Protein AF-A0A8H5A3L0-F1 (afdb_monomer)

InterPro domains:
  IPR002048 EF-hand domain [PS50222] (396-431)
  IPR018247 EF-Hand 1, calcium-binding site [PS00018] (409-421)
  IPR058650 Mechanosensitive ion channel protein Msy1/2-like, transmembrane domain [PF25886] (73-249)

pLDDT: mean 71.12, std 23.53, range [26.03, 97.25]

Radius of gyration: 39.68 Å; Cα contacts (8 Å, |Δi|>4): 335; chains: 1; bounding box: 81×90×109 Å

Nearest PDB structures (foldseek):
  3l19-assembly1_A  TM=4.303E-01  e=4.565E-01  Cryptosporidium parvum Iowa II
  6yvr-assembly1_BBB  TM=1.993E-01  e=6.665E+00  Rattus norvegicus

Mean predicted aligned error: 18.62 Å

Organism: Fusarium oxysporum (NCBI:txid5507)

Foldseek 3Di:
DDDDDDDDDDDDDDDDDDDDDDDDDDDDDDDDDDDDDDDDDDDDDDDDDDDDDDDDDDDDDDDDDDPPPQDPVNVVVVVQCVPDPLSVVCVVLVVVLVVLCVVLCVCVVVVNQAVAADAFDDLVPDRPHDGHGGPNLVSVLVSQLSVQLSVQLVVLCCVLVVQCVVCVVPDPVSNLVSVLSVVLSVLSSQLSSLVSSLVSLCVSCVPLCDDSNHDVVSVVVSVVSVVSNVVSVVVSVVSSVVSVVVVVVVVVVVVVLVVVLVLLLVLLLLLQVLLCVLPPQCDPVQVVLSCQLCVLVCVVVVVPDDDPDDDDDDDDDDDDDDDDDDDDDPPPPPPVVVPPPPDPDDPVPRSSNSLLSLLQDLRNLLSSLLSSQVSQDDPPDQWHALVSLCVSSDPVCSVSSVVNQVQQPPPPPRIHGSVSSSVSSNVSSVSVVPD

Structure (mmCIF, N/CA/C/O backbone):
data_AF-A0A8H5A3L0-F1
#
_entry.id   AF-A0A8H5A3L0-F1
#
loop_
_atom_site.group_PDB
_atom_site.id
_atom_site.type_symbol
_atom_site.label_atom_id
_atom_site.label_alt_id
_atom_site.label_comp_id
_atom_site.label_asym_id
_atom_site.label_entity_id
_atom_site.label_seq_id
_atom_site.pdbx_PDB_ins_code
_atom_site.Cartn_x
_atom_site.Cartn_y
_atom_site.Cartn_z
_atom_site.occupancy
_atom_site.B_iso_or_equiv
_atom_site.auth_seq_id
_atom_site.auth_comp_id
_atom_site.auth_asym_id
_atom_site.auth_atom_id
_atom_site.pdbx_PDB_model_num
ATOM 1 N N . MET A 1 1 ? -49.302 9.367 -18.693 1.00 43.09 1 MET A N 1
ATOM 2 C CA . MET A 1 1 ? -48.628 8.465 -19.648 1.00 43.09 1 MET A CA 1
ATOM 3 C C . MET A 1 1 ? -47.144 8.608 -19.390 1.00 43.09 1 MET A C 1
ATOM 5 O O . MET A 1 1 ? -46.562 9.603 -19.792 1.00 43.09 1 MET A O 1
ATOM 9 N N . GLY A 1 2 ? -46.610 7.732 -18.540 1.00 42.03 2 GLY A N 1
ATOM 10 C CA . GLY A 1 2 ? -45.212 7.743 -18.127 1.00 42.03 2 GLY A CA 1
ATOM 11 C C . GLY A 1 2 ? -44.499 6.588 -18.806 1.00 42.03 2 GLY A C 1
ATOM 12 O O . GLY A 1 2 ? -44.836 5.435 -18.542 1.00 42.03 2 GLY A O 1
ATOM 13 N N . ASP A 1 3 ? -43.550 6.907 -19.677 1.00 43.44 3 ASP A N 1
ATOM 14 C CA . ASP A 1 3 ? -42.661 5.922 -20.279 1.00 43.44 3 ASP A CA 1
ATOM 15 C C . ASP A 1 3 ? -41.541 5.608 -19.286 1.00 43.44 3 ASP A C 1
ATOM 17 O O . ASP A 1 3 ? -40.635 6.405 -19.038 1.00 43.44 3 ASP A O 1
ATOM 21 N N . GLY A 1 4 ? -41.672 4.442 -18.655 1.00 40.22 4 GLY A N 1
ATOM 22 C CA . GLY A 1 4 ? -40.703 3.889 -17.723 1.00 40.22 4 GLY A CA 1
ATOM 23 C C . GLY A 1 4 ? -39.418 3.475 -18.436 1.00 40.22 4 GLY A C 1
ATOM 24 O O . GLY A 1 4 ? -39.432 2.715 -19.404 1.00 40.22 4 GLY A O 1
ATOM 25 N N . ILE A 1 5 ? -38.294 3.953 -17.913 1.00 44.75 5 ILE A N 1
ATOM 26 C CA . ILE A 1 5 ? -36.952 3.522 -18.298 1.00 44.75 5 ILE A CA 1
ATOM 27 C C . ILE A 1 5 ? -36.780 2.062 -17.854 1.00 44.75 5 ILE A C 1
ATOM 29 O O . ILE A 1 5 ? -36.777 1.758 -16.662 1.00 44.75 5 ILE A O 1
ATOM 33 N N . GLN A 1 6 ? -36.652 1.150 -18.820 1.00 38.94 6 GLN A N 1
ATOM 34 C CA . GLN A 1 6 ? -36.381 -0.266 -18.577 1.00 38.94 6 GLN A CA 1
ATOM 35 C C . GLN A 1 6 ? -34.911 -0.448 -18.179 1.00 38.94 6 GLN A C 1
ATOM 37 O O . GLN A 1 6 ? -34.007 -0.292 -18.999 1.00 38.94 6 GLN A O 1
ATOM 42 N N . LEU A 1 7 ? -34.667 -0.784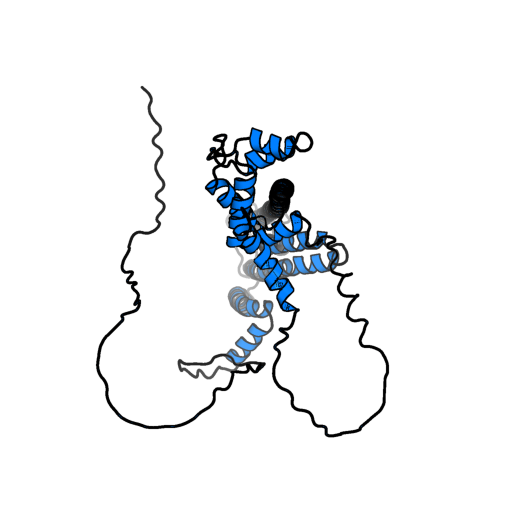 -16.913 1.00 41.78 7 LEU A N 1
ATOM 43 C CA . LEU A 1 7 ? -33.352 -1.186 -16.420 1.00 41.78 7 LEU A CA 1
ATOM 44 C C . LEU A 1 7 ? -33.125 -2.668 -16.749 1.00 41.78 7 LEU A C 1
ATOM 46 O O . LEU A 1 7 ? -33.835 -3.548 -16.265 1.00 41.78 7 LEU A O 1
ATOM 50 N N . THR A 1 8 ? -32.130 -2.952 -17.585 1.00 44.72 8 THR A N 1
ATOM 51 C CA . THR A 1 8 ? -31.674 -4.312 -17.897 1.00 44.72 8 THR A CA 1
ATOM 52 C C . THR A 1 8 ? -30.971 -4.945 -16.689 1.00 44.72 8 THR A C 1
ATOM 54 O O . THR A 1 8 ? -29.992 -4.367 -16.208 1.00 44.72 8 THR A O 1
ATOM 57 N N . PRO A 1 9 ? -31.371 -6.141 -16.217 1.00 38.59 9 PRO A N 1
ATOM 58 C CA . PRO A 1 9 ? -30.630 -6.849 -15.179 1.00 38.59 9 PRO A CA 1
ATOM 59 C C . PRO A 1 9 ? -29.366 -7.504 -15.756 1.00 38.59 9 PRO A C 1
ATOM 61 O O . PRO A 1 9 ? -29.422 -8.356 -16.648 1.00 38.59 9 PRO A O 1
ATOM 64 N N . VAL A 1 10 ? -28.208 -7.116 -15.219 1.00 32.88 10 VAL A N 1
ATOM 65 C CA . VAL A 1 10 ? -26.916 -7.773 -15.454 1.00 32.88 10 VAL A CA 1
ATOM 66 C C . VAL A 1 10 ? -26.948 -9.154 -14.793 1.00 32.88 10 VAL A C 1
ATOM 68 O O . VAL A 1 10 ? -27.074 -9.270 -13.577 1.00 32.88 10 VAL A O 1
ATOM 71 N N . LYS A 1 11 ? -26.847 -10.213 -15.603 1.00 31.56 11 LYS A N 1
ATOM 72 C CA . LYS A 1 11 ? -26.772 -11.606 -15.142 1.00 31.56 11 LYS A CA 1
ATOM 73 C C . LYS A 1 11 ? -25.400 -11.887 -14.524 1.00 31.56 11 LYS A C 1
ATOM 75 O O . LYS A 1 11 ? -24.400 -11.962 -15.235 1.00 31.56 11 LYS A O 1
ATOM 80 N N . SER A 1 12 ? -25.363 -12.094 -13.214 1.00 32.91 12 SER A N 1
ATOM 81 C CA . SER A 1 12 ? -24.256 -12.725 -12.498 1.00 32.91 12 SER A CA 1
ATOM 82 C C . SER A 1 12 ? -24.354 -14.249 -12.653 1.00 32.91 12 SER A C 1
ATOM 84 O O . SER A 1 12 ? -25.294 -14.886 -12.185 1.00 32.91 12 SER A O 1
ATOM 86 N N . ASN A 1 13 ? -23.379 -14.854 -13.332 1.00 29.59 13 ASN A N 1
ATOM 87 C CA . ASN A 1 13 ? -23.238 -16.308 -13.389 1.00 29.59 13 ASN A CA 1
ATOM 88 C C . ASN A 1 13 ? -22.590 -16.811 -12.093 1.00 29.59 13 ASN A C 1
ATOM 90 O O . ASN A 1 13 ? -21.367 -16.841 -11.978 1.00 29.59 13 ASN A O 1
ATOM 94 N N . ALA A 1 14 ? -23.415 -17.253 -11.145 1.00 29.16 14 ALA A N 1
ATOM 95 C CA . ALA A 1 14 ? -22.998 -18.142 -10.070 1.00 29.16 14 ALA A CA 1
ATOM 96 C C . ALA A 1 14 ? -24.020 -19.278 -9.899 1.00 29.16 14 ALA A C 1
ATOM 98 O O . ALA A 1 14 ? -25.136 -19.084 -9.430 1.00 29.16 14 ALA A O 1
ATOM 99 N N . SER A 1 15 ? -23.566 -20.473 -10.290 1.00 31.34 15 SER A N 1
ATOM 100 C CA . SER A 1 15 ? -23.915 -21.798 -9.759 1.00 31.34 15 SER A CA 1
ATOM 101 C C . SER A 1 15 ? -25.375 -22.276 -9.763 1.00 31.34 15 SER A C 1
ATOM 103 O O . SER A 1 15 ? -26.147 -21.991 -8.855 1.00 31.34 15 SER A O 1
ATOM 105 N N . ALA A 1 16 ? -25.661 -23.222 -10.666 1.00 28.61 16 ALA A N 1
ATOM 106 C CA . ALA A 1 16 ? -26.612 -24.304 -10.416 1.00 28.61 16 ALA A CA 1
ATOM 107 C C . ALA A 1 16 ? -26.171 -25.592 -11.136 1.00 28.61 16 ALA A C 1
ATOM 109 O O . ALA A 1 16 ? -26.457 -25.785 -12.313 1.00 28.61 16 ALA A O 1
ATOM 110 N N . ARG A 1 17 ? -25.514 -26.508 -10.412 1.00 28.70 17 ARG A N 1
ATOM 111 C CA . ARG A 1 17 ? -25.889 -27.929 -10.458 1.00 28.70 17 ARG A CA 1
ATOM 112 C C . ARG A 1 17 ? -25.454 -28.639 -9.179 1.00 28.70 17 ARG A C 1
ATOM 114 O O . ARG A 1 17 ? -24.281 -28.905 -8.947 1.00 28.70 17 ARG A O 1
ATOM 121 N N . SER A 1 18 ? -26.468 -28.896 -8.363 1.00 27.94 18 SER A N 1
ATOM 122 C CA . SER A 1 18 ? -26.493 -29.821 -7.238 1.00 27.94 18 SER A CA 1
ATOM 123 C C . SER A 1 18 ? -26.290 -31.265 -7.708 1.00 27.94 18 SER A C 1
ATOM 125 O O . SER A 1 18 ? -26.725 -31.631 -8.803 1.00 27.94 18 SER A O 1
ATOM 127 N N . GLY A 1 19 ? -25.678 -32.083 -6.852 1.00 27.19 19 GLY A N 1
ATOM 128 C CA . GLY A 1 19 ? -25.659 -33.530 -7.002 1.00 27.19 19 GLY A CA 1
ATOM 129 C C . GLY A 1 19 ? -24.833 -34.233 -5.930 1.00 27.19 19 GLY A C 1
ATOM 130 O O . GLY A 1 19 ? -23.657 -34.491 -6.140 1.00 27.19 19 GLY A O 1
ATOM 131 N N . MET A 1 20 ? -25.516 -34.620 -4.848 1.00 27.94 20 MET A N 1
ATOM 132 C CA . MET A 1 20 ? -25.185 -35.702 -3.905 1.00 27.94 20 MET A CA 1
ATOM 133 C C . MET A 1 20 ? -24.468 -35.322 -2.590 1.00 27.94 20 MET A C 1
ATOM 135 O O . MET A 1 20 ? -23.251 -35.398 -2.453 1.00 27.94 20 MET A O 1
ATOM 139 N N . ARG A 1 21 ? -25.278 -35.014 -1.565 1.00 28.66 21 ARG A N 1
ATOM 140 C CA . ARG A 1 21 ? -24.960 -35.269 -0.150 1.00 28.66 21 ARG A CA 1
ATOM 141 C C . ARG A 1 21 ? -25.592 -36.604 0.249 1.00 28.66 21 ARG A C 1
ATOM 143 O O . ARG A 1 21 ? -26.755 -36.838 -0.067 1.00 28.66 21 ARG A O 1
ATOM 150 N N . LYS A 1 22 ? -24.867 -37.424 1.008 1.00 26.62 22 LYS A N 1
ATOM 151 C CA . LYS A 1 22 ? -25.460 -38.394 1.932 1.00 26.62 22 LYS A CA 1
ATOM 152 C C . LYS A 1 22 ? -24.689 -38.283 3.243 1.00 26.62 22 LYS A C 1
ATOM 154 O O . LYS A 1 22 ? -23.497 -38.567 3.282 1.00 26.62 22 LYS A O 1
ATOM 159 N N . ALA A 1 23 ? -25.366 -37.795 4.269 1.00 28.86 23 ALA A N 1
ATOM 160 C CA . ALA A 1 23 ? -24.992 -37.965 5.661 1.00 28.86 23 ALA A CA 1
ATOM 161 C C . ALA A 1 23 ? -26.102 -38.823 6.264 1.00 28.86 23 ALA A C 1
ATOM 163 O O . ALA A 1 23 ? -27.263 -38.521 6.0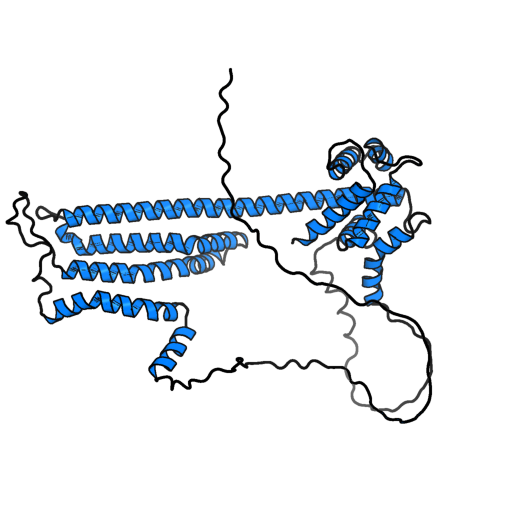01 1.00 28.86 23 ALA A O 1
ATOM 164 N N . ASP A 1 24 ? -25.762 -39.875 7.005 1.00 26.72 24 ASP A N 1
ATOM 165 C CA . ASP A 1 24 ? -26.406 -40.057 8.302 1.00 26.72 24 ASP A CA 1
ATOM 166 C C . ASP A 1 24 ? -25.659 -41.026 9.222 1.00 26.72 24 ASP A C 1
ATOM 168 O O . ASP A 1 24 ? -24.883 -41.873 8.779 1.00 26.72 24 ASP A O 1
ATOM 172 N N . MET A 1 25 ? -25.889 -40.787 10.510 1.00 29.17 25 MET A N 1
ATOM 173 C CA . MET A 1 25 ? -25.252 -41.325 11.713 1.00 29.17 25 MET A CA 1
ATOM 174 C C . MET A 1 25 ? -25.395 -42.847 11.917 1.00 29.17 25 MET A C 1
ATOM 176 O O . MET A 1 25 ? -26.141 -43.525 11.212 1.00 29.17 25 MET A O 1
ATOM 180 N N . PRO A 1 26 ? -24.794 -43.369 13.002 1.00 28.11 26 PRO A N 1
ATOM 181 C CA . PRO A 1 26 ? -25.618 -44.145 13.928 1.00 28.11 26 PRO A CA 1
ATOM 182 C C . PRO A 1 26 ? -25.504 -43.679 15.388 1.00 28.11 26 PRO A C 1
ATOM 184 O O . PRO A 1 26 ? -24.413 -43.500 15.930 1.00 28.11 26 PRO A O 1
ATOM 187 N N . GLN A 1 27 ? -26.673 -43.540 16.018 1.00 30.31 27 GLN A N 1
ATOM 188 C CA . GLN A 1 27 ? -26.898 -43.492 17.466 1.00 30.31 27 GLN A CA 1
ATOM 189 C C . GLN A 1 27 ? -27.365 -44.886 17.978 1.00 30.31 27 GLN A C 1
ATOM 191 O O . GLN A 1 27 ? -27.560 -45.785 17.159 1.00 30.31 27 GLN A O 1
ATOM 196 N N . PRO A 1 28 ? -27.466 -45.116 19.306 1.00 35.12 28 PRO A N 1
ATOM 197 C CA . PRO A 1 28 ? -27.282 -46.424 19.945 1.00 35.12 28 PRO A CA 1
ATOM 198 C C . PRO A 1 28 ? -28.552 -47.288 19.983 1.00 35.12 28 PRO A C 1
ATOM 200 O O . PRO A 1 28 ? -29.663 -46.767 20.003 1.00 35.12 28 PRO A O 1
ATOM 203 N N . SER A 1 29 ? -28.388 -48.611 20.095 1.00 27.50 29 SER A N 1
ATOM 204 C CA . SER A 1 29 ? -29.484 -49.548 20.375 1.00 27.50 29 SER A CA 1
ATOM 205 C C . SER A 1 29 ? -29.151 -50.492 21.534 1.00 27.50 29 SER A C 1
ATOM 207 O O . SER A 1 29 ? -28.107 -51.142 21.562 1.00 27.50 29 SER A O 1
ATOM 209 N N . THR A 1 30 ? -30.082 -50.535 22.479 1.00 27.48 30 THR A N 1
ATOM 210 C CA . THR A 1 30 ? -30.243 -51.413 23.646 1.00 27.48 30 THR A CA 1
ATOM 211 C C . THR A 1 30 ? -30.752 -52.819 23.287 1.00 27.48 30 THR A C 1
ATOM 213 O O . THR A 1 30 ? -31.536 -52.913 22.351 1.00 27.48 30 THR A O 1
ATOM 216 N N . MET A 1 31 ? -30.393 -53.820 24.123 1.00 27.50 31 MET A N 1
ATOM 217 C CA . MET A 1 31 ? -31.010 -55.158 24.373 1.00 27.50 31 MET A CA 1
ATOM 218 C C . MET A 1 31 ? -31.229 -56.076 23.141 1.00 27.50 31 MET A C 1
ATOM 220 O O . MET A 1 31 ? -31.791 -55.667 22.142 1.00 27.50 31 MET A O 1
ATOM 224 N N . ASP A 1 32 ? -30.812 -57.347 23.101 1.00 26.03 32 ASP A N 1
ATOM 225 C CA . ASP A 1 32 ? -31.074 -58.402 24.081 1.00 26.03 32 ASP A CA 1
ATOM 226 C C . ASP A 1 32 ? -30.234 -59.682 23.801 1.00 26.03 32 ASP A C 1
ATOM 228 O O . ASP A 1 32 ? -29.926 -59.987 22.651 1.00 26.03 32 ASP A O 1
ATOM 232 N N . SER A 1 33 ? -29.953 -60.442 24.870 1.00 26.66 33 SER A N 1
ATOM 233 C CA . SER A 1 33 ? -29.849 -61.920 24.943 1.00 26.66 33 SER A CA 1
ATOM 234 C C . SER A 1 33 ? -28.868 -62.733 24.056 1.00 26.66 33 SER A C 1
ATOM 236 O O . SER A 1 33 ? -29.196 -63.090 22.931 1.00 26.66 33 SER A O 1
ATOM 238 N N . ASN A 1 34 ? -27.725 -63.171 24.617 1.00 26.14 34 ASN A N 1
ATOM 239 C CA . ASN A 1 34 ? -27.388 -64.593 24.901 1.00 26.14 34 ASN A CA 1
ATOM 240 C C . ASN A 1 34 ? -25.914 -64.758 25.344 1.00 26.14 34 ASN A C 1
ATOM 242 O O . ASN A 1 34 ? -24.987 -64.358 24.645 1.00 26.14 34 ASN A O 1
ATOM 246 N N . SER A 1 35 ? -25.705 -65.401 26.493 1.00 26.70 35 SER A N 1
ATOM 247 C CA . SER A 1 35 ? -24.461 -66.074 26.921 1.00 26.70 35 SER A CA 1
ATOM 248 C C . SER A 1 35 ? -24.514 -67.559 26.457 1.00 26.70 35 SER A C 1
ATOM 250 O O . SER A 1 35 ? -25.601 -67.962 26.032 1.00 26.70 35 SER A O 1
ATOM 252 N N . PRO A 1 36 ? -23.448 -68.407 26.512 1.00 36.44 36 PRO A N 1
ATOM 253 C CA . PRO A 1 36 ? -22.309 -68.350 27.445 1.00 36.44 36 PRO A CA 1
ATOM 254 C C . PRO A 1 36 ? -20.907 -68.772 26.918 1.00 36.44 36 PRO A C 1
ATOM 256 O O . PRO A 1 36 ? -20.769 -69.225 25.787 1.00 36.44 36 PRO A O 1
ATOM 259 N N . THR A 1 37 ? -19.917 -68.672 27.836 1.00 26.55 37 THR A N 1
ATOM 260 C CA . THR A 1 37 ? -18.620 -69.415 27.943 1.00 26.55 37 THR A CA 1
ATOM 261 C C . THR A 1 37 ? -17.598 -69.184 26.809 1.00 26.55 37 THR A C 1
ATOM 263 O O . THR A 1 37 ? -17.938 -69.298 25.646 1.00 26.55 37 THR A O 1
ATOM 266 N N . GLU A 1 38 ? -16.330 -68.808 27.017 1.00 29.23 38 GLU A N 1
ATOM 267 C CA . GLU A 1 38 ? -15.297 -69.409 27.878 1.00 29.23 38 GLU A CA 1
ATOM 268 C C . GLU A 1 38 ? -14.014 -68.530 27.910 1.00 29.23 38 GLU A C 1
ATOM 270 O O . 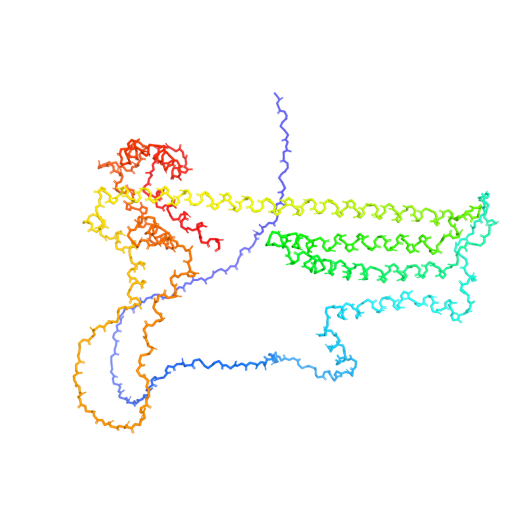GLU A 1 38 ? -13.880 -67.567 27.155 1.00 29.23 38 GLU A O 1
ATOM 275 N N . ASP A 1 39 ? -13.097 -68.864 28.819 1.00 27.25 39 ASP A N 1
ATOM 276 C CA . ASP A 1 39 ? -11.902 -68.140 29.275 1.00 27.25 39 ASP A CA 1
ATOM 277 C C . ASP A 1 39 ? -10.798 -67.850 28.229 1.00 27.25 39 ASP A C 1
ATOM 279 O O . ASP A 1 39 ? -10.492 -68.694 27.399 1.00 27.25 39 ASP A O 1
ATOM 283 N N . GLU A 1 40 ? -10.084 -66.717 28.365 1.00 28.41 40 GLU A N 1
ATOM 284 C CA . GLU A 1 40 ? -8.631 -66.728 28.649 1.00 28.41 40 GLU A CA 1
ATOM 285 C C . GLU A 1 40 ? -8.028 -65.330 28.921 1.00 28.41 40 GLU A C 1
ATOM 287 O O . GLU A 1 40 ? -8.376 -64.304 28.338 1.00 28.41 40 GLU A O 1
ATOM 292 N N . LYS A 1 41 ? -7.087 -65.320 29.870 1.00 28.09 41 LYS A N 1
ATOM 293 C CA . LYS A 1 41 ? -6.262 -64.195 30.333 1.00 28.09 41 LYS A CA 1
ATOM 294 C C . LYS A 1 41 ? -5.243 -63.764 29.264 1.00 28.09 41 LYS A C 1
ATOM 296 O O . LYS A 1 41 ? -4.698 -64.624 28.590 1.00 28.09 41 LYS A O 1
ATOM 301 N N . LEU A 1 42 ? -4.820 -62.489 29.285 1.00 28.70 42 LEU A N 1
ATOM 302 C CA . LEU A 1 42 ? -3.437 -62.058 29.620 1.00 28.70 42 LEU A CA 1
ATOM 303 C C . LEU A 1 42 ? -3.101 -60.632 29.112 1.00 28.70 42 LEU A C 1
ATOM 305 O O . LEU A 1 42 ? -3.067 -60.354 27.923 1.00 28.70 42 LEU A O 1
ATOM 309 N N . THR A 1 43 ? -2.739 -59.781 30.082 1.00 30.12 43 THR A N 1
ATOM 310 C CA . THR A 1 43 ? -1.607 -58.823 30.090 1.00 30.12 43 THR A CA 1
ATOM 311 C C . THR A 1 43 ? -1.483 -57.707 29.046 1.00 30.12 43 THR A C 1
ATOM 313 O O . THR A 1 43 ? -1.346 -57.955 27.857 1.00 30.12 43 THR A O 1
ATOM 316 N N . GLY A 1 44 ? -1.235 -56.485 29.545 1.00 31.09 44 GLY A N 1
ATOM 317 C CA . GLY A 1 44 ? -0.198 -55.639 28.935 1.00 31.09 44 GLY A CA 1
ATOM 318 C C . GLY A 1 44 ? -0.473 -54.140 28.855 1.00 31.09 44 GLY A C 1
ATOM 319 O O . GLY A 1 44 ? -0.804 -53.633 27.796 1.00 31.09 44 GLY A O 1
ATOM 320 N N . GLN A 1 45 ? -0.271 -53.447 29.978 1.00 33.59 45 GLN A N 1
ATOM 321 C CA . GLN A 1 45 ? 0.312 -52.099 30.104 1.00 33.59 45 GLN A CA 1
ATOM 322 C C . GLN A 1 45 ? 0.176 -51.094 28.946 1.00 33.59 45 GLN A C 1
ATOM 324 O O . GLN A 1 45 ? 0.849 -51.161 27.919 1.00 33.59 45 GLN A O 1
ATOM 329 N N . GLY A 1 46 ? -0.553 -50.016 29.239 1.00 30.66 46 GLY A N 1
ATOM 330 C CA . GLY A 1 46 ? -0.434 -48.762 28.513 1.00 30.66 46 GLY A CA 1
ATOM 331 C C . GLY A 1 46 ? 0.923 -48.086 28.718 1.00 30.66 46 GLY A C 1
ATOM 332 O O . GLY A 1 46 ? 1.465 -48.065 29.822 1.00 30.66 46 GLY A O 1
ATOM 333 N N . HIS A 1 47 ? 1.411 -47.425 27.669 1.00 33.94 47 HIS A N 1
ATOM 334 C CA . HIS A 1 47 ? 2.398 -46.362 27.801 1.00 33.94 47 HIS A CA 1
ATOM 335 C C . HIS A 1 47 ? 2.074 -45.171 26.897 1.00 33.94 47 HIS A C 1
ATOM 337 O O . HIS A 1 47 ? 1.945 -45.256 25.680 1.00 33.94 47 HIS A O 1
ATOM 343 N N . ARG A 1 48 ? 1.955 -44.035 27.585 1.00 36.22 48 ARG A N 1
ATOM 344 C CA . ARG A 1 48 ? 1.797 -42.662 27.111 1.00 36.22 48 ARG A CA 1
ATOM 345 C C . ARG A 1 48 ? 2.830 -42.296 26.038 1.00 36.22 48 ARG A C 1
ATOM 347 O O . ARG A 1 48 ? 4.035 -42.380 26.274 1.00 36.22 48 ARG A O 1
ATOM 354 N N . GLY A 1 49 ? 2.345 -41.792 24.904 1.00 31.50 49 GLY A N 1
ATOM 355 C CA . GLY A 1 49 ? 3.154 -41.213 23.834 1.00 31.50 49 GLY A CA 1
ATOM 356 C C . GLY A 1 49 ? 3.844 -39.917 24.268 1.00 31.50 49 GLY A C 1
ATOM 357 O O . GLY A 1 49 ? 3.203 -38.892 24.490 1.00 31.50 49 GLY A O 1
ATOM 358 N N . ARG A 1 50 ? 5.175 -39.962 24.374 1.00 32.34 50 ARG A N 1
ATOM 359 C CA . ARG A 1 50 ? 6.046 -38.809 24.632 1.00 32.34 50 ARG A CA 1
ATOM 360 C C . ARG A 1 50 ? 6.637 -38.342 23.298 1.00 32.34 50 ARG A C 1
ATOM 362 O O . ARG A 1 50 ? 7.474 -39.023 22.712 1.00 32.34 50 ARG A O 1
ATOM 369 N N . ARG A 1 51 ? 6.190 -37.183 22.806 1.00 30.25 51 ARG A N 1
ATOM 370 C CA . ARG A 1 51 ? 6.655 -36.558 21.555 1.00 30.25 51 ARG A CA 1
ATOM 371 C C . ARG A 1 51 ? 8.119 -36.114 21.705 1.00 30.25 51 ARG A C 1
ATOM 373 O O . ARG A 1 51 ? 8.402 -35.155 22.419 1.00 30.25 51 ARG A O 1
ATOM 380 N N . ARG A 1 52 ? 9.054 -36.806 21.042 1.00 33.28 52 ARG A N 1
ATOM 381 C CA . ARG A 1 52 ? 10.431 -36.326 20.824 1.00 33.28 52 ARG A CA 1
ATOM 382 C C . ARG A 1 52 ? 10.418 -35.311 19.676 1.00 33.28 52 ARG A C 1
ATOM 384 O O . ARG A 1 52 ? 9.931 -35.615 18.591 1.00 33.28 52 ARG A O 1
ATOM 391 N N . ARG A 1 53 ? 10.949 -34.107 19.918 1.00 33.97 53 ARG A N 1
ATOM 392 C CA . ARG A 1 53 ? 11.380 -33.182 18.858 1.00 33.97 53 ARG A CA 1
ATOM 393 C C . ARG A 1 53 ? 12.570 -33.827 18.150 1.00 33.97 53 ARG A C 1
ATOM 395 O O . ARG A 1 53 ? 13.596 -34.038 18.789 1.00 33.97 53 ARG A O 1
ATOM 402 N N . MET A 1 54 ? 12.425 -34.117 16.864 1.00 37.06 54 MET A N 1
ATOM 403 C CA . MET A 1 54 ? 13.548 -34.392 15.976 1.00 37.06 54 MET A CA 1
ATOM 404 C C . MET A 1 54 ? 13.651 -33.195 15.040 1.00 37.06 54 MET A C 1
ATOM 406 O O . MET A 1 54 ? 12.706 -32.874 14.320 1.00 37.06 54 MET A O 1
ATOM 410 N N . GLY A 1 55 ? 14.747 -32.460 15.198 1.00 34.31 55 GLY A N 1
ATOM 411 C CA . GLY A 1 55 ? 15.131 -31.404 14.289 1.00 34.31 55 GLY A CA 1
ATOM 412 C C . GLY A 1 55 ? 15.716 -31.992 13.012 1.00 34.31 55 GLY A C 1
ATOM 413 O O . GLY A 1 55 ? 16.319 -33.060 13.027 1.00 34.31 55 GLY A O 1
ATOM 414 N N . ASP A 1 56 ? 15.546 -31.186 11.977 1.00 35.50 56 ASP A N 1
ATOM 415 C CA . ASP A 1 56 ? 16.337 -31.086 10.761 1.00 35.50 56 ASP A CA 1
ATOM 416 C C . ASP A 1 56 ? 16.078 -32.053 9.590 1.00 35.50 56 ASP A C 1
ATOM 418 O O . ASP A 1 56 ? 16.167 -33.274 9.684 1.00 35.50 56 ASP A O 1
ATOM 422 N N . GLY A 1 57 ? 15.751 -31.406 8.466 1.00 43.41 57 GLY A N 1
ATOM 423 C CA . GLY A 1 57 ? 15.977 -31.807 7.080 1.00 43.41 57 GLY A CA 1
ATOM 424 C C . GLY A 1 57 ? 15.616 -33.215 6.621 1.00 43.41 57 GLY A C 1
ATOM 425 O O . GLY A 1 57 ? 16.508 -34.038 6.477 1.00 43.41 57 GLY A O 1
ATOM 426 N N . LEU A 1 58 ? 14.374 -33.431 6.169 1.00 35.66 58 LEU A N 1
ATOM 427 C CA . LEU A 1 58 ? 14.086 -34.453 5.153 1.00 35.66 58 LEU A CA 1
ATOM 428 C C . LEU A 1 58 ? 13.025 -33.950 4.167 1.00 35.66 58 LEU A C 1
ATOM 430 O O . LEU A 1 58 ? 11.833 -33.875 4.472 1.00 35.66 58 LEU A O 1
ATOM 434 N N . SER A 1 59 ? 13.483 -33.603 2.960 1.00 35.94 59 SER A N 1
ATOM 435 C CA . SER A 1 59 ? 12.624 -33.430 1.793 1.00 35.94 59 SER A CA 1
ATOM 436 C C . SER A 1 59 ? 11.933 -34.753 1.489 1.00 35.94 59 SER A C 1
ATOM 438 O O . SER A 1 59 ? 12.577 -35.791 1.333 1.00 35.94 59 SER A O 1
ATOM 440 N N . ARG A 1 60 ? 10.613 -34.696 1.389 1.00 36.06 60 ARG A N 1
ATOM 441 C CA . ARG A 1 60 ? 9.748 -35.820 1.060 1.00 36.06 60 ARG A CA 1
ATOM 442 C C . ARG A 1 60 ? 9.982 -36.208 -0.408 1.00 36.06 60 ARG A C 1
ATOM 444 O O . ARG A 1 60 ? 9.501 -35.528 -1.307 1.00 36.06 60 ARG A O 1
ATOM 451 N N . SER A 1 61 ? 10.768 -37.260 -0.626 1.00 38.06 61 SER A N 1
ATOM 452 C CA . SER A 1 61 ? 10.897 -37.945 -1.914 1.00 38.06 61 SER A CA 1
ATOM 453 C C . SER A 1 61 ? 9.957 -39.147 -1.937 1.00 38.06 61 SER A C 1
ATOM 455 O O . SER A 1 61 ? 9.917 -39.928 -0.987 1.00 38.06 61 SER A O 1
ATOM 457 N N . GLY A 1 62 ? 9.199 -39.257 -3.021 1.00 32.56 62 GLY A N 1
ATOM 458 C CA . GLY A 1 62 ? 8.343 -40.385 -3.366 1.00 32.56 62 GLY A CA 1
ATOM 459 C C . GLY A 1 62 ? 7.243 -39.915 -4.320 1.00 32.56 62 GLY A C 1
ATOM 460 O O . GLY A 1 62 ? 6.551 -38.953 -4.011 1.00 32.56 62 GLY A O 1
ATOM 461 N N . THR A 1 63 ? 7.011 -40.479 -5.500 1.00 34.38 63 THR A N 1
ATOM 462 C CA . THR A 1 63 ? 7.629 -41.597 -6.219 1.00 34.38 63 THR A CA 1
ATOM 463 C C . THR A 1 63 ? 7.150 -41.435 -7.667 1.00 34.38 63 THR A C 1
ATOM 465 O O . THR A 1 63 ? 5.952 -41.285 -7.888 1.00 34.38 63 THR A O 1
ATOM 468 N N . GLY A 1 64 ? 8.054 -41.429 -8.643 1.00 33.50 64 GLY A N 1
ATOM 469 C CA . GLY A 1 64 ? 7.723 -41.291 -10.064 1.00 33.50 64 GLY A CA 1
ATOM 470 C C . GLY A 1 64 ? 9.012 -41.182 -10.860 1.00 33.50 64 GLY A C 1
ATOM 471 O O . GLY A 1 64 ? 9.534 -40.089 -11.041 1.00 33.50 64 GLY A O 1
ATOM 472 N N . GLY A 1 65 ? 9.583 -42.341 -11.182 1.00 40.53 65 GLY A N 1
ATOM 473 C CA . GLY A 1 65 ? 10.931 -42.482 -11.708 1.00 40.53 65 GLY A CA 1
ATOM 474 C C . GLY A 1 65 ? 11.114 -41.877 -13.093 1.00 40.53 65 GLY A C 1
ATOM 475 O O . GLY A 1 65 ? 10.474 -42.294 -14.049 1.00 40.53 65 GLY A O 1
ATOM 476 N N . GLU A 1 66 ? 12.084 -40.979 -13.180 1.00 35.16 66 GLU A N 1
ATOM 477 C CA . GLU A 1 66 ? 13.082 -40.985 -14.238 1.00 35.16 66 GLU A CA 1
ATOM 478 C C . GLU A 1 66 ? 14.353 -40.413 -13.605 1.00 35.16 66 GLU A C 1
ATOM 480 O O . GLU A 1 66 ? 14.410 -39.239 -13.234 1.00 35.16 66 GLU A O 1
ATOM 485 N N . GLU A 1 67 ? 15.362 -41.256 -13.379 1.00 44.38 67 GLU A N 1
ATOM 486 C CA . GLU A 1 67 ? 16.691 -40.782 -13.000 1.00 44.38 67 GLU A CA 1
ATOM 487 C C . GLU A 1 67 ? 17.321 -40.106 -14.221 1.00 44.38 67 GLU A C 1
ATOM 489 O O . GLU A 1 67 ? 18.215 -40.640 -14.873 1.00 44.38 67 GLU A O 1
ATOM 494 N N . THR A 1 68 ? 16.846 -38.905 -14.560 1.00 43.16 68 THR A N 1
ATOM 495 C CA . THR A 1 68 ? 17.590 -38.017 -15.443 1.00 43.16 68 THR A CA 1
ATOM 496 C C . THR A 1 68 ? 18.883 -37.690 -14.725 1.00 43.16 68 THR A C 1
ATOM 498 O O . THR A 1 68 ? 18.904 -36.908 -13.771 1.00 43.16 68 THR A O 1
ATOM 501 N N . THR A 1 69 ? 19.971 -38.309 -15.171 1.00 43.47 69 THR A N 1
ATOM 502 C CA . THR A 1 69 ? 21.333 -37.898 -14.865 1.00 43.47 69 THR A CA 1
ATOM 503 C C . THR A 1 69 ? 21.429 -36.403 -15.144 1.00 43.47 69 THR A C 1
ATOM 505 O O . THR A 1 69 ? 21.555 -35.981 -16.293 1.00 43.47 69 THR A O 1
ATOM 508 N N . LEU A 1 70 ? 21.277 -35.579 -14.104 1.00 50.78 70 LEU A N 1
ATOM 509 C CA . LEU A 1 70 ? 21.356 -34.134 -14.248 1.00 50.78 70 LEU A CA 1
ATOM 510 C C . LEU A 1 70 ? 22.738 -33.827 -14.814 1.00 50.78 70 LEU A C 1
ATOM 512 O O . LEU A 1 70 ? 23.744 -34.005 -14.118 1.00 50.78 70 LEU A O 1
ATOM 516 N N . ASN A 1 71 ? 22.762 -33.363 -16.068 1.00 71.62 71 ASN A N 1
ATOM 517 C CA . ASN A 1 71 ? 23.935 -32.771 -16.691 1.00 71.62 71 ASN A CA 1
ATOM 518 C C . ASN A 1 71 ? 24.585 -31.802 -15.685 1.00 71.62 71 ASN A C 1
ATOM 520 O O . ASN A 1 71 ? 23.869 -31.163 -14.905 1.00 71.62 71 ASN A O 1
ATOM 524 N N . PRO A 1 72 ? 25.915 -31.622 -15.692 1.00 69.69 72 PRO A N 1
ATOM 525 C CA . PRO A 1 72 ? 26.579 -30.632 -14.837 1.00 69.69 72 PRO A CA 1
ATOM 526 C C . PRO A 1 72 ? 25.924 -29.236 -14.938 1.00 69.69 72 PRO A C 1
ATOM 528 O O . PRO A 1 72 ? 25.830 -28.522 -13.941 1.00 69.69 72 PRO A O 1
ATOM 531 N N . MET A 1 73 ? 25.344 -28.914 -16.103 1.00 59.78 73 MET A N 1
ATOM 532 C CA . MET A 1 73 ? 24.475 -27.754 -16.342 1.00 59.78 73 MET A CA 1
ATOM 533 C C . MET A 1 73 ? 23.203 -27.704 -15.476 1.00 59.78 73 MET A C 1
ATOM 535 O O . MET A 1 73 ? 22.857 -26.645 -14.965 1.00 59.78 73 MET A O 1
ATOM 539 N N . GLY A 1 74 ? 22.519 -28.828 -15.251 1.00 68.38 74 GLY A N 1
ATOM 540 C CA . GLY A 1 74 ? 21.334 -28.903 -14.389 1.00 68.38 74 GLY A CA 1
ATOM 541 C C . GLY A 1 74 ? 21.669 -28.666 -12.915 1.00 68.38 74 GLY A C 1
ATOM 542 O O . GLY A 1 74 ? 20.968 -27.929 -12.226 1.00 68.38 74 GLY A O 1
ATOM 543 N N . ARG A 1 75 ? 22.796 -29.202 -12.429 1.00 72.38 75 ARG A N 1
ATOM 544 C CA . ARG A 1 75 ? 23.262 -28.940 -11.051 1.00 72.38 75 ARG A CA 1
ATOM 545 C C . ARG A 1 75 ? 23.689 -27.482 -10.862 1.00 72.38 75 ARG A C 1
ATOM 547 O O . ARG A 1 75 ? 23.393 -26.891 -9.825 1.00 72.38 75 ARG A O 1
ATOM 554 N N . LEU A 1 76 ? 24.334 -26.890 -11.871 1.00 71.44 76 LEU A N 1
ATOM 555 C CA . LEU A 1 76 ? 24.655 -25.463 -11.901 1.00 71.44 76 LEU A CA 1
ATOM 556 C C . LEU A 1 76 ? 23.376 -24.606 -11.885 1.00 71.44 76 LEU A C 1
ATOM 558 O O . LEU A 1 76 ? 23.290 -23.666 -11.103 1.00 71.44 76 LEU A O 1
ATOM 562 N N . TYR A 1 77 ? 22.363 -24.968 -12.675 1.00 67.25 77 TYR A N 1
ATOM 563 C CA . TYR A 1 77 ? 21.069 -24.281 -12.739 1.00 67.25 77 TYR A CA 1
ATOM 564 C C . TYR A 1 77 ? 20.368 -24.228 -11.370 1.00 67.25 77 TYR A C 1
ATOM 566 O O . TYR A 1 77 ? 20.029 -23.142 -10.896 1.00 67.25 77 TYR A O 1
ATOM 574 N N . TYR A 1 78 ? 20.238 -25.365 -10.675 1.00 68.81 78 TYR A N 1
ATOM 575 C CA . TYR A 1 78 ? 19.644 -25.400 -9.330 1.00 68.81 78 TYR A CA 1
ATOM 576 C C . TYR A 1 78 ? 20.464 -24.615 -8.297 1.00 68.81 78 TYR A C 1
ATOM 578 O O . TYR A 1 78 ? 19.893 -23.920 -7.454 1.00 68.81 78 TYR A O 1
ATOM 586 N N . LYS A 1 79 ? 21.800 -24.661 -8.387 1.00 71.50 79 LYS A N 1
ATOM 587 C CA . LYS A 1 79 ? 22.695 -23.914 -7.491 1.00 71.50 79 LYS A CA 1
ATOM 588 C C . LYS A 1 79 ? 22.620 -22.398 -7.716 1.00 71.50 79 LYS A C 1
ATOM 590 O O . LYS A 1 79 ? 22.616 -21.646 -6.747 1.00 71.50 79 LYS A O 1
ATOM 595 N N . ILE A 1 80 ? 22.514 -21.944 -8.967 1.00 66.94 80 ILE A N 1
ATOM 596 C CA . ILE A 1 80 ? 22.389 -20.520 -9.321 1.00 66.94 80 ILE A CA 1
ATOM 597 C C . ILE A 1 80 ? 21.014 -19.974 -8.918 1.00 66.94 80 ILE A C 1
ATOM 599 O O . ILE A 1 80 ? 20.923 -18.865 -8.393 1.00 66.94 80 ILE A O 1
ATOM 603 N N . ILE A 1 81 ? 19.944 -20.744 -9.114 1.00 62.34 81 ILE A N 1
ATOM 604 C CA . ILE A 1 81 ? 18.576 -20.309 -8.791 1.00 62.34 81 ILE A CA 1
ATOM 605 C C . ILE A 1 81 ? 18.315 -20.276 -7.284 1.00 62.34 81 ILE A C 1
ATOM 607 O O . ILE A 1 81 ? 17.525 -19.451 -6.829 1.00 62.34 81 ILE A O 1
ATOM 611 N N . GLY A 1 82 ? 18.985 -21.131 -6.508 1.00 63.66 82 GLY A N 1
ATOM 612 C CA . GLY A 1 82 ? 18.893 -21.122 -5.047 1.00 63.66 82 GLY A CA 1
ATOM 613 C C . GLY A 1 82 ? 19.677 -19.998 -4.361 1.00 63.66 82 GLY A C 1
ATOM 614 O O . GLY A 1 82 ? 19.443 -19.744 -3.186 1.00 63.66 82 GLY A O 1
ATOM 615 N N . PHE A 1 83 ? 20.600 -19.326 -5.061 1.00 69.19 83 PHE A N 1
ATOM 616 C CA . PHE A 1 83 ? 21.542 -18.390 -4.433 1.00 69.19 83 PHE A CA 1
ATOM 617 C C . PHE A 1 83 ? 20.976 -16.976 -4.223 1.00 69.19 83 PHE A C 1
ATOM 619 O O . PHE A 1 83 ? 21.292 -16.328 -3.230 1.00 69.19 83 PHE A O 1
ATOM 626 N N . SER A 1 84 ? 20.144 -16.470 -5.140 1.00 72.94 84 SER A N 1
ATOM 627 C CA . SER A 1 84 ? 19.545 -15.136 -5.022 1.00 72.94 84 SER A CA 1
ATOM 628 C C . SER A 1 84 ? 18.293 -14.986 -5.889 1.00 72.94 84 SER A C 1
ATOM 630 O O . SER A 1 84 ? 18.173 -15.544 -6.980 1.00 72.94 84 SER A O 1
ATOM 632 N N . VAL A 1 85 ? 17.361 -14.146 -5.436 1.00 71.25 85 VAL A N 1
ATOM 633 C CA . VAL A 1 85 ? 16.207 -13.717 -6.240 1.00 71.25 85 VAL A CA 1
ATOM 634 C C . VAL A 1 85 ? 16.676 -13.073 -7.554 1.00 71.25 85 VAL A C 1
ATOM 636 O O . VAL A 1 85 ? 16.067 -13.294 -8.598 1.00 71.25 85 VAL A O 1
ATOM 639 N N . VAL A 1 86 ? 17.800 -12.346 -7.535 1.00 73.06 86 VAL A N 1
ATOM 640 C CA . VAL A 1 86 ? 18.380 -11.692 -8.721 1.00 73.06 86 VAL A CA 1
ATOM 641 C C . VAL A 1 86 ? 18.933 -12.716 -9.716 1.00 73.06 86 VAL A C 1
ATOM 643 O O . VAL A 1 86 ? 18.688 -12.596 -10.916 1.00 73.06 86 VAL A O 1
ATOM 646 N N . THR A 1 87 ? 19.629 -13.755 -9.243 1.00 74.00 87 THR A N 1
ATOM 647 C CA . THR A 1 87 ? 20.204 -14.790 -10.118 1.00 74.00 87 THR A CA 1
ATOM 648 C C . THR A 1 87 ? 19.122 -15.641 -10.772 1.00 74.00 87 THR A C 1
ATOM 650 O O . THR A 1 87 ? 19.251 -15.980 -11.947 1.00 74.00 87 THR A O 1
ATOM 653 N N . ARG A 1 88 ? 18.008 -15.900 -10.072 1.00 81.81 88 ARG A N 1
ATOM 654 C CA . ARG A 1 88 ? 16.822 -16.529 -10.672 1.00 81.81 88 ARG A CA 1
ATOM 655 C C . ARG A 1 88 ? 16.294 -15.724 -11.859 1.00 81.81 88 ARG A C 1
ATOM 657 O O . ARG A 1 88 ? 15.963 -16.322 -12.875 1.00 81.81 88 ARG A O 1
ATOM 664 N N . TYR A 1 89 ? 16.221 -14.396 -11.755 1.00 81.56 89 TYR A N 1
ATOM 665 C CA . TYR A 1 89 ? 15.774 -13.560 -12.871 1.00 81.56 89 TYR A CA 1
ATOM 666 C C . TYR A 1 89 ? 16.789 -13.530 -14.015 1.00 81.56 89 TYR A C 1
ATOM 668 O O . TYR A 1 89 ? 16.377 -13.675 -15.163 1.00 81.56 89 TYR A O 1
ATOM 676 N N . LEU A 1 90 ? 18.094 -13.414 -13.729 1.00 82.00 90 LEU A N 1
ATOM 677 C CA . LEU A 1 90 ? 19.150 -13.368 -14.754 1.00 82.00 90 LEU A CA 1
ATOM 678 C C . LEU A 1 90 ? 19.108 -14.555 -15.720 1.00 82.00 90 LEU A C 1
ATOM 680 O O . LEU A 1 90 ? 19.317 -14.367 -16.915 1.00 82.00 90 LEU A O 1
ATOM 684 N N . VAL A 1 91 ? 18.766 -15.748 -15.234 1.00 84.38 91 VAL A N 1
ATOM 685 C CA . VAL A 1 91 ? 18.608 -16.943 -16.078 1.00 84.38 91 VAL A CA 1
ATOM 686 C C . VAL A 1 91 ? 17.522 -16.767 -17.151 1.00 84.38 91 VAL A C 1
ATOM 688 O O . VAL A 1 91 ? 17.641 -17.347 -18.224 1.00 84.38 91 VAL A O 1
ATOM 691 N N . TYR A 1 92 ? 16.506 -15.935 -16.910 1.00 84.12 92 TYR A N 1
ATOM 692 C CA . TYR A 1 92 ? 15.478 -15.595 -17.901 1.00 84.12 92 TYR A CA 1
ATOM 693 C C . TYR A 1 92 ? 15.837 -14.354 -18.732 1.00 84.12 92 TYR A C 1
ATOM 695 O O . TYR A 1 92 ? 15.483 -14.279 -19.906 1.00 84.12 92 TYR A O 1
ATOM 703 N N . VAL A 1 93 ? 16.559 -13.385 -18.156 1.00 87.44 93 VAL A N 1
ATOM 704 C CA . VAL A 1 93 ? 16.953 -12.146 -18.855 1.00 87.44 93 VAL A CA 1
ATOM 705 C C . VAL A 1 93 ? 18.005 -12.401 -19.925 1.00 87.44 93 VAL A C 1
ATOM 707 O O . VAL A 1 93 ? 17.903 -11.880 -21.037 1.00 87.44 93 VAL A O 1
ATOM 710 N N . VAL A 1 94 ? 19.042 -13.159 -19.563 1.00 88.50 94 VAL A N 1
ATOM 711 C CA . VAL A 1 94 ? 20.256 -13.323 -20.367 1.00 88.50 94 VAL A CA 1
ATOM 712 C C . VAL A 1 94 ? 19.967 -14.003 -21.707 1.00 88.50 94 VAL A C 1
ATOM 714 O O . VAL A 1 94 ? 20.434 -13.471 -22.709 1.00 88.50 94 VAL A O 1
ATOM 717 N N . PRO A 1 95 ? 19.166 -15.087 -21.800 1.00 90.69 95 PRO A N 1
ATOM 718 C CA . PRO A 1 95 ? 18.852 -15.701 -23.091 1.00 90.69 95 PRO A CA 1
ATOM 719 C C . PRO A 1 95 ? 18.143 -14.746 -24.056 1.00 90.69 95 PRO A C 1
ATOM 721 O O . PRO A 1 95 ? 18.495 -14.688 -25.232 1.00 90.69 95 PRO A O 1
ATOM 724 N N . VAL A 1 96 ? 17.189 -13.950 -23.560 1.00 91.12 96 VAL A N 1
ATOM 725 C CA . VAL A 1 96 ? 16.478 -12.957 -24.381 1.00 91.12 96 VAL A CA 1
ATOM 726 C C . VAL A 1 96 ? 17.421 -11.833 -24.806 1.00 91.12 96 VAL A C 1
ATOM 728 O O . VAL A 1 96 ? 17.425 -11.441 -25.968 1.00 91.12 96 VAL A O 1
ATOM 731 N N . GLY A 1 97 ? 18.272 -11.353 -23.893 1.00 91.06 97 GLY A N 1
ATOM 732 C CA . GLY A 1 97 ? 19.291 -10.353 -24.212 1.00 91.06 97 GLY A CA 1
ATOM 733 C C . GLY A 1 97 ? 20.301 -10.850 -25.250 1.00 91.06 97 GLY A C 1
ATOM 734 O O . GLY A 1 97 ? 20.664 -10.104 -26.152 1.00 91.06 97 GLY A O 1
ATOM 735 N N . LEU A 1 98 ? 20.706 -12.120 -25.172 1.00 92.06 98 LEU A N 1
ATOM 736 C CA . LEU A 1 98 ? 21.612 -12.746 -26.135 1.00 92.06 98 LEU A CA 1
ATOM 737 C C . LEU A 1 98 ? 20.947 -12.853 -27.511 1.00 92.06 98 LEU A C 1
ATOM 739 O O . LEU A 1 98 ? 21.563 -12.484 -28.505 1.00 92.06 98 LEU A O 1
ATOM 743 N N . LEU A 1 99 ? 19.673 -13.256 -27.568 1.00 92.12 99 LEU A N 1
ATOM 744 C CA . LEU A 1 99 ? 18.897 -13.280 -28.811 1.00 92.12 99 LEU A CA 1
ATOM 745 C C . LEU A 1 99 ? 18.823 -11.882 -29.445 1.00 92.12 99 LEU A C 1
ATOM 747 O O . LEU A 1 99 ? 19.121 -11.730 -30.629 1.00 92.12 99 LEU A O 1
ATOM 751 N N . LEU A 1 100 ? 18.512 -10.851 -28.653 1.00 90.94 100 LEU A N 1
ATOM 752 C CA . LEU A 1 100 ? 18.507 -9.456 -29.112 1.00 90.94 100 LEU A CA 1
ATOM 753 C C . LEU A 1 100 ? 19.899 -8.956 -29.537 1.00 90.94 100 LEU A C 1
ATOM 755 O O . LEU A 1 100 ? 19.990 -8.049 -30.362 1.00 90.94 100 LEU A O 1
ATOM 759 N N . ALA A 1 101 ? 20.977 -9.546 -29.015 1.00 90.88 101 ALA A N 1
ATOM 760 C CA . ALA A 1 101 ? 22.349 -9.217 -29.387 1.00 90.88 101 ALA A CA 1
ATOM 761 C C . ALA A 1 101 ? 22.824 -9.901 -30.684 1.00 90.88 101 ALA A C 1
ATOM 763 O O . ALA A 1 101 ? 23.829 -9.467 -31.244 1.00 90.88 101 ALA A O 1
ATOM 764 N N . ILE A 1 102 ? 22.121 -10.920 -31.203 1.00 90.94 102 ILE A N 1
ATOM 765 C CA . ILE A 1 102 ? 22.525 -11.631 -32.434 1.00 90.94 102 ILE A CA 1
ATOM 766 C C . ILE A 1 102 ? 22.732 -10.662 -33.612 1.00 90.94 102 ILE A C 1
ATOM 768 O O . ILE A 1 102 ? 23.813 -10.702 -34.204 1.00 90.94 102 ILE A O 1
ATOM 772 N N . PRO A 1 103 ? 21.792 -9.750 -33.946 1.00 87.50 103 PRO A N 1
ATOM 773 C CA . PRO A 1 103 ? 22.001 -8.795 -35.033 1.00 87.50 103 PRO A CA 1
ATOM 774 C C . PRO A 1 103 ? 23.231 -7.908 -34.812 1.00 87.50 103 PRO A C 1
ATOM 776 O O . PRO A 1 103 ? 23.976 -7.661 -35.755 1.00 87.50 103 PRO A O 1
ATOM 779 N N . LEU A 1 104 ? 23.502 -7.483 -33.573 1.00 87.62 104 LEU A N 1
ATOM 780 C CA . LEU A 1 104 ? 24.677 -6.664 -33.249 1.00 87.62 104 LEU A CA 1
ATOM 781 C C . LEU A 1 104 ? 25.982 -7.416 -33.497 1.00 87.62 104 LEU A C 1
ATOM 783 O O . LEU A 1 104 ? 26.897 -6.865 -34.104 1.00 87.62 104 LEU A O 1
ATOM 787 N N . ILE A 1 105 ? 26.053 -8.678 -33.065 1.00 88.94 105 ILE A N 1
ATOM 788 C CA . ILE A 1 105 ? 27.234 -9.526 -33.251 1.00 88.94 105 ILE A CA 1
ATOM 789 C C . ILE A 1 105 ? 27.465 -9.784 -34.742 1.00 88.94 105 ILE A C 1
ATOM 791 O O . ILE A 1 105 ? 28.594 -9.672 -35.208 1.00 88.94 105 ILE A O 1
ATOM 795 N N . VAL A 1 106 ? 26.408 -10.076 -35.506 1.00 88.50 106 VAL A N 1
ATOM 796 C CA . VAL A 1 106 ? 26.501 -10.324 -36.953 1.00 88.50 106 VAL A CA 1
ATOM 797 C C . VAL A 1 106 ? 26.946 -9.067 -37.706 1.00 88.50 106 VAL A C 1
ATOM 799 O O . VAL A 1 106 ? 27.870 -9.139 -38.515 1.00 88.50 106 VAL A O 1
ATOM 802 N N . LEU A 1 107 ? 26.347 -7.904 -37.424 1.00 85.75 107 LEU A N 1
ATOM 803 C CA . LEU A 1 107 ? 26.738 -6.637 -38.056 1.00 85.75 107 LEU A CA 1
ATOM 804 C C . LEU A 1 107 ? 28.184 -6.252 -37.707 1.00 85.75 107 LEU A C 1
ATOM 806 O O . LEU A 1 107 ? 28.919 -5.782 -38.579 1.00 85.75 107 LEU A O 1
ATOM 810 N N . ALA A 1 108 ? 28.606 -6.491 -36.462 1.00 85.06 108 ALA A N 1
ATOM 811 C CA . ALA A 1 108 ? 29.975 -6.251 -36.025 1.00 85.06 108 ALA A CA 1
ATOM 812 C C . ALA A 1 108 ? 30.977 -7.220 -36.673 1.00 85.06 108 ALA A C 1
ATOM 814 O O . ALA A 1 108 ? 32.024 -6.776 -37.136 1.00 85.06 108 ALA A O 1
ATOM 815 N N . ALA A 1 109 ? 30.647 -8.511 -36.766 1.00 86.25 109 ALA A N 1
ATOM 816 C CA . ALA A 1 109 ? 31.513 -9.539 -37.343 1.00 86.25 109 ALA A CA 1
ATOM 817 C C . ALA A 1 109 ? 31.730 -9.364 -38.855 1.00 86.25 109 ALA A C 1
ATOM 819 O O . ALA A 1 109 ? 32.807 -9.659 -39.362 1.00 86.25 109 ALA A O 1
ATOM 820 N N . ILE A 1 110 ? 30.725 -8.857 -39.576 1.00 85.44 110 ILE A N 1
ATOM 821 C CA . ILE A 1 110 ? 30.813 -8.578 -41.020 1.00 85.44 110 ILE A CA 1
ATOM 822 C C . ILE A 1 110 ? 31.509 -7.223 -41.288 1.00 85.44 110 ILE A C 1
ATOM 824 O O . ILE A 1 110 ? 31.770 -6.874 -42.437 1.00 85.44 110 ILE A O 1
ATOM 828 N N . GLY A 1 111 ? 31.815 -6.434 -40.248 1.00 79.19 111 GLY A N 1
ATOM 829 C CA . GLY A 1 111 ? 32.415 -5.102 -40.389 1.00 79.19 111 GLY A CA 1
ATOM 830 C C . GLY A 1 111 ? 31.475 -4.061 -41.011 1.00 79.19 111 GLY A C 1
ATOM 831 O O . GLY A 1 111 ? 31.918 -2.996 -41.425 1.00 79.19 111 GLY A O 1
ATOM 832 N N . LYS A 1 112 ? 30.168 -4.348 -41.078 1.00 79.88 112 LYS A N 1
ATOM 833 C CA . LYS A 1 112 ? 29.128 -3.466 -41.640 1.00 79.88 112 LYS A CA 1
ATOM 834 C C . LYS A 1 112 ? 28.338 -2.768 -40.534 1.00 79.88 112 LYS A C 1
ATOM 836 O O . LYS A 1 112 ? 27.111 -2.728 -40.579 1.00 79.88 112 LYS A O 1
ATOM 841 N N . GLN A 1 113 ? 29.038 -2.237 -39.534 1.00 74.38 113 GLN A N 1
ATOM 842 C CA . GLN A 1 113 ? 28.408 -1.518 -38.420 1.00 74.38 113 GLN A CA 1
ATOM 843 C C . GLN A 1 113 ? 27.688 -0.257 -38.920 1.00 74.38 113 GLN A C 1
ATOM 845 O O . GLN A 1 113 ? 26.535 -0.037 -38.554 1.00 74.38 113 GLN A O 1
ATOM 850 N N . ASP A 1 114 ? 28.310 0.461 -39.860 1.00 75.31 114 ASP A N 1
ATOM 851 C CA . ASP A 1 114 ? 27.762 1.688 -40.454 1.00 75.31 114 ASP A CA 1
ATOM 852 C C . ASP A 1 114 ? 27.199 1.494 -41.873 1.00 75.31 114 ASP A C 1
A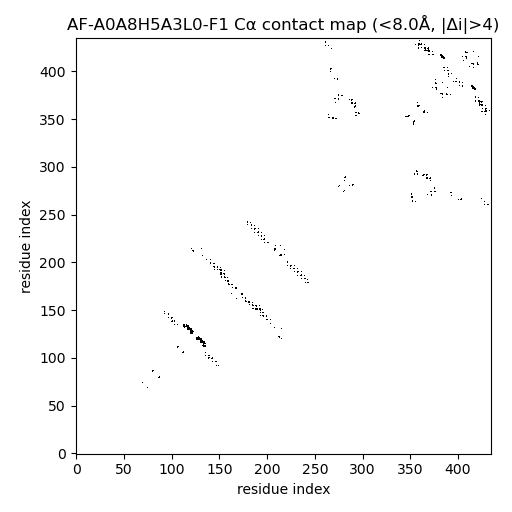TOM 854 O O . ASP A 1 114 ? 26.614 2.400 -42.455 1.00 75.31 114 ASP A O 1
ATOM 858 N N . GLY A 1 115 ? 27.353 0.297 -42.448 1.00 68.75 115 GLY A N 1
ATOM 859 C CA . GLY A 1 115 ? 27.077 0.050 -43.868 1.00 68.75 115 GLY A CA 1
ATOM 860 C C . GLY A 1 115 ? 25.607 -0.182 -44.230 1.00 68.75 115 GLY A C 1
ATOM 861 O O . GLY A 1 115 ? 25.299 -0.335 -45.410 1.00 68.75 115 GLY A O 1
ATOM 862 N N . ILE A 1 116 ? 24.706 -0.273 -43.246 1.00 79.62 116 ILE A N 1
ATOM 863 C CA . ILE A 1 116 ? 23.270 -0.505 -43.468 1.00 79.62 116 ILE A CA 1
ATOM 864 C C . ILE A 1 116 ? 22.485 0.661 -42.849 1.00 79.62 116 ILE A C 1
ATOM 866 O O . ILE A 1 116 ? 22.157 0.605 -41.656 1.00 79.62 116 ILE A O 1
ATOM 870 N N . PRO A 1 117 ? 22.193 1.717 -43.628 1.00 80.06 117 PRO A N 1
ATOM 871 C CA . PRO A 1 117 ? 21.446 2.868 -43.141 1.00 80.06 117 PRO A CA 1
ATOM 872 C C . PRO A 1 117 ? 19.955 2.555 -43.003 1.00 80.06 117 PRO A C 1
ATOM 874 O O . PRO A 1 117 ? 19.365 1.835 -43.816 1.00 80.06 117 PRO A O 1
ATOM 877 N N . VAL A 1 118 ? 19.325 3.115 -41.970 1.00 78.31 118 VAL A N 1
ATOM 878 C CA . VAL A 1 118 ? 17.883 2.970 -41.737 1.00 78.31 118 VAL A CA 1
ATOM 879 C C . VAL A 1 118 ? 17.147 4.194 -42.258 1.00 78.31 118 VAL A C 1
ATOM 881 O O . VAL A 1 118 ? 17.018 5.220 -41.585 1.00 78.31 118 VAL A O 1
ATOM 884 N N . GLY A 1 119 ? 16.624 4.040 -43.473 1.00 72.62 119 GLY A N 1
ATOM 885 C CA . GLY A 1 119 ? 15.949 5.099 -44.214 1.00 72.62 119 GLY A CA 1
ATOM 886 C C . GLY A 1 119 ? 16.926 6.004 -44.967 1.00 72.62 119 GLY A C 1
ATOM 887 O O . GLY A 1 119 ? 18.135 5.955 -44.763 1.00 72.62 119 GLY A O 1
ATOM 888 N N . LYS A 1 120 ? 16.375 6.824 -45.861 1.00 70.19 120 LYS A N 1
ATOM 889 C CA . LYS A 1 120 ? 17.091 7.895 -46.561 1.00 70.19 120 LYS A CA 1
ATOM 890 C C . LYS A 1 120 ? 16.363 9.197 -46.303 1.00 70.19 120 LYS A C 1
ATOM 892 O O . LYS A 1 120 ? 15.129 9.211 -46.346 1.00 70.19 120 LYS A O 1
ATOM 897 N N . TRP A 1 121 ? 17.101 10.263 -46.024 1.00 65.12 121 TRP A N 1
ATOM 898 C CA . TRP A 1 121 ? 16.500 11.551 -45.705 1.00 65.12 121 TRP A CA 1
ATOM 899 C C . TRP A 1 121 ? 17.233 12.694 -46.393 1.00 65.12 121 TRP A C 1
ATOM 901 O O . TRP A 1 121 ? 18.448 12.794 -46.317 1.00 65.12 121 TRP A O 1
ATOM 911 N N . ASN A 1 122 ? 16.482 13.564 -47.061 1.00 63.53 122 ASN A N 1
ATOM 912 C CA . ASN A 1 122 ? 16.989 14.841 -47.539 1.00 63.53 122 ASN A CA 1
ATOM 913 C C . ASN A 1 122 ? 16.136 15.948 -46.918 1.00 63.53 122 ASN A C 1
ATOM 915 O O . ASN A 1 122 ? 14.920 15.775 -46.790 1.00 63.53 122 ASN A O 1
ATOM 919 N N . GLY A 1 123 ? 16.746 17.082 -46.561 1.00 55.66 123 GLY A N 1
ATOM 920 C CA . GLY A 1 123 ? 16.040 18.227 -45.966 1.00 55.66 123 GLY A CA 1
ATOM 921 C C . GLY A 1 123 ? 14.873 18.758 -46.817 1.00 55.66 123 GLY A C 1
ATOM 922 O O . GLY A 1 123 ? 13.968 19.385 -46.275 1.00 55.66 123 GLY A O 1
ATOM 923 N N . ASP A 1 124 ? 14.864 18.424 -48.112 1.00 59.41 124 ASP A N 1
ATOM 924 C CA . ASP A 1 124 ? 13.875 18.814 -49.127 1.00 59.41 124 ASP A CA 1
ATOM 925 C C . ASP A 1 124 ? 12.722 17.806 -49.353 1.00 59.41 124 ASP A C 1
ATOM 927 O O . ASP A 1 124 ? 11.897 17.990 -50.245 1.00 59.41 124 ASP A O 1
ATOM 931 N N . GLY A 1 125 ? 12.644 16.699 -48.603 1.00 55.16 125 GLY A N 1
ATOM 932 C CA . GLY A 1 125 ? 11.573 15.698 -48.774 1.00 55.16 125 GLY A CA 1
ATOM 933 C C . GLY A 1 125 ? 11.700 14.805 -50.022 1.00 55.16 125 GLY A C 1
ATOM 934 O O . GLY A 1 125 ? 10.839 13.958 -50.274 1.00 55.16 125 GLY A O 1
ATOM 935 N N . ASN A 1 126 ? 12.789 14.934 -50.784 1.00 55.44 126 ASN A N 1
ATOM 936 C CA . ASN A 1 126 ? 13.113 14.046 -51.900 1.00 55.44 126 ASN A CA 1
ATOM 937 C C . ASN A 1 126 ? 13.683 12.697 -51.420 1.00 55.44 126 ASN A C 1
ATOM 939 O O . ASN A 1 126 ? 14.507 12.633 -50.511 1.00 55.44 126 ASN A O 1
ATOM 943 N N . ARG A 1 127 ? 13.293 11.600 -52.091 1.00 53.56 127 ARG A N 1
ATOM 944 C CA . ARG A 1 127 ? 13.743 10.217 -51.794 1.00 53.56 127 ARG A CA 1
ATOM 945 C C . ARG A 1 127 ? 15.218 9.937 -52.135 1.00 53.56 127 ARG A C 1
ATOM 947 O O . ARG A 1 127 ? 15.720 8.859 -51.823 1.00 53.56 127 ARG A O 1
ATOM 954 N N . ALA A 1 128 ? 15.903 10.888 -52.764 1.00 54.00 128 ALA A N 1
ATOM 955 C CA . ALA A 1 128 ? 17.343 10.867 -53.014 1.00 54.00 128 ALA A CA 1
ATOM 956 C C . ALA A 1 128 ? 18.077 11.592 -51.871 1.00 54.00 128 ALA A C 1
ATOM 958 O O . ALA A 1 128 ? 18.631 12.668 -52.071 1.00 54.00 128 ALA A O 1
ATOM 959 N N . GLY A 1 129 ? 17.956 11.066 -50.652 1.00 59.59 129 GLY A N 1
ATOM 960 C CA . GLY A 1 129 ? 18.508 11.670 -49.437 1.00 59.59 129 GLY A CA 1
ATOM 961 C C . GLY A 1 129 ? 19.781 11.012 -48.928 1.00 59.59 129 GLY A C 1
ATOM 962 O O . GLY A 1 129 ? 20.097 9.895 -49.344 1.00 59.59 129 GLY A O 1
ATOM 963 N N . ASP A 1 130 ? 20.447 11.712 -48.010 1.00 66.50 130 ASP A N 1
ATOM 964 C CA . ASP A 1 130 ? 21.573 11.217 -47.225 1.00 66.50 130 ASP A CA 1
ATOM 965 C C . ASP A 1 130 ? 21.178 9.942 -46.470 1.00 66.50 130 ASP A C 1
ATOM 967 O O . ASP A 1 130 ? 20.010 9.718 -46.110 1.00 66.50 130 ASP A O 1
ATOM 971 N N . ASP A 1 131 ? 22.170 9.082 -46.263 1.00 72.12 131 ASP A N 1
ATOM 972 C CA . ASP A 1 131 ? 21.997 7.813 -45.575 1.00 72.12 131 ASP A CA 1
ATOM 973 C C . ASP A 1 131 ? 21.600 8.052 -44.107 1.00 72.12 131 ASP A C 1
ATOM 975 O O . ASP A 1 131 ? 22.238 8.808 -43.374 1.00 72.12 131 ASP A O 1
ATOM 979 N N . GLY A 1 132 ? 20.496 7.428 -43.682 1.00 73.44 132 GLY A N 1
ATOM 980 C CA . GLY A 1 132 ? 20.006 7.501 -42.308 1.00 73.44 132 GLY A CA 1
ATOM 981 C C . GLY A 1 132 ? 20.932 6.800 -41.305 1.00 73.44 132 GLY A C 1
ATOM 982 O O . GLY A 1 132 ? 21.868 6.098 -41.691 1.00 73.44 132 GLY A O 1
ATOM 983 N N . PRO A 1 133 ? 20.659 6.930 -39.995 1.00 82.12 133 PRO A N 1
ATOM 984 C CA . PRO A 1 133 ? 21.515 6.363 -38.963 1.00 82.12 133 PRO A CA 1
ATOM 985 C C . PRO A 1 133 ? 21.614 4.838 -39.110 1.00 82.12 133 PRO A C 1
ATOM 987 O O . PRO A 1 133 ? 20.656 4.182 -39.544 1.00 82.12 133 PRO A O 1
ATOM 990 N N . PRO A 1 134 ? 22.758 4.255 -38.730 1.00 85.25 134 PRO A N 1
ATOM 991 C CA . PRO A 1 134 ? 23.024 2.851 -38.973 1.00 85.25 134 PRO A CA 1
ATOM 992 C C . PRO A 1 134 ? 22.107 1.943 -38.157 1.00 85.25 134 PRO A C 1
ATOM 994 O O . PRO A 1 134 ? 21.800 2.201 -36.987 1.00 85.25 134 PRO A O 1
ATOM 997 N N . LEU A 1 135 ? 21.720 0.820 -38.764 1.00 86.06 135 LEU A N 1
ATOM 998 C CA . LEU A 1 135 ? 20.868 -0.204 -38.152 1.00 86.06 135 LEU A CA 1
ATOM 999 C C . LEU A 1 135 ? 21.448 -0.731 -36.831 1.00 86.06 135 LEU A C 1
ATOM 1001 O O . LEU A 1 135 ? 20.702 -1.067 -35.908 1.00 86.06 135 LEU A O 1
ATOM 1005 N N . PHE A 1 136 ? 22.778 -0.729 -36.714 1.00 88.31 136 PHE A N 1
ATOM 1006 C CA . PHE A 1 136 ? 23.497 -1.065 -35.492 1.00 88.31 136 PHE A CA 1
ATOM 1007 C C . PHE A 1 136 ? 23.040 -0.223 -34.287 1.00 88.31 136 PHE A C 1
ATOM 1009 O O . PHE A 1 136 ? 22.760 -0.790 -33.231 1.00 88.31 136 PHE A O 1
ATOM 1016 N N . LYS A 1 137 ? 22.869 1.103 -34.440 1.00 87.31 137 LYS A N 1
ATOM 1017 C CA . LYS A 1 137 ? 22.421 1.989 -33.346 1.00 87.31 137 LYS A CA 1
ATOM 1018 C C . LYS A 1 137 ? 21.021 1.613 -32.843 1.00 87.31 137 LYS A C 1
ATOM 1020 O O . LYS A 1 137 ? 20.777 1.640 -31.640 1.00 87.31 137 LYS A O 1
ATOM 1025 N N . ILE A 1 138 ? 20.113 1.194 -33.729 1.00 89.75 138 ILE A N 1
ATOM 1026 C CA . ILE A 1 138 ? 18.754 0.779 -33.337 1.00 89.75 138 ILE A CA 1
ATOM 1027 C C . ILE A 1 138 ? 18.790 -0.496 -32.495 1.00 89.75 138 ILE A C 1
ATOM 1029 O O . ILE A 1 138 ? 18.230 -0.517 -31.399 1.00 89.75 138 ILE A O 1
ATOM 1033 N N . PHE A 1 139 ? 19.464 -1.548 -32.968 1.00 91.12 139 PHE A N 1
ATOM 1034 C CA . PHE A 1 139 ? 19.568 -2.793 -32.200 1.00 91.12 139 PHE A CA 1
ATOM 1035 C C . PHE A 1 139 ? 20.331 -2.599 -30.887 1.00 91.12 139 PHE A C 1
ATOM 1037 O O . PHE A 1 139 ? 19.975 -3.209 -29.878 1.00 91.12 139 PHE A O 1
ATOM 1044 N N . LEU A 1 140 ? 21.324 -1.705 -30.870 1.00 91.94 140 LEU A N 1
ATOM 1045 C CA . LEU A 1 140 ? 22.063 -1.352 -29.664 1.00 91.94 140 LEU A CA 1
ATOM 1046 C C . LEU A 1 140 ? 21.133 -0.698 -28.642 1.00 91.94 140 LEU A C 1
ATOM 1048 O O . LEU A 1 140 ? 21.115 -1.100 -27.480 1.00 91.94 140 LEU A O 1
ATOM 1052 N N . TRP A 1 141 ? 20.310 0.257 -29.076 1.00 93.94 141 TRP A N 1
ATOM 1053 C CA . TRP A 1 141 ? 19.319 0.879 -28.207 1.00 93.94 141 TRP A CA 1
ATOM 1054 C C . TRP A 1 141 ? 18.275 -0.116 -27.701 1.00 93.94 141 TRP A C 1
ATOM 1056 O O . TRP A 1 141 ? 17.975 -0.100 -26.513 1.00 93.94 141 TRP A O 1
ATOM 1066 N N . VAL A 1 142 ? 17.756 -1.011 -28.548 1.00 93.38 142 VAL A N 1
ATOM 1067 C CA . VAL A 1 142 ? 16.792 -2.042 -28.117 1.00 93.38 142 VAL A CA 1
ATOM 1068 C C . VAL A 1 142 ? 17.402 -2.949 -27.045 1.00 93.38 142 VAL A C 1
ATOM 1070 O O . VAL A 1 142 ? 16.745 -3.242 -26.046 1.00 93.38 142 VAL A O 1
ATOM 1073 N N . LEU A 1 143 ? 18.670 -3.344 -27.196 1.00 94.19 143 LEU A N 1
ATOM 1074 C CA . LEU A 1 143 ? 19.381 -4.125 -26.184 1.00 94.19 143 LEU A CA 1
ATOM 1075 C C . LEU A 1 143 ? 19.553 -3.339 -24.871 1.00 94.19 143 LEU A C 1
ATOM 1077 O O . LEU A 1 143 ? 19.293 -3.877 -23.794 1.00 94.19 143 LEU A O 1
ATOM 1081 N N . ILE A 1 144 ? 19.943 -2.062 -24.945 1.00 94.19 144 ILE A N 1
ATOM 1082 C CA . ILE A 1 144 ? 20.064 -1.183 -23.769 1.00 94.19 144 ILE A CA 1
ATOM 1083 C C . ILE A 1 144 ? 18.699 -0.994 -23.091 1.00 94.19 144 ILE A C 1
ATOM 1085 O O . ILE A 1 144 ? 18.591 -1.079 -21.867 1.00 94.19 144 ILE A O 1
ATOM 1089 N N . MET A 1 145 ? 17.638 -0.781 -23.866 1.00 94.56 145 MET A N 1
ATOM 1090 C CA . MET A 1 145 ? 16.271 -0.614 -23.379 1.00 94.56 145 MET A CA 1
ATOM 1091 C C . MET A 1 145 ? 15.764 -1.892 -22.690 1.00 94.56 145 MET A C 1
ATOM 1093 O O . MET A 1 145 ? 15.169 -1.811 -21.614 1.00 94.56 145 MET A O 1
ATOM 1097 N N . TRP A 1 146 ? 16.094 -3.074 -23.220 1.00 94.50 146 TRP A N 1
ATOM 1098 C CA . TRP A 1 146 ? 15.816 -4.358 -22.570 1.00 94.50 146 TRP A CA 1
ATOM 1099 C C . TRP A 1 146 ? 16.559 -4.513 -21.238 1.00 94.50 146 TRP A C 1
ATOM 1101 O O . TRP A 1 146 ? 15.943 -4.791 -20.209 1.00 94.50 146 TRP A O 1
ATOM 1111 N N . LEU A 1 147 ? 17.878 -4.304 -21.222 1.00 93.25 147 LEU A N 1
ATOM 1112 C CA . LEU A 1 147 ? 18.686 -4.458 -20.008 1.00 93.25 147 LEU A CA 1
ATOM 1113 C C . LEU A 1 147 ? 18.316 -3.424 -18.936 1.00 93.25 147 LEU A C 1
ATOM 1115 O O . LEU A 1 147 ? 18.243 -3.755 -17.750 1.00 93.25 147 LEU A O 1
ATOM 1119 N N . SER A 1 148 ? 18.016 -2.191 -19.343 1.00 93.38 148 SER A N 1
ATOM 1120 C CA . SER A 1 148 ? 17.606 -1.124 -18.428 1.00 93.38 148 SER A CA 1
ATOM 1121 C C . SER A 1 148 ? 16.267 -1.402 -17.746 1.00 93.38 148 SER A C 1
ATOM 1123 O O . SER A 1 148 ? 16.092 -0.969 -16.611 1.00 93.38 148 SER A O 1
ATOM 1125 N N . CYS A 1 149 ? 15.361 -2.181 -18.352 1.00 92.69 149 CYS A N 1
ATOM 1126 C CA . CYS A 1 149 ? 14.129 -2.640 -17.696 1.00 92.69 149 CYS A CA 1
ATOM 1127 C C . CYS A 1 149 ? 14.438 -3.421 -16.412 1.00 92.69 149 CYS A C 1
ATOM 1129 O O . CYS A 1 149 ? 13.854 -3.189 -15.351 1.00 92.69 149 CYS A O 1
ATOM 1131 N N . TRP A 1 150 ? 15.423 -4.315 -16.488 1.00 91.38 150 TRP A N 1
ATOM 1132 C CA . TRP A 1 150 ? 15.831 -5.145 -15.361 1.00 91.38 150 TRP A CA 1
ATOM 1133 C C . TRP A 1 150 ? 16.607 -4.357 -14.315 1.00 91.38 150 TRP A C 1
ATOM 1135 O O . TRP A 1 150 ? 16.358 -4.526 -13.123 1.00 91.38 150 TRP A O 1
ATOM 1145 N N . VAL A 1 151 ? 17.487 -3.452 -14.745 1.00 91.06 151 VAL A N 1
ATOM 1146 C CA . VAL A 1 151 ? 18.183 -2.538 -13.829 1.00 91.06 151 VAL A CA 1
ATOM 1147 C C . VAL A 1 151 ? 17.179 -1.648 -13.094 1.00 91.06 151 VAL A C 1
ATOM 1149 O O . VAL A 1 151 ? 17.229 -1.567 -11.871 1.00 91.06 151 VAL A O 1
ATOM 1152 N N . ALA A 1 152 ? 16.218 -1.052 -13.802 1.00 92.44 152 ALA A N 1
ATOM 1153 C CA . ALA A 1 152 ? 15.159 -0.231 -13.217 1.00 92.44 152 ALA A CA 1
ATOM 1154 C C . ALA A 1 152 ? 14.338 -1.003 -12.176 1.00 92.44 152 ALA A C 1
ATOM 1156 O O . ALA A 1 152 ? 14.052 -0.480 -11.099 1.00 92.44 152 ALA A O 1
ATOM 1157 N N . LYS A 1 153 ? 14.024 -2.274 -12.452 1.00 89.38 153 LYS A N 1
ATOM 1158 C CA . LYS A 1 153 ? 13.352 -3.163 -11.497 1.00 89.38 153 LYS A CA 1
ATOM 1159 C C . LYS A 1 153 ? 14.198 -3.430 -10.250 1.00 89.38 153 LYS A C 1
ATOM 1161 O O . LYS A 1 153 ? 13.668 -3.402 -9.142 1.00 89.38 153 LYS A O 1
ATOM 1166 N N . VAL A 1 154 ? 15.499 -3.682 -10.406 1.00 89.75 154 VAL A N 1
ATOM 1167 C CA . VAL A 1 154 ? 16.419 -3.879 -9.271 1.00 89.75 154 VAL A CA 1
ATOM 1168 C C . VAL A 1 154 ? 16.516 -2.607 -8.426 1.00 89.75 154 VAL A C 1
ATOM 1170 O O . VAL A 1 154 ? 16.416 -2.683 -7.204 1.00 89.75 154 VAL A O 1
ATOM 1173 N N . VAL A 1 155 ? 16.634 -1.440 -9.064 1.00 90.81 155 VAL A N 1
ATOM 1174 C CA . VAL A 1 155 ? 16.652 -0.135 -8.385 1.00 90.81 155 VAL A CA 1
ATOM 1175 C C . VAL A 1 155 ? 15.353 0.096 -7.612 1.00 90.81 155 VAL A C 1
ATOM 1177 O O . VAL A 1 155 ? 15.395 0.444 -6.434 1.00 90.81 155 VAL A O 1
ATOM 1180 N N . ALA A 1 156 ? 14.198 -0.161 -8.230 1.00 90.88 156 ALA A N 1
ATOM 1181 C CA . ALA A 1 156 ? 12.903 -0.030 -7.569 1.00 90.88 156 ALA A CA 1
ATOM 1182 C C . ALA A 1 156 ? 12.748 -1.002 -6.389 1.00 90.88 156 ALA A C 1
ATOM 1184 O O . ALA A 1 156 ? 12.180 -0.630 -5.366 1.00 90.88 156 ALA A O 1
ATOM 1185 N N . TRP A 1 157 ? 13.279 -2.223 -6.496 1.00 88.50 157 TRP A N 1
ATOM 1186 C CA . TRP A 1 157 ? 13.284 -3.197 -5.401 1.00 88.50 157 TRP A CA 1
ATOM 1187 C C . TRP A 1 157 ? 14.181 -2.791 -4.235 1.00 88.50 157 TRP A C 1
ATOM 1189 O O . TRP A 1 157 ? 13.844 -3.049 -3.082 1.00 88.50 157 TRP A O 1
ATOM 1199 N N . PHE A 1 158 ? 15.291 -2.115 -4.517 1.00 88.62 158 PHE A N 1
ATOM 1200 C CA . PHE A 1 158 ? 16.189 -1.604 -3.490 1.00 88.62 158 PHE A CA 1
ATOM 1201 C C . PHE A 1 158 ? 15.647 -0.343 -2.793 1.00 88.62 158 PHE A C 1
ATOM 1203 O O . PHE A 1 158 ? 16.016 -0.058 -1.653 1.00 88.62 158 PHE A O 1
ATOM 1210 N N . LEU A 1 159 ? 14.736 0.393 -3.440 1.00 87.94 159 LEU A N 1
ATOM 1211 C CA . LEU A 1 159 ? 14.206 1.675 -2.968 1.00 87.94 159 LEU A CA 1
ATOM 1212 C C . LEU A 1 159 ? 13.608 1.630 -1.542 1.00 87.94 159 LEU A C 1
ATOM 1214 O O . LEU A 1 159 ? 13.969 2.490 -0.737 1.00 87.94 159 LEU A O 1
ATOM 1218 N N . PRO A 1 160 ? 12.751 0.657 -1.162 1.00 86.81 160 PRO A N 1
ATOM 1219 C CA . PRO A 1 160 ? 12.180 0.602 0.184 1.00 86.81 160 PRO A CA 1
ATOM 1220 C C . PRO A 1 160 ? 13.233 0.294 1.252 1.00 86.81 160 PRO A C 1
ATOM 1222 O O . PRO A 1 160 ? 13.176 0.846 2.349 1.00 86.81 160 PRO A O 1
ATOM 1225 N N . SER A 1 161 ? 14.214 -0.558 0.937 1.00 83.94 161 SER A N 1
ATOM 1226 C CA . SER A 1 161 ? 15.332 -0.869 1.836 1.00 83.94 161 SER A CA 1
ATOM 1227 C C . SER A 1 161 ? 16.246 0.335 2.030 1.00 83.94 161 SER A C 1
ATOM 1229 O O . SER A 1 161 ? 16.642 0.620 3.156 1.00 83.94 161 SER A O 1
ATOM 1231 N N . LEU A 1 162 ? 16.532 1.073 0.956 1.00 85.94 162 LEU A N 1
ATOM 1232 C CA . LEU A 1 162 ? 17.310 2.304 1.014 1.00 85.94 162 LEU A CA 1
ATOM 1233 C C . LEU A 1 162 ? 16.586 3.378 1.833 1.00 85.94 162 LEU A C 1
ATOM 1235 O O . LEU A 1 162 ? 17.190 4.022 2.687 1.00 85.94 162 LEU A O 1
ATOM 1239 N N . PHE A 1 163 ? 15.274 3.519 1.629 1.00 84.94 163 PHE A N 1
ATOM 1240 C CA . PHE A 1 163 ? 14.443 4.402 2.436 1.00 84.94 163 PHE A CA 1
ATOM 1241 C C . PHE A 1 163 ? 14.487 3.995 3.911 1.00 84.94 163 PHE A C 1
ATOM 1243 O O . PHE A 1 163 ? 14.799 4.832 4.748 1.00 84.94 163 PHE A O 1
ATOM 1250 N N . MET A 1 164 ? 14.298 2.709 4.237 1.00 81.81 164 MET A N 1
ATOM 1251 C CA . MET A 1 164 ? 14.425 2.221 5.616 1.00 81.81 164 MET A CA 1
ATOM 1252 C C . MET A 1 164 ? 15.819 2.420 6.210 1.00 81.81 164 MET A C 1
ATOM 1254 O O . MET A 1 164 ? 15.917 2.640 7.410 1.00 81.81 164 MET A O 1
ATOM 1258 N N . PHE A 1 165 ? 16.886 2.351 5.417 1.00 82.06 165 PHE A N 1
ATOM 1259 C CA . PHE A 1 165 ? 18.241 2.625 5.891 1.00 82.06 165 PHE A CA 1
ATOM 1260 C C . PHE A 1 165 ? 18.398 4.095 6.304 1.00 82.06 165 PHE A C 1
ATOM 1262 O O . PHE A 1 165 ? 18.843 4.373 7.415 1.00 82.06 165 PHE A O 1
ATOM 1269 N N . PHE A 1 166 ? 17.956 5.034 5.460 1.00 81.38 166 PHE A N 1
ATOM 1270 C CA . PHE A 1 166 ? 18.046 6.466 5.762 1.00 81.38 166 PHE A CA 1
ATOM 1271 C C . PHE A 1 166 ? 17.062 6.916 6.846 1.00 81.38 166 PHE A C 1
ATOM 1273 O O . PHE A 1 166 ? 17.405 7.737 7.693 1.00 81.38 166 PHE A O 1
ATOM 1280 N N . THR A 1 167 ? 15.845 6.371 6.858 1.00 72.06 167 THR A N 1
ATOM 1281 C CA . THR A 1 167 ? 14.812 6.750 7.830 1.00 72.06 167 THR A CA 1
ATOM 1282 C C . THR A 1 167 ? 14.790 5.881 9.079 1.00 72.06 167 THR A C 1
ATOM 1284 O O . THR A 1 167 ? 14.068 6.188 10.020 1.00 72.06 167 THR A O 1
ATOM 1287 N N . GLY A 1 168 ? 15.541 4.780 9.111 1.00 63.03 168 GLY A N 1
ATOM 1288 C CA . GLY A 1 168 ? 15.563 3.821 10.220 1.00 63.03 168 GLY A CA 1
ATOM 1289 C C . GLY A 1 168 ? 16.080 4.412 11.528 1.00 63.03 168 GLY A C 1
ATOM 1290 O O . GLY A 1 168 ? 15.750 3.907 12.598 1.00 63.03 168 GLY A O 1
ATOM 1291 N N . VAL A 1 169 ? 16.813 5.525 11.443 1.00 64.69 169 VAL A N 1
ATOM 1292 C CA . VAL A 1 169 ? 17.255 6.326 12.591 1.00 64.69 169 VAL A CA 1
ATOM 1293 C C . VAL A 1 169 ? 16.097 7.137 13.204 1.00 64.69 169 VAL A C 1
ATOM 1295 O O . VAL A 1 169 ? 16.167 7.531 14.364 1.00 64.69 169 VAL A O 1
ATOM 1298 N N . VAL A 1 170 ? 14.992 7.353 12.478 1.00 55.66 170 VAL A N 1
ATOM 1299 C CA . VAL A 1 170 ? 13.916 8.278 12.864 1.00 55.66 170 VAL A CA 1
ATOM 1300 C C . VAL A 1 170 ? 12.567 7.557 12.972 1.00 55.66 170 VAL A C 1
ATOM 1302 O O . VAL A 1 170 ? 11.884 7.346 11.978 1.00 55.66 170 VAL A O 1
ATOM 1305 N N . SER A 1 171 ? 12.148 7.273 14.212 1.00 59.41 171 SER A N 1
ATOM 1306 C CA . SER A 1 171 ? 10.764 7.011 14.667 1.00 59.41 171 SER A CA 1
ATOM 1307 C C . SER A 1 171 ? 9.966 5.833 14.057 1.00 59.41 171 SER A C 1
ATOM 1309 O O . SER A 1 171 ? 10.044 5.482 12.881 1.00 59.41 171 SER A O 1
ATOM 1311 N N . LYS A 1 172 ? 9.073 5.251 14.877 1.00 62.53 172 LYS A N 1
ATOM 1312 C CA . LYS A 1 172 ? 8.093 4.221 14.469 1.00 62.53 172 LYS A CA 1
ATOM 1313 C C . LYS A 1 172 ? 7.164 4.702 13.342 1.00 62.53 172 LYS A C 1
ATOM 1315 O O . LYS A 1 172 ? 6.720 3.881 12.542 1.00 62.53 172 LYS A O 1
ATOM 1320 N N . GLY A 1 173 ? 6.911 6.012 13.245 1.00 66.19 173 GLY A N 1
ATOM 1321 C CA . GLY A 1 173 ? 6.040 6.602 12.221 1.00 66.19 173 GLY A CA 1
ATOM 1322 C C . GLY A 1 173 ? 6.570 6.451 10.792 1.00 66.19 173 GLY A C 1
ATOM 1323 O O . GLY A 1 173 ? 5.784 6.308 9.857 1.00 66.19 173 GLY A O 1
ATOM 1324 N N . THR A 1 174 ? 7.892 6.398 10.609 1.00 70.88 174 THR A N 1
ATOM 1325 C CA . THR A 1 174 ? 8.492 6.417 9.267 1.00 70.88 174 THR A CA 1
ATOM 1326 C C . THR A 1 174 ? 8.450 5.058 8.570 1.00 70.88 174 THR A C 1
ATOM 1328 O O . THR A 1 174 ? 8.412 4.976 7.342 1.00 70.88 174 THR A O 1
ATOM 1331 N N . ARG A 1 175 ? 8.325 3.974 9.347 1.00 70.50 175 ARG A N 1
ATOM 1332 C CA . ARG A 1 175 ? 8.142 2.610 8.821 1.00 70.50 175 ARG A CA 1
ATOM 1333 C C . ARG A 1 175 ? 6.876 2.475 7.971 1.00 70.50 175 ARG A C 1
ATOM 1335 O O . ARG A 1 175 ? 6.884 1.728 7.000 1.00 70.50 175 ARG A O 1
ATOM 1342 N N . LYS A 1 176 ? 5.828 3.253 8.275 1.00 74.94 176 LYS A N 1
ATOM 1343 C CA . LYS A 1 176 ? 4.587 3.305 7.484 1.00 74.94 176 LYS A CA 1
ATOM 1344 C C . LYS A 1 176 ? 4.863 3.707 6.031 1.00 74.94 176 LYS A C 1
ATOM 1346 O O . LYS A 1 176 ? 4.335 3.093 5.108 1.00 74.94 176 LYS A O 1
ATOM 1351 N N . TYR A 1 177 ? 5.720 4.706 5.823 1.00 78.44 177 TYR A N 1
ATOM 1352 C CA . TYR A 1 177 ? 6.076 5.187 4.486 1.00 78.44 177 TYR A CA 1
ATOM 1353 C C . TYR A 1 177 ? 6.977 4.204 3.730 1.00 78.44 177 TYR A C 1
ATOM 1355 O O . TYR A 1 177 ? 6.886 4.112 2.510 1.00 78.44 177 TYR A O 1
ATOM 1363 N N . ALA A 1 178 ? 7.772 3.397 4.437 1.00 79.50 178 ALA A N 1
ATOM 1364 C CA . ALA A 1 178 ? 8.531 2.318 3.809 1.00 79.50 178 ALA A CA 1
ATOM 1365 C C . ALA A 1 178 ? 7.607 1.244 3.208 1.00 79.50 178 ALA A C 1
ATOM 1367 O O . ALA A 1 178 ? 7.847 0.773 2.097 1.00 79.50 178 ALA A O 1
ATOM 1368 N N . THR A 1 179 ? 6.514 0.902 3.899 1.00 79.38 179 THR A N 1
ATOM 1369 C CA . THR A 1 179 ? 5.485 -0.007 3.367 1.00 79.38 179 THR A CA 1
ATOM 1370 C C . THR A 1 179 ? 4.781 0.589 2.144 1.00 79.38 179 THR A C 1
ATOM 1372 O O . THR A 1 179 ? 4.557 -0.120 1.166 1.00 79.38 179 THR A O 1
ATOM 1375 N N . VAL A 1 180 ? 4.499 1.900 2.148 1.00 83.88 180 VAL A N 1
ATOM 1376 C CA . VAL A 1 180 ? 3.960 2.615 0.971 1.00 83.88 180 VAL A CA 1
ATOM 1377 C C . VAL A 1 180 ? 4.908 2.491 -0.220 1.00 83.88 180 VAL A C 1
ATOM 1379 O O . VAL A 1 180 ? 4.473 2.122 -1.308 1.00 83.88 180 VAL A O 1
ATOM 1382 N N . LEU A 1 181 ? 6.202 2.751 -0.013 1.00 85.56 181 LEU A N 1
ATOM 1383 C CA . LEU A 1 181 ? 7.219 2.622 -1.058 1.00 85.56 181 LEU A CA 1
ATOM 1384 C C . LEU A 1 181 ? 7.315 1.192 -1.596 1.00 85.56 181 LEU A C 1
ATOM 1386 O O . LEU A 1 181 ? 7.458 1.008 -2.803 1.00 85.56 181 LEU A O 1
ATOM 1390 N N . GLY A 1 182 ? 7.188 0.189 -0.724 1.00 85.44 182 GLY A N 1
ATOM 1391 C CA . GLY A 1 182 ? 7.136 -1.218 -1.122 1.00 85.44 182 GLY A CA 1
ATOM 1392 C C . GLY A 1 182 ? 5.993 -1.517 -2.093 1.00 85.44 182 GLY A C 1
ATOM 1393 O O . GLY A 1 182 ? 6.205 -2.176 -3.108 1.00 85.44 182 GLY A O 1
ATOM 1394 N N . ASN A 1 183 ? 4.805 -0.963 -1.845 1.00 88.00 183 ASN A N 1
ATOM 1395 C CA . ASN A 1 183 ? 3.643 -1.148 -2.722 1.00 88.00 183 ASN A CA 1
ATOM 1396 C C . ASN A 1 183 ? 3.762 -0.379 -4.052 1.00 88.00 183 ASN A C 1
ATOM 1398 O O . ASN A 1 183 ? 3.119 -0.737 -5.037 1.00 88.00 183 ASN A O 1
ATOM 1402 N N . LEU A 1 184 ? 4.624 0.641 -4.113 1.00 92.25 184 LEU A N 1
ATOM 1403 C CA . LEU A 1 184 ? 4.893 1.441 -5.313 1.00 92.25 184 LEU A CA 1
ATOM 1404 C C . LEU A 1 184 ? 6.051 0.907 -6.169 1.00 92.25 184 LEU A C 1
ATOM 1406 O O . LEU A 1 184 ? 6.414 1.527 -7.168 1.00 92.25 184 LEU A O 1
ATOM 1410 N N . ILE A 1 185 ? 6.609 -0.257 -5.832 1.00 91.62 185 ILE A N 1
ATOM 1411 C CA . ILE A 1 185 ? 7.742 -0.860 -6.547 1.00 91.62 185 ILE A CA 1
ATOM 1412 C C . ILE A 1 185 ? 7.499 -1.018 -8.057 1.00 91.62 185 ILE A C 1
ATOM 1414 O O . ILE A 1 185 ? 8.396 -0.760 -8.862 1.00 91.62 185 ILE A O 1
ATOM 1418 N N . LEU A 1 186 ? 6.287 -1.414 -8.460 1.00 90.38 186 LEU A N 1
ATOM 1419 C CA . LEU A 1 186 ? 5.928 -1.583 -9.869 1.00 90.38 186 LEU A CA 1
ATOM 1420 C C . LEU A 1 186 ? 5.861 -0.225 -10.596 1.00 90.38 186 LEU A C 1
ATOM 1422 O O . LEU A 1 186 ? 6.582 -0.071 -11.583 1.00 90.38 186 LEU A O 1
ATOM 1426 N N . PRO A 1 187 ? 5.101 0.781 -10.110 1.00 94.25 187 PRO A N 1
ATOM 1427 C CA . PRO A 1 187 ? 5.156 2.142 -10.645 1.00 94.25 187 PRO A CA 1
ATOM 1428 C C . PRO A 1 187 ? 6.573 2.724 -10.752 1.00 94.25 187 PRO A C 1
ATOM 1430 O O . PRO A 1 187 ? 6.927 3.271 -11.795 1.00 94.25 187 PRO A O 1
ATOM 1433 N N . PHE A 1 188 ? 7.414 2.552 -9.725 1.00 94.44 188 PHE A N 1
ATOM 1434 C CA . PHE A 1 188 ? 8.809 3.004 -9.762 1.00 94.44 188 PHE A CA 1
ATOM 1435 C C . PHE A 1 188 ? 9.630 2.287 -10.838 1.00 94.44 188 PHE A C 1
ATOM 1437 O O . PHE A 1 188 ? 10.413 2.929 -11.536 1.00 94.44 188 PHE A O 1
ATOM 1444 N N . SER A 1 189 ? 9.432 0.976 -11.010 1.00 94.12 189 SER A N 1
ATOM 1445 C CA . SER A 1 189 ? 10.119 0.198 -12.050 1.00 94.12 189 SER A CA 1
ATOM 1446 C C . SER A 1 189 ? 9.802 0.740 -13.446 1.00 94.12 189 SER A C 1
ATOM 1448 O O . SER A 1 189 ? 10.714 0.938 -14.247 1.00 94.12 189 SER A O 1
ATOM 1450 N N . PHE A 1 190 ? 8.526 1.035 -13.727 1.00 94.19 190 PHE A N 1
ATOM 1451 C CA . PHE A 1 190 ? 8.110 1.628 -15.002 1.00 94.19 190 PHE A CA 1
ATOM 1452 C C . PHE A 1 190 ? 8.674 3.036 -15.201 1.00 94.19 190 PHE A C 1
ATOM 1454 O O . PHE A 1 190 ? 9.170 3.338 -16.284 1.00 94.19 190 PHE A O 1
ATOM 1461 N N . PHE A 1 191 ? 8.655 3.873 -14.161 1.00 96.19 191 PHE A N 1
ATOM 1462 C CA . PHE A 1 191 ? 9.202 5.228 -14.214 1.00 96.19 191 PHE A CA 1
ATOM 1463 C C . PHE A 1 191 ? 10.706 5.238 -14.521 1.00 96.19 191 PHE A C 1
ATOM 1465 O O . PHE A 1 191 ? 11.149 5.909 -15.455 1.00 96.19 191 PHE A O 1
ATOM 1472 N N . PHE A 1 192 ? 11.501 4.454 -13.784 1.00 95.44 192 PHE A N 1
ATOM 1473 C CA . PHE A 1 192 ? 12.946 4.377 -14.012 1.00 95.44 192 PHE A CA 1
ATOM 1474 C C . PHE A 1 192 ? 13.289 3.747 -15.363 1.00 95.44 192 PHE A C 1
ATOM 1476 O O . PHE A 1 192 ? 14.247 4.175 -16.005 1.00 95.44 192 PHE A O 1
ATOM 1483 N N . TRP A 1 193 ? 12.503 2.774 -15.829 1.00 96.75 193 TRP A N 1
ATOM 1484 C CA . TRP A 1 193 ? 12.697 2.187 -17.152 1.00 96.75 193 TRP A CA 1
ATOM 1485 C C . TRP A 1 193 ? 12.382 3.178 -18.279 1.00 96.75 193 TRP A C 1
ATOM 1487 O O . TRP A 1 193 ? 13.161 3.288 -19.227 1.00 96.75 193 TRP A O 1
ATOM 1497 N N . ALA A 1 194 ? 11.294 3.945 -18.164 1.00 96.06 194 ALA A N 1
ATOM 1498 C CA . ALA A 1 194 ? 10.949 4.985 -19.130 1.00 96.06 194 ALA A CA 1
ATOM 1499 C C . ALA A 1 194 ? 12.005 6.105 -19.154 1.00 96.06 194 ALA A C 1
ATOM 1501 O O . ALA A 1 194 ? 12.424 6.530 -20.232 1.00 96.06 194 ALA A O 1
ATOM 1502 N N . LEU A 1 195 ? 12.503 6.520 -17.982 1.00 95.94 195 LEU A N 1
ATOM 1503 C CA . LEU A 1 195 ? 13.607 7.475 -17.858 1.00 95.94 195 LEU A CA 1
ATOM 1504 C C . LEU A 1 195 ? 14.877 6.958 -18.540 1.00 95.94 195 LEU A C 1
ATOM 1506 O O . LEU A 1 195 ? 15.465 7.658 -19.363 1.00 95.94 195 LEU A O 1
ATOM 1510 N N . ALA A 1 196 ? 15.291 5.728 -18.224 1.00 95.62 196 ALA A N 1
ATOM 1511 C CA . ALA A 1 196 ? 16.481 5.120 -18.805 1.00 95.62 196 ALA A CA 1
ATOM 1512 C C . ALA A 1 196 ? 16.351 4.982 -20.328 1.00 95.62 196 ALA A C 1
ATOM 1514 O O . ALA A 1 196 ? 17.280 5.329 -21.056 1.00 95.62 196 ALA A O 1
ATOM 1515 N N . SER A 1 197 ? 15.188 4.558 -20.824 1.00 95.00 197 SER A N 1
ATOM 1516 C CA . SER A 1 197 ? 14.910 4.428 -22.260 1.00 95.00 197 SER A CA 1
ATOM 1517 C C . SER A 1 197 ? 14.966 5.776 -22.987 1.00 95.00 197 SER A C 1
ATOM 1519 O O . SER A 1 197 ? 15.542 5.863 -24.071 1.00 95.00 197 SER A O 1
ATOM 1521 N N . TYR A 1 198 ? 14.428 6.841 -22.382 1.00 95.00 198 TYR A N 1
ATOM 1522 C CA . TYR A 1 198 ? 14.468 8.196 -22.938 1.00 95.00 198 TYR A CA 1
ATOM 1523 C C . TYR A 1 198 ? 15.887 8.785 -22.953 1.00 95.00 198 TYR A C 1
ATOM 1525 O O . TYR A 1 198 ? 16.343 9.274 -23.988 1.00 95.00 198 TYR A O 1
ATOM 1533 N N . VAL A 1 199 ? 16.607 8.707 -21.829 1.00 94.56 199 VAL A N 1
ATOM 1534 C CA . VAL A 1 199 ? 17.975 9.243 -21.705 1.00 94.56 199 VAL A CA 1
ATOM 1535 C C . VAL A 1 199 ? 18.931 8.518 -22.650 1.00 94.56 199 VAL A C 1
ATOM 1537 O O . VAL A 1 199 ? 19.712 9.158 -23.351 1.00 94.56 199 VAL A O 1
ATOM 1540 N N . THR A 1 200 ? 18.849 7.188 -22.720 1.00 94.25 200 THR A N 1
ATOM 1541 C CA . THR A 1 200 ? 19.696 6.392 -23.622 1.00 94.25 200 THR A CA 1
ATOM 1542 C C . THR A 1 200 ? 19.403 6.690 -25.090 1.00 94.25 200 THR A C 1
ATOM 1544 O O . THR A 1 200 ? 20.347 6.829 -25.862 1.00 94.25 200 THR A O 1
ATOM 1547 N N . PHE A 1 201 ? 18.135 6.882 -25.473 1.00 93.06 201 PHE A N 1
ATOM 1548 C CA . PHE A 1 201 ? 17.773 7.289 -26.834 1.00 93.06 201 PHE A CA 1
ATOM 1549 C C . PHE A 1 201 ? 18.331 8.677 -27.182 1.00 93.06 201 PHE A C 1
ATOM 1551 O O . PHE A 1 201 ? 18.993 8.843 -28.203 1.00 93.06 201 PHE A O 1
ATOM 1558 N N . LYS A 1 202 ? 18.125 9.680 -26.315 1.00 90.75 202 LYS A N 1
ATOM 1559 C CA . LYS A 1 202 ? 18.626 11.046 -26.551 1.00 90.75 202 LYS A CA 1
ATOM 1560 C C . LYS A 1 202 ? 20.147 11.111 -26.658 1.00 90.75 202 LYS A C 1
ATOM 1562 O O . LYS A 1 202 ? 20.646 11.906 -27.447 1.00 90.75 202 LYS A O 1
ATOM 1567 N N . ASN A 1 203 ? 20.859 10.298 -25.881 1.00 91.12 203 ASN A N 1
ATOM 1568 C CA . ASN A 1 203 ? 22.316 10.240 -25.935 1.00 91.12 203 ASN A CA 1
ATOM 1569 C C . ASN A 1 203 ? 22.821 9.514 -27.188 1.00 91.12 203 ASN A C 1
ATOM 1571 O O . ASN A 1 203 ? 23.810 9.948 -27.768 1.00 91.12 203 ASN A O 1
ATOM 1575 N N . LEU A 1 204 ? 22.154 8.440 -27.629 1.00 89.44 204 LEU A N 1
ATOM 1576 C CA . LEU A 1 204 ? 22.612 7.656 -28.782 1.00 89.44 204 LEU A CA 1
ATOM 1577 C C . LEU A 1 204 ? 22.390 8.365 -30.129 1.00 89.44 204 LEU A C 1
ATOM 1579 O O . LEU A 1 204 ? 23.170 8.153 -31.055 1.00 89.44 204 LEU A O 1
ATOM 1583 N N . TRP A 1 205 ? 21.362 9.215 -30.219 1.00 88.25 205 TRP A N 1
ATOM 1584 C CA . TRP A 1 205 ? 21.027 10.008 -31.412 1.00 88.25 205 TRP A CA 1
ATOM 1585 C C . TRP A 1 205 ? 21.256 11.517 -31.228 1.00 88.25 205 TRP A C 1
ATOM 1587 O O . TRP A 1 205 ? 20.554 12.350 -31.805 1.00 88.25 205 TRP A O 1
ATOM 1597 N N . MET A 1 206 ? 22.206 11.901 -30.372 1.00 83.50 206 MET A N 1
ATOM 1598 C CA . MET A 1 206 ? 22.463 13.309 -30.055 1.00 83.50 206 MET A CA 1
ATOM 1599 C C . MET A 1 206 ? 22.887 14.129 -31.285 1.00 83.50 206 MET A C 1
ATOM 1601 O O . MET A 1 206 ? 22.533 15.306 -31.377 1.00 83.50 206 MET A O 1
ATOM 1605 N N . GLU A 1 207 ? 23.619 13.509 -32.213 1.00 78.19 207 GLU A N 1
ATOM 1606 C CA . GLU A 1 207 ? 24.099 14.124 -33.456 1.00 78.19 207 GLU A CA 1
ATOM 1607 C C . GLU A 1 207 ? 22.976 14.222 -34.498 1.00 78.19 207 GLU A C 1
ATOM 1609 O O . GLU A 1 207 ? 22.790 15.265 -35.111 1.00 78.19 207 GLU A O 1
ATOM 1614 N N . GLU A 1 208 ? 22.150 13.184 -34.637 1.00 76.56 208 GLU A N 1
ATOM 1615 C CA . GLU A 1 208 ? 21.061 13.117 -35.621 1.00 76.56 208 GLU A CA 1
ATOM 1616 C C . GLU A 1 208 ? 19.799 13.898 -35.212 1.00 76.56 208 GLU A C 1
ATOM 1618 O O . GLU A 1 208 ? 18.884 14.092 -36.020 1.00 76.56 208 GLU A O 1
ATOM 1623 N N . ASP A 1 209 ? 19.727 14.349 -33.958 1.00 75.31 209 ASP A N 1
ATOM 1624 C CA . ASP A 1 209 ? 18.662 15.219 -33.443 1.00 75.31 209 ASP A CA 1
ATOM 1625 C C . ASP A 1 209 ? 19.051 16.715 -33.473 1.00 75.31 209 ASP A C 1
ATOM 1627 O O . ASP A 1 209 ? 18.169 17.584 -33.465 1.00 75.31 209 ASP A O 1
ATOM 1631 N N . ARG A 1 210 ? 20.354 17.044 -33.543 1.00 69.12 210 ARG A N 1
ATOM 1632 C CA . ARG A 1 210 ? 20.879 18.423 -33.519 1.00 69.12 210 ARG A CA 1
ATOM 1633 C C . ARG A 1 210 ? 21.493 18.834 -34.863 1.00 69.12 210 ARG A C 1
ATOM 1635 O O . ARG A 1 210 ? 22.475 18.261 -35.303 1.00 69.12 210 ARG A O 1
ATOM 1642 N N . GLY A 1 211 ? 20.985 19.917 -35.457 1.00 65.56 211 GLY A N 1
ATOM 1643 C CA . GLY A 1 211 ? 21.578 20.567 -36.638 1.00 65.56 211 GLY A CA 1
ATOM 1644 C C . GLY A 1 211 ? 20.645 20.637 -37.852 1.00 65.56 211 GLY A C 1
ATOM 1645 O O . GLY A 1 211 ? 19.448 20.367 -37.742 1.00 65.56 211 GLY A O 1
ATOM 1646 N N . ASN A 1 212 ? 21.205 21.009 -39.011 1.00 62.22 212 ASN A N 1
ATOM 1647 C CA . ASN A 1 212 ? 20.482 21.096 -40.291 1.00 62.22 212 ASN A CA 1
ATOM 1648 C C . ASN A 1 212 ? 20.179 19.723 -40.923 1.00 62.22 212 ASN A C 1
ATOM 1650 O O . ASN A 1 212 ? 19.265 19.633 -41.736 1.00 62.22 212 ASN A O 1
ATOM 1654 N N . ASN A 1 213 ? 20.870 18.657 -40.502 1.00 65.31 213 ASN A N 1
ATOM 1655 C CA . ASN A 1 213 ? 20.719 17.291 -41.027 1.00 65.31 213 ASN A CA 1
ATOM 1656 C C . ASN A 1 213 ? 19.916 16.394 -40.069 1.00 65.31 213 ASN A C 1
ATOM 1658 O O . ASN A 1 213 ? 20.270 15.243 -39.824 1.00 65.31 213 ASN A O 1
ATOM 1662 N N . TYR A 1 214 ? 18.859 16.937 -39.458 1.00 73.75 214 TYR A N 1
ATOM 1663 C CA . TYR A 1 214 ? 18.072 16.180 -38.486 1.00 73.75 214 TYR A CA 1
ATOM 1664 C C . TYR A 1 214 ? 17.235 15.087 -39.162 1.00 73.75 214 TYR A C 1
ATOM 1666 O O . TYR A 1 214 ? 16.654 15.297 -40.228 1.00 73.75 214 TYR A O 1
ATOM 1674 N N . VAL A 1 215 ? 17.095 13.941 -38.493 1.00 81.69 215 VAL A N 1
ATOM 1675 C CA . VAL A 1 215 ? 16.301 12.811 -38.994 1.00 81.69 215 VAL A CA 1
ATOM 1676 C C . VAL A 1 215 ? 14.893 12.841 -38.372 1.00 81.69 215 VAL A C 1
ATOM 1678 O O . VAL A 1 215 ? 14.752 12.721 -37.150 1.00 81.69 215 VAL A O 1
ATOM 1681 N N . PRO A 1 216 ? 13.804 12.977 -39.155 1.00 82.81 216 PRO A N 1
ATOM 1682 C CA . PRO A 1 216 ? 12.468 13.213 -38.595 1.00 82.81 216 PRO A CA 1
ATOM 1683 C C . PRO A 1 216 ? 11.927 12.079 -37.731 1.00 82.81 216 PRO A C 1
ATOM 1685 O O . PRO A 1 216 ? 11.253 12.338 -36.733 1.00 82.81 216 PRO A O 1
ATOM 1688 N N . TRP A 1 217 ? 12.200 10.820 -38.092 1.00 85.19 217 TRP A N 1
ATOM 1689 C CA . TRP A 1 217 ? 11.712 9.683 -37.310 1.00 85.19 217 TRP A CA 1
ATOM 1690 C C . TRP A 1 217 ? 12.386 9.623 -35.935 1.00 85.19 217 TRP A C 1
ATOM 1692 O O . TRP A 1 217 ? 11.714 9.322 -34.952 1.00 85.19 217 TRP A O 1
ATOM 1702 N N . VAL A 1 218 ? 13.672 9.990 -35.849 1.00 87.69 218 VAL A N 1
ATOM 1703 C CA . VAL A 1 218 ? 14.431 10.073 -34.591 1.00 87.69 218 VAL A CA 1
ATOM 1704 C C . VAL A 1 218 ? 13.798 11.120 -33.679 1.00 87.69 218 VAL A C 1
ATOM 1706 O O . VAL A 1 218 ? 13.501 10.839 -32.519 1.00 87.69 218 VAL A O 1
ATOM 1709 N N . ARG A 1 219 ? 13.488 12.302 -34.224 1.00 86.69 219 ARG A N 1
ATOM 1710 C CA . ARG A 1 219 ? 12.812 13.373 -33.480 1.00 86.69 219 ARG A CA 1
ATOM 1711 C C . ARG A 1 219 ? 11.423 12.956 -32.994 1.00 86.69 219 ARG A C 1
ATOM 1713 O O . ARG A 1 219 ? 11.069 13.215 -31.844 1.00 86.69 219 ARG A O 1
ATOM 1720 N N . THR A 1 220 ? 10.631 12.311 -33.849 1.00 90.50 220 THR A N 1
ATOM 1721 C CA . THR A 1 220 ? 9.296 11.816 -33.478 1.00 90.50 220 THR A CA 1
ATOM 1722 C C . THR A 1 220 ? 9.390 10.750 -32.389 1.00 90.50 220 THR A C 1
ATOM 1724 O O . THR A 1 220 ? 8.679 10.841 -31.391 1.00 90.50 220 THR A O 1
ATOM 1727 N N . MET A 1 221 ? 10.318 9.799 -32.513 1.00 91.12 221 MET A N 1
ATOM 1728 C CA . MET A 1 221 ? 10.551 8.766 -31.503 1.00 91.12 221 MET A CA 1
ATOM 1729 C C . MET A 1 221 ? 11.001 9.367 -30.165 1.00 91.12 221 MET A C 1
ATOM 1731 O O . MET A 1 221 ? 10.460 9.012 -29.120 1.00 91.12 221 MET A O 1
ATOM 1735 N N . GLY A 1 222 ? 11.913 10.343 -30.181 1.00 91.88 222 GLY A N 1
ATOM 1736 C CA . GLY A 1 222 ? 12.344 11.056 -28.976 1.00 91.88 222 GLY A CA 1
ATOM 1737 C C . GLY A 1 222 ? 11.191 11.773 -28.264 1.00 91.88 222 GLY A C 1
ATOM 1738 O O . GLY A 1 222 ? 11.105 11.732 -27.037 1.00 91.88 222 GLY A O 1
ATOM 1739 N N . ARG A 1 223 ? 10.256 12.370 -29.020 1.00 93.06 223 ARG A N 1
ATOM 1740 C CA . ARG A 1 223 ? 9.027 12.967 -28.464 1.00 93.06 223 ARG A CA 1
ATOM 1741 C C . ARG A 1 223 ? 8.093 11.918 -27.864 1.00 93.06 223 ARG A C 1
ATOM 1743 O O . ARG A 1 223 ? 7.563 12.151 -26.783 1.00 93.06 223 ARG A O 1
ATOM 1750 N N . VAL A 1 224 ? 7.918 10.771 -28.524 1.00 95.62 224 VAL A N 1
ATOM 1751 C CA . VAL A 1 224 ? 7.099 9.658 -28.011 1.00 95.62 224 VAL A CA 1
ATOM 1752 C C . VAL A 1 224 ? 7.683 9.108 -26.709 1.00 95.62 224 VAL A C 1
ATOM 1754 O O . VAL A 1 224 ? 6.959 8.978 -25.727 1.00 95.62 224 VAL A O 1
ATOM 1757 N N . LEU A 1 225 ? 8.992 8.851 -26.656 1.00 94.50 225 LEU A N 1
ATOM 1758 C CA . LEU A 1 225 ? 9.666 8.381 -25.441 1.00 94.50 225 LEU A CA 1
ATOM 1759 C C . LEU A 1 225 ? 9.612 9.418 -24.313 1.00 94.50 225 LEU A C 1
ATOM 1761 O O . LEU A 1 225 ? 9.390 9.055 -23.159 1.00 94.50 225 LEU A O 1
ATOM 1765 N N . GLY A 1 226 ? 9.749 10.707 -24.638 1.00 94.69 226 GLY A N 1
ATOM 1766 C CA . GLY A 1 226 ? 9.566 11.794 -23.676 1.00 94.69 226 GLY A CA 1
ATOM 1767 C C . GLY A 1 226 ? 8.140 11.845 -23.117 1.00 94.69 226 GLY A C 1
ATOM 1768 O O . GLY A 1 226 ? 7.957 11.955 -21.906 1.00 94.69 226 GLY A O 1
ATOM 1769 N N . ALA A 1 227 ? 7.128 11.690 -23.975 1.00 96.75 227 ALA A N 1
ATOM 1770 C CA . ALA A 1 227 ? 5.729 11.620 -23.556 1.00 96.75 227 ALA A CA 1
ATOM 1771 C C . ALA A 1 227 ? 5.449 10.383 -22.684 1.00 96.75 227 ALA A C 1
ATOM 1773 O O . ALA A 1 227 ? 4.763 10.499 -21.670 1.00 96.75 227 ALA A O 1
ATOM 1774 N N . LEU A 1 228 ? 6.026 9.222 -23.016 1.00 95.94 228 LEU A N 1
ATOM 1775 C CA . LEU A 1 228 ? 5.933 8.006 -22.198 1.00 95.94 228 LEU A CA 1
ATOM 1776 C C . LEU A 1 228 ? 6.592 8.184 -20.826 1.00 95.94 228 LEU A C 1
ATOM 1778 O O . LEU A 1 228 ? 6.027 7.758 -19.820 1.00 95.94 228 LEU A O 1
ATOM 1782 N N . PHE A 1 229 ? 7.744 8.854 -20.760 1.00 96.19 229 PHE A N 1
ATOM 1783 C CA . PHE A 1 229 ? 8.388 9.185 -19.491 1.00 96.19 229 PHE A CA 1
ATOM 1784 C C . PHE A 1 229 ? 7.495 10.079 -18.622 1.00 96.19 229 PHE A C 1
ATOM 1786 O O . PHE A 1 229 ? 7.213 9.725 -17.475 1.00 96.19 229 PHE A O 1
ATOM 1793 N N . VAL A 1 230 ? 6.966 11.178 -19.170 1.00 97.25 230 VAL A N 1
ATOM 1794 C CA . VAL A 1 230 ? 6.047 12.065 -18.435 1.00 97.25 230 VAL A CA 1
ATOM 1795 C C . VAL A 1 230 ? 4.778 11.317 -18.010 1.00 97.25 230 VAL A C 1
ATOM 1797 O O . VAL A 1 230 ? 4.363 11.419 -16.857 1.00 97.25 230 VAL A O 1
ATOM 1800 N N . SER A 1 231 ? 4.203 10.492 -18.887 1.00 96.88 231 SER A N 1
ATOM 1801 C CA . SER A 1 231 ? 3.040 9.659 -18.563 1.00 96.88 231 SER A CA 1
ATOM 1802 C C . SER A 1 231 ? 3.330 8.675 -17.427 1.00 96.88 231 SER A C 1
ATOM 1804 O O . SER A 1 231 ? 2.480 8.477 -16.561 1.00 96.88 231 SER A O 1
ATOM 1806 N N . SER A 1 232 ? 4.524 8.074 -17.392 1.00 96.19 232 SER A N 1
ATOM 1807 C CA . SER A 1 232 ? 4.931 7.176 -16.305 1.00 96.19 232 SER A CA 1
ATOM 1808 C C . SER A 1 232 ? 5.091 7.913 -14.969 1.00 96.19 232 SER A C 1
ATOM 1810 O O . SER A 1 232 ? 4.780 7.354 -13.919 1.00 96.19 232 SER A O 1
ATOM 1812 N N . ALA A 1 233 ? 5.504 9.186 -15.001 1.00 96.00 233 ALA A N 1
ATOM 1813 C CA . ALA A 1 233 ? 5.598 10.039 -13.818 1.00 96.00 233 ALA A CA 1
ATOM 1814 C C . ALA A 1 233 ? 4.211 10.375 -13.251 1.00 96.00 233 ALA A C 1
ATOM 1816 O O . ALA A 1 233 ? 3.997 10.288 -12.042 1.00 96.00 233 ALA A O 1
ATOM 1817 N N . VAL A 1 234 ? 3.251 10.696 -14.125 1.00 97.19 234 VAL A N 1
ATOM 1818 C CA . VAL A 1 234 ? 1.849 10.916 -13.735 1.00 97.19 234 VAL A CA 1
ATOM 1819 C C . VAL A 1 234 ? 1.249 9.640 -13.144 1.00 97.19 234 VAL A C 1
ATOM 1821 O O . VAL A 1 234 ? 0.650 9.691 -12.073 1.00 97.19 234 VAL A O 1
ATOM 1824 N N . PHE A 1 235 ? 1.479 8.486 -13.779 1.00 95.62 235 PHE A N 1
ATOM 1825 C CA . PHE A 1 235 ? 1.037 7.186 -13.267 1.00 95.62 235 PHE A CA 1
ATOM 1826 C C . PHE A 1 235 ? 1.616 6.875 -11.877 1.00 95.62 235 PHE A C 1
ATOM 1828 O O . PHE A 1 235 ? 0.895 6.425 -10.986 1.00 95.62 235 PHE A O 1
ATOM 1835 N N . LEU A 1 236 ? 2.906 7.157 -11.658 1.00 95.50 236 LEU A N 1
ATOM 1836 C CA . LEU A 1 236 ? 3.542 7.028 -10.346 1.00 95.50 236 LEU A CA 1
ATOM 1837 C C . LEU A 1 236 ? 2.874 7.937 -9.302 1.00 95.50 236 LEU A C 1
ATOM 1839 O O . LEU A 1 236 ? 2.586 7.476 -8.198 1.00 95.50 236 LEU A O 1
ATOM 1843 N N . GLY A 1 237 ? 2.597 9.196 -9.654 1.00 94.81 237 GLY A N 1
ATOM 1844 C CA . GLY A 1 237 ? 1.914 10.153 -8.781 1.00 94.81 237 GLY A CA 1
ATOM 1845 C C . GLY A 1 237 ? 0.497 9.714 -8.407 1.00 94.81 237 GLY A C 1
ATOM 1846 O O . GLY A 1 237 ? 0.151 9.701 -7.227 1.00 94.81 237 GLY A O 1
ATOM 1847 N N . GLU A 1 238 ? -0.299 9.276 -9.386 1.00 95.62 238 GLU A N 1
ATOM 1848 C CA . GLU A 1 238 ? -1.649 8.742 -9.165 1.00 95.62 238 GLU A CA 1
ATOM 1849 C C . GLU A 1 238 ? -1.617 7.564 -8.184 1.00 95.62 238 GLU A C 1
ATOM 1851 O O . GLU A 1 238 ? -2.321 7.567 -7.170 1.00 95.62 238 GLU A O 1
ATOM 1856 N N . LYS A 1 239 ? -0.756 6.569 -8.437 1.00 94.12 239 LYS A N 1
ATOM 1857 C CA . LYS A 1 239 ? -0.647 5.398 -7.558 1.00 94.12 239 LYS A CA 1
ATOM 1858 C C . LYS A 1 239 ? -0.125 5.758 -6.174 1.00 94.12 239 LYS A C 1
ATOM 1860 O O . LYS A 1 239 ? -0.603 5.183 -5.197 1.00 94.12 239 LYS A O 1
ATOM 1865 N N . ALA A 1 240 ? 0.782 6.727 -6.060 1.00 91.56 240 ALA A N 1
ATOM 1866 C CA . ALA A 1 240 ? 1.256 7.209 -4.767 1.00 91.56 240 ALA A CA 1
ATOM 1867 C C . ALA A 1 240 ? 0.126 7.836 -3.934 1.00 91.56 240 ALA A C 1
ATOM 1869 O O . ALA A 1 240 ? -0.005 7.515 -2.752 1.00 91.56 240 ALA A O 1
ATOM 1870 N N . ILE A 1 241 ? -0.723 8.667 -4.548 1.00 91.75 241 ILE A N 1
ATOM 1871 C CA . ILE A 1 241 ? -1.869 9.297 -3.874 1.00 91.75 241 ILE A CA 1
ATOM 1872 C C . ILE A 1 241 ? -2.881 8.238 -3.424 1.00 91.75 241 ILE A C 1
ATOM 1874 O O . ILE A 1 241 ? -3.267 8.225 -2.254 1.00 91.75 241 ILE A O 1
ATOM 1878 N N . VAL A 1 242 ? -3.265 7.314 -4.311 1.00 90.62 242 VAL A N 1
ATOM 1879 C CA . VAL A 1 242 ? -4.209 6.230 -3.982 1.00 90.62 242 VAL A CA 1
ATOM 1880 C C . VAL A 1 242 ? -3.688 5.386 -2.817 1.00 90.62 242 VAL A C 1
ATOM 1882 O O . VAL A 1 242 ? -4.422 5.114 -1.864 1.00 90.62 242 VAL A O 1
ATOM 1885 N N . GLN A 1 243 ? -2.404 5.022 -2.844 1.00 88.94 243 GLN A N 1
ATOM 1886 C CA . GLN A 1 243 ? -1.786 4.232 -1.783 1.00 88.94 243 GLN A CA 1
ATOM 1887 C C . GLN A 1 243 ? -1.751 4.987 -0.444 1.00 88.94 243 GLN A C 1
ATOM 1889 O O . GLN A 1 243 ? -1.968 4.384 0.608 1.00 88.94 243 GLN A O 1
ATOM 1894 N N . LEU A 1 244 ? -1.504 6.301 -0.463 1.00 85.50 244 LEU A N 1
ATOM 1895 C CA . LEU A 1 244 ? -1.479 7.139 0.739 1.00 85.50 244 LEU A CA 1
ATOM 1896 C C . LEU A 1 244 ? -2.874 7.273 1.363 1.00 85.50 244 LEU A C 1
ATOM 1898 O O . LEU A 1 244 ? -3.017 7.127 2.583 1.00 85.50 244 LEU A O 1
ATOM 1902 N N . ILE A 1 245 ? -3.898 7.503 0.534 1.00 86.88 245 ILE A N 1
ATOM 1903 C CA . ILE A 1 245 ? -5.298 7.578 0.975 1.00 86.88 245 ILE A CA 1
ATOM 1904 C C . ILE A 1 245 ? -5.725 6.245 1.592 1.00 86.88 245 ILE A C 1
ATOM 1906 O O . ILE A 1 245 ? -6.260 6.241 2.700 1.00 86.88 245 ILE A O 1
ATOM 1910 N N . GLY A 1 246 ? -5.420 5.120 0.936 1.00 84.19 246 GLY A N 1
ATOM 1911 C CA . GLY A 1 246 ? -5.808 3.790 1.411 1.00 84.19 246 GLY A CA 1
ATOM 1912 C C . GLY A 1 246 ? -5.325 3.495 2.833 1.00 84.19 246 GLY A C 1
ATOM 1913 O O . GLY A 1 246 ? -6.097 3.039 3.674 1.00 84.19 246 GLY A O 1
ATOM 1914 N N . ILE A 1 247 ? -4.072 3.824 3.161 1.00 79.69 247 ILE A N 1
ATOM 1915 C CA . ILE A 1 247 ? -3.556 3.557 4.512 1.00 79.69 247 ILE A CA 1
ATOM 1916 C C . ILE A 1 247 ? -4.156 4.515 5.545 1.00 79.69 247 ILE A C 1
ATOM 1918 O O . ILE A 1 247 ? -4.477 4.095 6.656 1.00 79.69 247 ILE A O 1
ATOM 1922 N N . SER A 1 248 ? -4.297 5.798 5.208 1.00 80.25 248 SER A N 1
ATOM 1923 C CA . SER A 1 248 ? -4.911 6.774 6.118 1.00 80.25 248 SER A CA 1
ATOM 1924 C C . SER A 1 248 ? -6.366 6.413 6.429 1.00 80.25 248 SER A C 1
ATOM 1926 O O . SER A 1 248 ? -6.788 6.525 7.579 1.00 80.25 248 SER A O 1
ATOM 1928 N N . TYR A 1 249 ? -7.098 5.904 5.436 1.00 84.12 249 TYR A N 1
ATOM 1929 C CA . TYR A 1 249 ? -8.457 5.404 5.608 1.00 84.12 249 TYR A CA 1
ATOM 1930 C C . TYR A 1 249 ? -8.506 4.180 6.525 1.00 84.12 249 TYR A C 1
ATOM 1932 O O . TYR A 1 249 ? -9.222 4.214 7.521 1.00 84.12 249 TYR A O 1
ATOM 1940 N N . HIS A 1 250 ? -7.705 3.140 6.257 1.00 82.00 250 HIS A N 1
ATOM 1941 C CA . HIS A 1 250 ? -7.687 1.945 7.104 1.00 82.00 250 HIS A CA 1
ATOM 1942 C C . HIS A 1 250 ? -7.342 2.284 8.553 1.00 82.00 250 HIS A C 1
ATOM 1944 O O . HIS A 1 250 ? -8.055 1.868 9.456 1.00 82.00 250 HIS A O 1
ATOM 1950 N N . GLN A 1 251 ? -6.309 3.096 8.791 1.00 80.50 251 GLN A N 1
ATOM 1951 C CA . GLN A 1 251 ? -5.936 3.483 10.153 1.00 80.50 251 GLN A CA 1
ATOM 1952 C C . GLN A 1 251 ? -7.054 4.225 10.884 1.00 80.50 251 GLN A C 1
ATOM 1954 O O . GLN A 1 251 ? -7.320 3.930 12.045 1.00 80.50 251 GLN A O 1
ATOM 1959 N N . ARG A 1 252 ? -7.717 5.173 10.213 1.00 85.56 252 ARG A N 1
ATOM 1960 C CA . ARG A 1 252 ? -8.816 5.929 10.819 1.00 85.56 252 ARG A CA 1
ATOM 1961 C C . ARG A 1 252 ? -10.046 5.054 11.046 1.00 85.56 252 ARG A C 1
ATOM 1963 O O . ARG A 1 252 ? -10.677 5.172 12.087 1.00 85.56 252 ARG A O 1
ATOM 1970 N N . SER A 1 253 ? -10.358 4.167 10.105 1.00 81.44 253 SER A N 1
ATOM 1971 C CA . SER A 1 253 ? -11.459 3.211 10.221 1.00 81.44 253 SER A CA 1
ATOM 1972 C C . SER A 1 253 ? -11.233 2.240 11.381 1.00 81.44 253 SER A C 1
ATOM 1974 O O . SER A 1 253 ? -12.118 2.104 12.219 1.00 81.44 253 SER A O 1
ATOM 1976 N N . PHE A 1 254 ? -10.038 1.651 11.507 1.00 80.88 254 PHE A N 1
ATOM 1977 C CA . PHE A 1 254 ? -9.692 0.801 12.651 1.00 80.88 254 PHE A CA 1
ATOM 1978 C C . PHE A 1 254 ? -9.755 1.576 13.970 1.00 80.88 254 PHE A C 1
ATOM 1980 O O . PHE A 1 254 ? -10.388 1.116 14.911 1.00 80.88 254 PHE A O 1
ATOM 1987 N N . ALA A 1 255 ? -9.187 2.784 14.033 1.00 85.88 255 ALA A N 1
ATOM 1988 C CA . ALA A 1 255 ? -9.250 3.607 15.241 1.00 85.88 255 ALA A CA 1
ATOM 1989 C C . ALA A 1 255 ? -10.693 3.955 15.649 1.00 85.88 255 ALA A C 1
ATOM 1991 O O . ALA A 1 255 ? -11.012 3.945 16.836 1.00 85.88 255 ALA A O 1
ATOM 1992 N N . ASN A 1 256 ? -11.564 4.242 14.676 1.00 87.50 256 ASN A N 1
ATOM 1993 C CA . ASN A 1 256 ? -12.978 4.501 14.930 1.00 87.50 256 ASN A CA 1
ATOM 1994 C C . ASN A 1 256 ? -13.700 3.248 15.436 1.00 87.50 256 ASN A C 1
ATOM 1996 O O . ASN A 1 256 ? -14.373 3.349 16.454 1.00 87.50 256 ASN A O 1
ATOM 2000 N N . ARG A 1 257 ? -13.493 2.086 14.799 1.00 87.00 257 ARG A N 1
ATOM 2001 C CA . ARG A 1 257 ? -14.079 0.803 15.226 1.00 87.00 257 ARG A CA 1
ATOM 2002 C C . ARG A 1 257 ? -13.662 0.421 16.648 1.00 87.00 257 ARG A C 1
ATOM 2004 O O . ARG A 1 257 ? -14.501 0.040 17.447 1.00 87.00 257 ARG A O 1
ATOM 2011 N N . ILE A 1 258 ? -12.385 0.597 16.993 1.00 86.19 258 ILE A N 1
ATOM 2012 C CA . ILE A 1 258 ? -11.881 0.349 18.355 1.00 86.19 258 ILE A CA 1
ATOM 2013 C C . ILE A 1 258 ? -12.523 1.308 19.364 1.00 86.19 258 ILE A C 1
ATOM 2015 O O . ILE A 1 258 ? -12.781 0.940 20.505 1.00 86.19 258 ILE A O 1
ATOM 2019 N N . ARG A 1 259 ? -12.718 2.578 18.990 1.00 90.25 259 ARG A N 1
ATOM 2020 C CA . ARG A 1 259 ? -13.356 3.567 19.870 1.00 90.25 259 ARG A CA 1
ATOM 2021 C C . ARG A 1 259 ? -14.821 3.217 20.124 1.00 90.25 259 ARG A C 1
ATOM 2023 O O . ARG A 1 259 ? -15.281 3.407 21.242 1.00 90.25 259 ARG A O 1
ATOM 2030 N N . GLU A 1 260 ? -15.507 2.735 19.097 1.00 90.44 260 GLU A N 1
ATOM 2031 C CA . GLU A 1 260 ? -16.895 2.286 19.150 1.00 90.44 260 GLU A CA 1
ATOM 2032 C C . GLU A 1 260 ? -17.041 1.041 20.031 1.00 90.44 260 GLU A C 1
ATOM 2034 O O . GLU A 1 260 ? -17.739 1.129 21.035 1.00 90.44 260 GLU A O 1
ATOM 2039 N N . SER A 1 261 ? -16.266 -0.031 19.803 1.00 89.12 261 SER A N 1
ATOM 2040 C CA . SER A 1 261 ? -16.360 -1.231 20.662 1.00 89.12 261 SER A CA 1
ATOM 2041 C C . SER A 1 261 ? -15.985 -0.929 22.121 1.00 89.12 261 SER A C 1
ATOM 2043 O O . SER A 1 261 ? -16.663 -1.359 23.049 1.00 89.12 261 SER A O 1
ATOM 2045 N N . LYS A 1 262 ? -14.994 -0.058 22.369 1.00 89.81 262 LYS A N 1
ATOM 2046 C CA . LYS A 1 262 ? -14.692 0.416 23.735 1.00 89.81 262 LYS A CA 1
ATOM 2047 C C . LYS A 1 262 ? -15.853 1.158 24.390 1.00 89.81 262 LYS A C 1
ATOM 2049 O O . LYS A 1 262 ? -15.976 1.090 25.613 1.00 89.81 262 LYS A O 1
ATOM 2054 N N . ARG A 1 263 ? -16.642 1.915 23.620 1.00 92.25 263 ARG A N 1
ATOM 2055 C CA . ARG A 1 263 ? -17.822 2.614 24.141 1.00 92.25 263 ARG A CA 1
ATOM 2056 C C . ARG A 1 263 ? -18.917 1.605 24.469 1.00 92.25 263 ARG A C 1
ATOM 2058 O O . ARG A 1 263 ? -19.421 1.658 25.583 1.00 92.25 263 ARG A O 1
ATOM 2065 N N . GLU A 1 264 ? -19.180 0.642 23.590 1.00 92.31 264 GLU A N 1
ATOM 2066 C CA . GLU A 1 264 ? -20.153 -0.436 23.825 1.00 92.31 264 GLU A CA 1
ATOM 2067 C C . GLU A 1 264 ? -19.809 -1.260 25.079 1.00 92.31 264 GLU A C 1
ATOM 2069 O O . GLU A 1 264 ? -20.643 -1.433 25.965 1.00 92.31 264 GLU A O 1
ATOM 2074 N N . VAL A 1 265 ? -18.547 -1.681 25.235 1.00 91.88 265 VAL A N 1
ATOM 2075 C CA . VAL A 1 265 ? -18.077 -2.411 26.430 1.00 91.88 265 VAL A CA 1
ATOM 2076 C C . VAL A 1 265 ? -18.172 -1.552 27.698 1.00 91.88 265 VAL A C 1
ATOM 2078 O O . VAL A 1 265 ? -18.407 -2.068 28.793 1.00 91.88 265 VAL A O 1
ATOM 2081 N N . HIS A 1 266 ? -17.979 -0.235 27.587 1.00 91.81 266 HIS A N 1
ATOM 2082 C CA . HIS A 1 266 ? -18.134 0.677 28.719 1.00 91.81 266 HIS A CA 1
ATOM 2083 C C . HIS A 1 266 ? -19.598 0.804 29.158 1.00 91.81 266 HIS A C 1
ATOM 2085 O O . HIS A 1 266 ? -19.863 0.690 30.354 1.00 91.81 266 HIS A O 1
ATOM 2091 N N . LEU A 1 267 ? -20.525 0.984 28.211 1.00 92.75 267 LEU A N 1
ATOM 2092 C CA . LEU A 1 267 ? -21.966 1.041 28.476 1.00 92.75 267 LEU A CA 1
ATOM 2093 C C . LEU A 1 267 ? -22.462 -0.280 29.071 1.00 92.75 267 LEU A C 1
ATOM 2095 O O . LEU A 1 267 ? -23.087 -0.284 30.127 1.00 92.75 267 LEU A O 1
ATOM 2099 N N . LEU A 1 268 ? -22.065 -1.416 28.491 1.00 93.50 268 LEU A N 1
ATOM 2100 C CA . LEU A 1 268 ? -22.376 -2.733 29.046 1.00 93.50 268 LEU A CA 1
ATOM 2101 C C . LEU A 1 268 ? -21.812 -2.914 30.465 1.00 93.50 268 LEU A C 1
ATOM 2103 O O . LEU A 1 268 ? -22.459 -3.503 31.328 1.00 93.50 268 LEU A O 1
ATOM 2107 N N . GLY A 1 269 ? -20.621 -2.370 30.730 1.00 91.62 269 GLY A N 1
ATOM 2108 C CA . GLY A 1 269 ? -20.028 -2.344 32.063 1.00 91.62 269 GLY A CA 1
ATOM 2109 C C . GLY A 1 269 ? -20.835 -1.543 33.081 1.00 91.62 269 GLY A C 1
ATOM 2110 O O . GLY A 1 269 ? -20.931 -1.972 34.229 1.00 91.62 269 GLY A O 1
ATOM 2111 N N . LEU A 1 270 ? -21.429 -0.423 32.664 1.00 92.25 270 LEU A N 1
ATOM 2112 C CA . LEU A 1 270 ? -22.321 0.395 33.486 1.00 92.25 270 LEU A CA 1
ATOM 2113 C C . LEU A 1 2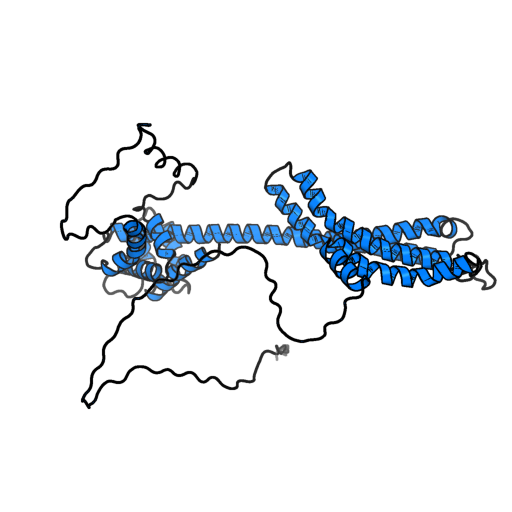70 ? -23.619 -0.363 33.807 1.00 92.25 270 LEU A C 1
ATOM 2115 O O . LEU A 1 270 ? -24.002 -0.451 34.973 1.00 92.25 270 LEU A O 1
ATOM 2119 N N . LEU A 1 271 ? -24.236 -0.983 32.794 1.00 92.88 271 LEU A N 1
ATOM 2120 C CA . LEU A 1 271 ? -25.444 -1.799 32.963 1.00 92.88 271 LEU A CA 1
ATOM 2121 C C . LEU A 1 271 ? -25.197 -2.993 33.894 1.00 92.88 271 LEU A C 1
ATOM 2123 O O . LEU A 1 271 ? -25.988 -3.303 34.786 1.00 92.88 271 LEU A O 1
ATOM 2127 N N . PHE A 1 272 ? -24.053 -3.656 33.727 1.00 92.31 272 PHE A N 1
ATOM 2128 C CA . PHE A 1 272 ? -23.670 -4.766 34.586 1.00 92.31 272 PHE A CA 1
ATOM 2129 C C . PHE A 1 272 ? -23.378 -4.318 36.026 1.00 92.31 272 PHE A C 1
ATOM 2131 O O . PHE A 1 272 ? -23.710 -5.034 36.968 1.00 92.31 272 PHE A O 1
ATOM 2138 N N . ASP A 1 273 ? -22.788 -3.142 36.238 1.00 90.62 273 ASP A N 1
ATOM 2139 C CA . ASP A 1 273 ? -22.568 -2.629 37.593 1.00 90.62 273 ASP A CA 1
ATOM 2140 C C . ASP A 1 273 ? -23.897 -2.294 38.288 1.00 90.62 273 ASP A C 1
ATOM 2142 O O . ASP A 1 273 ? -24.120 -2.724 39.416 1.00 90.62 273 ASP A O 1
ATOM 2146 N N . ALA A 1 274 ? -24.830 -1.644 37.589 1.00 89.62 274 ALA A N 1
ATOM 2147 C CA . ALA A 1 274 ? -26.156 -1.334 38.124 1.00 89.62 274 ALA A CA 1
ATOM 2148 C C . ALA A 1 274 ? -27.013 -2.589 38.380 1.00 89.62 274 ALA A C 1
ATOM 2150 O O . ALA A 1 274 ? -27.639 -2.724 39.429 1.00 89.62 274 ALA A O 1
ATOM 2151 N N . SER A 1 275 ? -26.956 -3.595 37.506 1.00 90.38 275 SER A N 1
ATOM 2152 C CA . SER A 1 275 ? -27.604 -4.884 37.798 1.00 90.38 275 SER A CA 1
ATOM 2153 C C . SER A 1 275 ? -27.047 -5.559 39.063 1.00 90.38 275 SER A C 1
ATOM 2155 O O . SER A 1 275 ? -27.766 -6.285 39.744 1.00 90.38 275 SER A O 1
ATOM 2157 N N . ARG A 1 276 ? -25.772 -5.323 39.418 1.00 86.31 276 ARG A N 1
ATOM 2158 C CA . ARG A 1 276 ? -25.154 -5.825 40.660 1.00 86.31 276 ARG A CA 1
ATOM 2159 C C . ARG A 1 276 ? -25.516 -5.013 41.900 1.00 86.31 276 ARG A C 1
ATOM 2161 O O . ARG A 1 276 ? -25.414 -5.552 43.003 1.00 86.31 276 ARG A O 1
ATOM 2168 N N . THR A 1 277 ? -25.867 -3.736 41.752 1.00 86.12 277 THR A N 1
ATOM 2169 C CA . THR A 1 277 ? -26.341 -2.918 42.876 1.00 86.12 277 THR A CA 1
ATOM 2170 C C . THR A 1 277 ? -27.782 -3.265 43.235 1.00 86.12 277 THR A C 1
ATOM 2172 O O . THR A 1 277 ? -28.096 -3.310 44.423 1.00 86.12 277 THR A O 1
ATOM 2175 N N . LEU A 1 278 ? -28.619 -3.574 42.237 1.00 84.44 278 LEU A N 1
ATOM 2176 C CA . LEU A 1 278 ? -29.982 -4.076 42.432 1.00 84.44 278 LEU A CA 1
ATOM 2177 C C . LEU A 1 278 ? -29.992 -5.508 42.976 1.00 84.44 278 LEU A C 1
ATOM 2179 O O . LEU A 1 278 ? -30.598 -5.781 44.011 1.00 84.44 278 LEU A O 1
ATOM 2183 N N . PHE A 1 279 ? -29.271 -6.408 42.304 1.00 84.88 279 PHE A N 1
ATOM 2184 C CA . PHE A 1 279 ? -29.200 -7.824 42.646 1.00 84.88 279 PHE A CA 1
ATOM 2185 C C . PHE A 1 279 ? -27.745 -8.226 42.916 1.00 84.88 279 PHE A C 1
ATOM 2187 O O . PHE A 1 279 ? -26.948 -8.363 41.978 1.00 84.88 279 PHE A O 1
ATOM 2194 N N . PRO A 1 280 ? -27.362 -8.423 44.194 1.00 82.06 280 PRO A N 1
ATOM 2195 C CA . PRO A 1 280 ? -26.014 -8.844 44.548 1.00 82.06 280 PRO A CA 1
ATOM 2196 C C . PRO A 1 280 ? -25.599 -10.142 43.840 1.00 82.06 280 PRO A C 1
ATOM 2198 O O . PRO A 1 280 ? -26.429 -11.005 43.557 1.00 82.06 280 PRO A O 1
ATOM 2201 N N . LEU A 1 281 ? -24.293 -10.295 43.597 1.00 75.12 281 LEU A N 1
ATOM 2202 C CA . LEU A 1 281 ? -23.720 -11.500 42.984 1.00 75.12 281 LEU A CA 1
ATOM 2203 C C . LEU A 1 281 ? -24.124 -12.765 43.759 1.00 75.12 281 LEU A C 1
ATOM 2205 O O . LEU A 1 281 ? -23.996 -12.808 44.985 1.00 75.12 281 LEU A O 1
ATOM 2209 N N . HIS A 1 282 ? -24.529 -13.801 43.026 1.00 73.38 282 HIS A N 1
ATOM 2210 C CA . HIS A 1 282 ? -24.983 -15.098 43.532 1.00 73.38 282 HIS A CA 1
ATOM 2211 C C . HIS A 1 282 ? -26.259 -15.047 44.390 1.00 73.38 282 HIS A C 1
ATOM 2213 O O . HIS A 1 282 ? -26.421 -15.846 45.317 1.00 73.38 282 HIS A O 1
ATOM 2219 N N . CYS A 1 283 ? -27.175 -14.124 44.098 1.00 80.25 283 CYS A N 1
ATOM 2220 C CA . CYS A 1 283 ? -28.539 -14.192 44.624 1.00 80.25 283 CYS A CA 1
ATOM 2221 C C . CYS A 1 283 ? -29.320 -15.366 44.010 1.00 80.25 283 CYS A C 1
ATOM 2223 O O . CYS A 1 283 ? -28.907 -15.962 43.016 1.00 80.25 283 CYS A O 1
ATOM 2225 N N . HIS A 1 284 ? -30.438 -15.734 44.639 1.00 78.31 284 HIS A N 1
ATOM 2226 C CA . HIS A 1 284 ? -31.193 -16.930 44.269 1.00 78.31 284 HIS A CA 1
ATOM 2227 C C . HIS A 1 284 ? -31.766 -16.849 42.846 1.00 78.31 284 HIS A C 1
ATOM 2229 O O . HIS A 1 284 ? -31.810 -17.875 42.175 1.00 78.31 284 HIS A O 1
ATOM 2235 N N . GLU A 1 285 ? -32.143 -15.657 42.366 1.00 79.25 285 GLU A N 1
ATOM 2236 C CA . GLU A 1 285 ? -32.640 -15.478 40.997 1.00 79.25 285 GLU A CA 1
ATOM 2237 C C . GLU A 1 285 ? -31.551 -15.605 39.919 1.00 79.25 285 GLU A C 1
ATOM 2239 O O . GLU A 1 285 ? -31.864 -16.027 38.812 1.00 79.25 285 GLU A O 1
ATOM 2244 N N . PHE A 1 286 ? -30.291 -15.271 40.232 1.00 84.94 286 PHE A N 1
ATOM 2245 C CA . PHE A 1 286 ? -29.199 -15.146 39.249 1.00 84.94 286 PHE A CA 1
ATOM 2246 C C . PHE A 1 286 ? -28.025 -16.106 39.479 1.00 84.94 286 PHE A C 1
ATOM 2248 O O . PHE A 1 286 ? -26.952 -15.941 38.896 1.00 84.94 286 PHE A O 1
ATOM 2255 N N . ALA A 1 287 ? -28.185 -17.097 40.360 1.00 79.88 287 ALA A N 1
ATOM 2256 C CA . ALA A 1 287 ? -27.103 -18.000 40.748 1.00 79.88 287 ALA A CA 1
ATOM 2257 C C . ALA A 1 287 ? -26.532 -18.787 39.557 1.00 79.88 287 ALA A C 1
ATOM 2259 O O . ALA A 1 287 ? -25.315 -18.980 39.486 1.00 79.88 287 ALA A O 1
ATOM 2260 N N . ASP A 1 288 ? -27.393 -19.204 38.626 1.00 82.19 288 ASP A N 1
ATOM 2261 C CA . ASP A 1 288 ? -27.010 -19.975 37.444 1.00 82.19 288 ASP A CA 1
ATOM 2262 C C . ASP A 1 288 ? -26.282 -19.092 36.417 1.00 82.19 288 ASP A C 1
ATOM 2264 O O . ASP A 1 288 ? -25.218 -19.468 35.916 1.00 82.19 288 ASP A O 1
ATOM 2268 N N . GLU A 1 289 ? -26.788 -17.887 36.142 1.00 83.06 289 GLU A N 1
ATOM 2269 C CA . GLU A 1 289 ? -26.148 -16.911 35.257 1.00 83.06 289 GLU A CA 1
ATOM 2270 C C . GLU A 1 289 ? -24.796 -16.464 35.812 1.00 83.06 289 GLU A C 1
ATOM 2272 O O . GLU A 1 289 ? -23.799 -16.496 35.091 1.00 83.06 289 GLU A O 1
ATOM 2277 N N . ASP A 1 290 ? -24.732 -16.111 37.098 1.00 84.44 290 ASP A N 1
ATOM 2278 C CA . ASP A 1 290 ? -23.498 -15.683 37.759 1.00 84.44 290 ASP A CA 1
ATOM 2279 C C . ASP A 1 290 ? -22.458 -16.804 37.806 1.00 84.44 290 ASP A C 1
ATOM 2281 O O . ASP A 1 290 ? -21.260 -16.539 37.680 1.00 84.44 290 ASP A O 1
ATOM 2285 N N . ALA A 1 291 ? -22.886 -18.063 37.946 1.00 83.56 291 ALA A N 1
ATOM 2286 C CA . ALA A 1 291 ? -21.991 -19.208 37.836 1.00 83.56 291 ALA A CA 1
ATOM 2287 C C . ALA A 1 291 ? -21.415 -19.333 36.418 1.00 83.56 291 ALA A C 1
ATOM 2289 O O . ALA A 1 291 ? -20.212 -19.520 36.279 1.00 83.56 291 ALA A O 1
ATOM 2290 N N . ILE A 1 292 ? -22.224 -19.172 35.365 1.00 84.38 292 ILE A N 1
ATOM 2291 C CA . ILE A 1 292 ? -21.767 -19.254 33.964 1.00 84.38 292 ILE A CA 1
ATOM 2292 C C . ILE A 1 292 ? -20.865 -18.065 33.582 1.00 84.38 292 ILE A C 1
ATOM 2294 O O . ILE A 1 292 ? -19.909 -18.229 32.815 1.00 84.38 292 ILE A O 1
ATOM 2298 N N . ILE A 1 293 ? -21.145 -16.875 34.118 1.00 82.81 293 ILE A N 1
ATOM 2299 C CA . ILE A 1 293 ? -20.328 -15.668 33.934 1.00 82.81 293 ILE A CA 1
ATOM 2300 C C . ILE A 1 293 ? -18.970 -15.837 34.634 1.00 82.81 293 ILE A C 1
ATOM 2302 O O . ILE A 1 293 ? -17.942 -15.539 34.034 1.00 82.81 293 ILE A O 1
ATOM 2306 N N . ASN A 1 294 ? -18.945 -16.381 35.860 1.00 78.94 294 ASN A N 1
ATOM 2307 C CA . ASN A 1 294 ? -17.721 -16.551 36.655 1.00 78.94 294 ASN A CA 1
ATOM 2308 C C . ASN A 1 294 ? -16.985 -17.891 36.436 1.00 78.94 294 ASN A C 1
ATOM 2310 O O . ASN A 1 294 ? -15.872 -18.056 36.940 1.00 78.94 294 ASN A O 1
ATOM 2314 N N . ASP A 1 295 ? -17.535 -18.856 35.691 1.00 69.56 295 ASP A N 1
ATOM 2315 C CA . ASP A 1 295 ? -16.870 -20.144 35.410 1.00 69.56 295 ASP A CA 1
ATOM 2316 C C . ASP A 1 295 ? -15.550 -19.946 34.632 1.00 69.56 295 ASP A C 1
ATOM 2318 O O . ASP A 1 295 ? -14.593 -20.712 34.772 1.00 69.56 295 ASP A O 1
ATOM 2322 N N . SER A 1 296 ? -15.420 -18.860 33.860 1.00 56.72 296 SER A N 1
ATOM 2323 C CA . SER A 1 296 ? -14.134 -18.449 33.275 1.00 56.72 296 SER A CA 1
ATOM 2324 C C . SER A 1 296 ? -13.100 -18.047 34.340 1.00 56.72 296 SER A C 1
ATOM 2326 O O . SER A 1 296 ? -11.950 -18.505 34.265 1.00 56.72 296 SER A O 1
ATOM 2328 N N . ILE A 1 297 ? -13.531 -17.315 35.375 1.00 53.44 297 ILE A N 1
ATOM 2329 C CA . ILE A 1 297 ? -12.700 -16.856 36.495 1.00 53.44 297 ILE A CA 1
ATOM 2330 C C . ILE A 1 297 ? -12.250 -18.058 37.328 1.00 53.44 297 ILE A C 1
ATOM 2332 O O . ILE A 1 297 ? -11.075 -18.175 37.695 1.00 53.44 297 ILE A O 1
ATOM 2336 N N . GLU A 1 298 ? -13.159 -18.996 37.612 1.00 50.69 298 GLU A N 1
ATOM 2337 C CA . GLU A 1 298 ? -12.854 -20.161 38.439 1.00 50.69 298 GLU A CA 1
ATOM 2338 C C . GLU A 1 298 ? -11.918 -21.148 37.727 1.00 50.69 298 GLU A C 1
ATOM 2340 O O . GLU A 1 298 ? -11.005 -21.676 38.363 1.00 50.69 298 GLU A O 1
ATOM 2345 N N . VAL A 1 299 ? -12.042 -21.348 36.410 1.00 51.22 299 VAL A N 1
ATOM 2346 C CA . VAL A 1 299 ? -11.110 -22.187 35.634 1.00 51.22 299 VAL A CA 1
ATOM 2347 C C . VAL A 1 299 ? -9.701 -21.572 35.572 1.00 51.22 299 VAL A C 1
ATOM 2349 O O . VAL A 1 299 ? -8.713 -22.303 35.713 1.00 51.22 299 VAL A O 1
ATOM 2352 N N . MET A 1 300 ? -9.572 -20.243 35.457 1.00 44.47 300 MET A N 1
ATOM 2353 C CA . MET A 1 300 ? -8.268 -19.561 35.514 1.00 44.47 300 MET A CA 1
ATOM 2354 C C . MET A 1 300 ? -7.650 -19.553 36.924 1.00 44.47 300 MET A C 1
ATOM 2356 O O . MET A 1 300 ? -6.442 -19.765 37.073 1.00 44.47 300 MET A O 1
ATOM 2360 N N . LEU A 1 301 ? -8.455 -19.395 37.979 1.00 48.38 301 LEU A N 1
ATOM 2361 C CA . LEU A 1 301 ? -7.987 -19.424 39.373 1.00 48.38 301 LEU A CA 1
ATOM 2362 C C . LEU A 1 301 ? -7.705 -20.850 39.888 1.00 48.38 301 LEU A C 1
ATOM 2364 O O . LEU A 1 301 ? -6.758 -21.058 40.658 1.00 48.38 301 LEU A O 1
ATOM 2368 N N . ARG A 1 302 ? -8.462 -21.864 39.445 1.00 46.56 302 ARG A N 1
ATOM 2369 C CA . ARG A 1 302 ? -8.231 -23.283 39.786 1.00 46.56 302 ARG A CA 1
ATOM 2370 C C . ARG A 1 302 ? -7.017 -23.884 39.087 1.00 46.56 302 ARG A C 1
ATOM 2372 O O . ARG A 1 302 ? -6.479 -24.870 39.589 1.00 46.56 302 ARG A O 1
ATOM 2379 N N . GLY A 1 303 ? -6.488 -23.246 38.042 1.00 43.94 303 GLY A N 1
ATOM 2380 C CA . GLY A 1 303 ? -5.193 -23.594 37.445 1.00 43.94 303 GLY A CA 1
ATOM 2381 C C . GLY A 1 303 ? -3.991 -23.515 38.406 1.00 43.94 303 GLY A C 1
ATOM 2382 O O . GLY A 1 303 ? -2.900 -23.963 38.052 1.00 43.94 303 GLY A O 1
ATOM 2383 N N . LYS A 1 304 ? -4.160 -22.985 39.632 1.00 45.25 304 LYS A N 1
ATOM 2384 C CA . LYS A 1 304 ? -3.083 -22.841 40.631 1.00 45.25 304 LYS A CA 1
ATOM 2385 C C . LYS A 1 304 ? -3.378 -23.353 42.048 1.00 45.25 304 LYS A C 1
ATOM 2387 O O . LYS A 1 304 ? -2.511 -23.219 42.912 1.00 45.25 304 LYS A O 1
ATOM 2392 N N . LYS A 1 305 ? -4.524 -23.987 42.321 1.00 37.12 305 LYS A N 1
ATOM 2393 C CA . LYS A 1 305 ? -4.791 -24.612 43.634 1.00 37.12 305 LYS A CA 1
ATOM 2394 C C . LYS A 1 305 ? -4.844 -26.129 43.506 1.00 37.12 305 LYS A C 1
ATOM 2396 O O . LYS A 1 305 ? -5.863 -26.714 43.162 1.00 37.12 305 LYS A O 1
ATOM 2401 N N . GLY A 1 306 ? -3.704 -26.756 43.801 1.00 36.91 306 GLY A N 1
ATOM 2402 C CA . GLY A 1 306 ? -3.559 -28.204 43.856 1.00 36.91 306 GLY A CA 1
ATOM 2403 C C . GLY A 1 306 ? -4.614 -28.851 44.753 1.00 36.91 306 GLY A C 1
ATOM 2404 O O . GLY A 1 306 ? -4.809 -28.454 45.903 1.00 36.91 306 GLY A O 1
ATOM 2405 N N . HIS A 1 307 ? -5.276 -29.874 44.218 1.00 36.97 307 HIS A N 1
ATOM 2406 C CA . HIS A 1 307 ? -6.150 -30.757 44.974 1.00 36.97 307 HIS A CA 1
ATOM 2407 C C . HIS A 1 307 ? -5.390 -31.373 46.158 1.00 36.97 307 HIS A C 1
ATOM 2409 O O . HIS A 1 307 ? -4.533 -32.239 45.979 1.00 36.97 307 HIS A O 1
ATOM 2415 N N . LYS A 1 308 ? -5.750 -30.977 47.384 1.00 40.09 308 LYS A N 1
ATOM 2416 C CA . LYS A 1 308 ? -5.489 -31.790 48.575 1.00 40.09 308 LYS A CA 1
ATOM 2417 C C . LYS A 1 308 ? -6.386 -33.019 48.500 1.00 40.09 308 LYS A C 1
ATOM 2419 O O . LYS A 1 308 ? -7.561 -32.961 48.848 1.00 40.09 308 LYS A O 1
ATOM 2424 N N . ARG A 1 309 ? -5.825 -34.130 48.032 1.00 38.25 309 ARG A N 1
ATOM 2425 C CA . ARG A 1 309 ? -6.431 -35.448 48.192 1.00 38.25 309 ARG A CA 1
ATOM 2426 C C . ARG A 1 309 ? -5.809 -36.095 49.429 1.00 38.25 309 ARG A C 1
ATOM 2428 O O . ARG A 1 309 ? -4.622 -36.408 49.436 1.00 38.25 309 ARG A O 1
ATOM 2435 N N . ASN A 1 310 ? -6.611 -36.235 50.481 1.00 36.38 310 ASN A N 1
ATOM 2436 C CA . ASN A 1 310 ? -6.295 -37.045 51.654 1.00 36.38 310 ASN A CA 1
ATOM 2437 C C . ASN A 1 310 ? -6.131 -38.512 51.235 1.00 36.38 310 ASN A C 1
ATOM 2439 O O . ASN A 1 310 ? -6.994 -39.042 50.536 1.00 36.38 310 ASN A O 1
ATOM 2443 N N . GLY A 1 311 ? -5.083 -39.184 51.717 1.00 36.50 311 GLY A N 1
ATOM 2444 C CA . GLY A 1 311 ? -5.050 -40.645 51.714 1.00 36.50 311 GLY A CA 1
ATOM 2445 C C . GLY A 1 311 ? -3.662 -41.274 51.663 1.00 36.50 311 GLY A C 1
ATOM 2446 O O . GLY A 1 311 ? -2.996 -41.237 50.636 1.00 36.50 311 GLY A O 1
ATOM 2447 N N . SER A 1 312 ? -3.340 -41.977 52.748 1.00 35.44 312 SER A N 1
ATOM 2448 C CA . SER A 1 312 ? -2.313 -43.012 52.924 1.00 35.44 312 SER A CA 1
ATOM 2449 C C . SER A 1 312 ? -0.863 -42.574 53.167 1.00 35.44 312 SER A C 1
ATOM 2451 O O . SER A 1 312 ? -0.186 -41.953 52.354 1.00 35.44 312 SER A O 1
ATOM 2453 N N . ALA A 1 313 ? -0.427 -42.943 54.368 1.00 41.84 313 ALA A N 1
ATOM 2454 C CA . ALA A 1 313 ? 0.906 -42.848 54.915 1.00 41.84 313 ALA A CA 1
ATOM 2455 C C . ALA A 1 313 ? 1.830 -43.940 54.359 1.00 41.84 313 ALA A C 1
ATOM 2457 O O . ALA A 1 313 ? 1.406 -45.083 54.235 1.00 41.84 313 ALA A O 1
ATOM 2458 N N . THR A 1 314 ? 3.108 -43.599 54.180 1.00 39.66 314 THR A N 1
ATOM 2459 C CA . THR A 1 314 ? 4.258 -44.513 54.327 1.00 39.66 314 THR A CA 1
ATOM 2460 C C . THR A 1 314 ? 5.529 -43.689 54.574 1.00 39.66 314 THR A C 1
ATOM 2462 O O . THR A 1 314 ? 5.906 -42.906 53.699 1.00 39.66 314 THR A O 1
ATOM 2465 N N . PRO A 1 315 ? 6.202 -43.836 55.733 1.00 48.12 315 PRO A N 1
ATOM 2466 C CA . PRO A 1 315 ? 7.490 -43.208 56.016 1.00 48.12 315 PRO A CA 1
ATOM 2467 C C . PRO A 1 315 ? 8.658 -44.213 55.924 1.00 48.12 315 PRO A C 1
ATOM 2469 O O . PRO A 1 315 ? 8.545 -45.318 56.440 1.00 48.12 315 PRO A O 1
ATOM 2472 N N . MET A 1 316 ? 9.781 -43.811 55.308 1.00 38.06 316 MET A N 1
ATOM 2473 C CA . MET A 1 316 ? 11.196 -44.149 55.634 1.00 38.06 316 MET A CA 1
ATOM 2474 C C . MET A 1 316 ? 12.095 -43.712 54.459 1.00 38.06 316 MET A C 1
ATOM 2476 O O . MET A 1 316 ? 11.883 -44.130 53.330 1.00 38.06 316 MET A O 1
ATOM 2480 N N . LYS A 1 317 ? 12.936 -42.679 54.613 1.00 41.97 317 LYS A N 1
ATOM 2481 C CA . LYS A 1 317 ? 14.351 -42.704 55.060 1.00 41.97 317 LYS A CA 1
ATOM 2482 C C . LYS A 1 317 ? 15.292 -43.583 54.215 1.00 41.97 317 LYS A C 1
ATOM 2484 O O . LYS A 1 317 ? 15.328 -44.786 54.423 1.00 41.97 317 LYS A O 1
ATOM 2489 N N . LEU A 1 318 ? 16.149 -42.933 53.413 1.00 37.31 318 LEU A N 1
ATOM 2490 C CA . LEU A 1 318 ? 17.592 -43.223 53.262 1.00 37.31 318 LEU A CA 1
ATOM 2491 C C . LEU A 1 318 ? 18.242 -42.053 52.482 1.00 37.31 318 LEU A C 1
ATOM 2493 O O . LEU A 1 318 ? 17.891 -41.815 51.334 1.00 37.31 318 LEU A O 1
ATOM 2497 N N . ILE A 1 319 ? 18.861 -41.083 53.165 1.00 37.50 319 ILE A N 1
ATOM 2498 C CA . ILE A 1 319 ? 20.320 -40.902 53.346 1.00 37.50 319 ILE A CA 1
ATOM 2499 C C . ILE A 1 319 ? 21.112 -40.880 52.029 1.00 37.50 319 ILE A C 1
ATOM 2501 O O . ILE A 1 319 ? 21.216 -41.879 51.327 1.00 37.50 319 ILE A O 1
ATOM 2505 N N . GLY A 1 320 ? 21.730 -39.726 51.773 1.00 34.19 320 GLY A N 1
ATOM 2506 C CA . GLY A 1 320 ? 22.673 -39.469 50.690 1.00 34.19 320 GLY A CA 1
ATOM 2507 C C . GLY A 1 320 ? 23.232 -38.055 50.821 1.00 34.19 320 GLY A C 1
ATOM 2508 O O . GLY A 1 320 ? 22.815 -37.140 50.122 1.00 34.19 320 GLY A O 1
ATOM 2509 N N . GLU A 1 321 ? 24.107 -37.884 51.803 1.00 35.34 321 GLU A N 1
ATOM 2510 C CA . GLU A 1 321 ? 24.827 -36.668 52.167 1.00 35.34 321 GLU A CA 1
ATOM 2511 C C . GLU A 1 321 ? 25.896 -36.326 51.113 1.00 35.34 321 GLU A C 1
ATOM 2513 O O . GLU A 1 321 ? 26.888 -37.039 51.009 1.00 35.34 321 GLU A O 1
ATOM 2518 N N . VAL A 1 322 ? 25.729 -35.233 50.355 1.00 36.47 322 VAL A N 1
ATOM 2519 C CA . VAL A 1 322 ? 26.842 -34.512 49.707 1.00 36.47 322 VAL A CA 1
ATOM 2520 C C . VAL A 1 322 ? 26.519 -33.017 49.639 1.00 36.47 322 VAL A C 1
ATOM 2522 O O . VAL A 1 322 ? 25.593 -32.599 48.953 1.00 36.47 322 VAL A O 1
ATOM 2525 N N . GLY A 1 323 ? 27.368 -32.219 50.290 1.00 36.47 323 GLY A N 1
ATOM 2526 C CA . GLY A 1 323 ? 27.824 -30.947 49.727 1.00 36.47 323 GLY A CA 1
ATOM 2527 C C . GLY A 1 323 ? 26.998 -29.701 50.034 1.00 36.47 323 GLY A C 1
ATOM 2528 O O . GLY A 1 323 ? 26.161 -29.279 49.248 1.00 36.47 323 GLY A O 1
ATOM 2529 N N . LYS A 1 324 ? 27.362 -29.053 51.145 1.00 43.56 324 LYS A N 1
ATOM 2530 C CA . LYS A 1 324 ? 27.291 -27.602 51.384 1.00 43.56 324 LYS A CA 1
ATOM 2531 C C . LYS A 1 324 ? 27.327 -26.768 50.091 1.00 43.56 324 LYS A C 1
ATOM 2533 O O . LYS A 1 324 ? 28.259 -26.936 49.312 1.00 43.56 324 LYS A O 1
ATOM 2538 N N . ILE A 1 325 ? 26.413 -25.800 49.965 1.00 39.47 325 ILE A N 1
ATOM 2539 C CA . ILE A 1 325 ? 26.669 -24.361 49.727 1.00 39.47 325 ILE A CA 1
ATOM 2540 C C . ILE A 1 325 ? 25.336 -23.666 49.395 1.00 39.47 325 ILE A C 1
ATOM 2542 O O . ILE A 1 325 ? 24.639 -24.064 48.469 1.00 39.47 325 ILE A O 1
ATOM 2546 N N . GLY A 1 326 ? 25.045 -22.575 50.110 1.00 38.53 326 GLY A N 1
ATOM 2547 C CA . GLY A 1 326 ? 24.271 -21.460 49.560 1.00 38.53 326 GLY A CA 1
ATOM 2548 C C . GLY A 1 326 ? 22.860 -21.275 50.104 1.00 38.53 326 GLY A C 1
ATOM 2549 O O . GLY A 1 326 ? 21.882 -21.548 49.416 1.00 38.53 326 GLY A O 1
ATOM 2550 N N . ASP A 1 327 ? 22.768 -20.725 51.311 1.00 41.94 327 ASP A N 1
ATOM 2551 C CA . ASP A 1 327 ? 21.574 -20.031 51.791 1.00 41.94 327 ASP A CA 1
ATOM 2552 C C . ASP A 1 327 ? 21.124 -18.933 50.806 1.00 41.94 327 ASP A C 1
ATOM 2554 O O . ASP A 1 327 ? 21.938 -18.173 50.285 1.00 41.94 327 ASP A O 1
ATOM 2558 N N . LYS A 1 328 ? 19.799 -18.813 50.650 1.00 43.72 328 LYS A N 1
ATOM 2559 C CA . LYS A 1 328 ? 19.063 -17.648 50.124 1.00 43.72 328 LYS A CA 1
ATOM 2560 C C . LYS A 1 328 ? 19.440 -17.129 48.726 1.00 43.72 328 LYS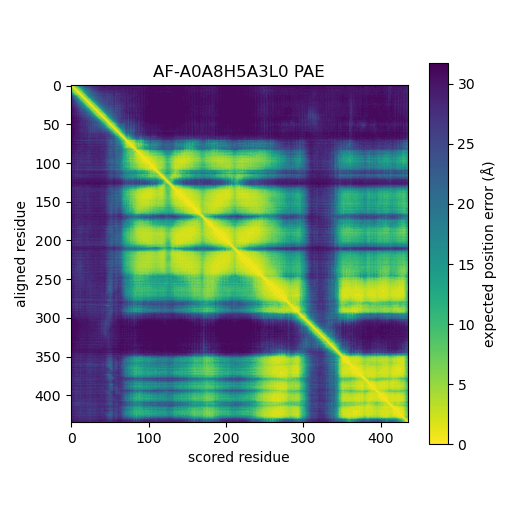 A C 1
ATOM 2562 O O . LYS A 1 328 ? 20.084 -16.096 48.639 1.00 43.72 328 LYS A O 1
ATOM 2567 N N . VAL A 1 329 ? 18.822 -17.674 47.669 1.00 44.00 329 VAL A N 1
ATOM 2568 C CA . VAL A 1 329 ? 18.146 -16.865 46.619 1.00 44.00 329 VAL A CA 1
ATOM 2569 C C . VAL A 1 329 ? 17.063 -17.712 45.917 1.00 44.00 329 VAL A C 1
ATOM 2571 O O . VAL A 1 329 ? 17.232 -18.151 44.785 1.00 44.00 329 VAL A O 1
ATOM 2574 N N . THR A 1 330 ? 15.914 -17.938 46.561 1.00 40.75 330 THR A N 1
ATOM 2575 C CA . THR A 1 330 ? 14.735 -18.538 45.883 1.00 40.75 330 THR A CA 1
ATOM 2576 C C . THR A 1 330 ? 13.446 -17.761 46.155 1.00 40.75 330 THR A C 1
ATOM 2578 O O . THR A 1 330 ? 12.356 -18.322 46.153 1.00 40.75 330 THR A O 1
ATOM 2581 N N . SER A 1 331 ? 13.540 -16.451 46.395 1.00 47.69 331 SER A N 1
ATOM 2582 C CA . SER A 1 331 ? 12.369 -15.634 46.750 1.00 47.69 331 SER A CA 1
ATOM 2583 C C . SER A 1 331 ? 12.302 -14.262 46.075 1.00 47.69 331 SER A C 1
ATOM 2585 O O . SER A 1 331 ? 11.675 -13.357 46.611 1.00 47.69 331 SER A O 1
ATOM 2587 N N . VAL A 1 332 ? 12.903 -14.087 44.892 1.00 46.59 332 VAL A N 1
ATOM 2588 C CA . VAL A 1 332 ? 12.781 -12.823 44.127 1.00 46.59 332 VAL A CA 1
ATOM 2589 C C . VAL A 1 332 ? 12.426 -13.056 42.651 1.00 46.59 332 VAL A C 1
ATOM 2591 O O . VAL A 1 332 ? 12.733 -12.250 41.786 1.00 46.59 332 VAL A O 1
ATOM 2594 N N . PHE A 1 333 ? 11.724 -14.154 42.357 1.00 39.41 333 PHE A N 1
ATOM 2595 C CA . PHE A 1 333 ? 11.060 -14.380 41.060 1.00 39.41 333 PHE A CA 1
ATOM 2596 C C . PHE A 1 333 ? 9.543 -14.109 41.109 1.00 39.41 333 PHE A C 1
ATOM 2598 O O . PHE A 1 333 ? 8.814 -14.494 40.201 1.00 39.41 333 PHE A O 1
ATOM 2605 N N . GLY A 1 334 ? 9.052 -13.451 42.167 1.00 41.44 334 GLY A N 1
ATOM 2606 C CA . GLY A 1 334 ? 7.620 -13.194 42.372 1.00 41.44 334 GLY A CA 1
ATOM 2607 C C . GLY A 1 334 ? 7.133 -11.783 42.029 1.00 41.44 334 GLY A C 1
ATOM 2608 O O . GLY A 1 334 ? 5.962 -11.634 41.705 1.00 41.44 334 GLY A O 1
ATOM 2609 N N . ASN A 1 335 ? 8.007 -10.768 42.052 1.00 44.31 335 ASN A N 1
ATOM 2610 C CA . ASN A 1 335 ? 7.586 -9.356 41.986 1.00 44.31 335 ASN A CA 1
ATOM 2611 C C . ASN A 1 335 ? 8.105 -8.583 40.762 1.00 44.31 335 ASN A C 1
ATOM 2613 O O . ASN A 1 335 ? 7.790 -7.412 40.613 1.00 44.31 335 ASN A O 1
ATOM 2617 N N . LEU A 1 336 ? 8.867 -9.220 39.866 1.00 39.78 336 LEU A N 1
ATOM 2618 C CA . LEU A 1 336 ? 9.417 -8.571 38.664 1.00 39.78 336 LEU A CA 1
ATOM 2619 C C . LEU A 1 336 ? 8.736 -9.039 37.363 1.00 39.78 336 LEU A C 1
ATOM 2621 O O . LEU A 1 336 ? 9.304 -8.942 36.281 1.00 39.78 336 LEU A O 1
ATOM 2625 N N . ALA A 1 337 ? 7.524 -9.586 37.469 1.00 42.22 337 ALA A N 1
ATOM 2626 C CA . ALA A 1 337 ? 6.660 -9.885 36.323 1.00 42.22 337 ALA A CA 1
ATOM 2627 C C . ALA A 1 337 ? 5.424 -8.967 36.263 1.00 42.22 337 ALA A C 1
ATOM 2629 O O . ALA A 1 337 ? 4.695 -8.996 35.278 1.00 42.22 337 ALA A O 1
ATOM 2630 N N . SER A 1 338 ? 5.204 -8.128 37.281 1.00 44.94 338 SER A N 1
ATOM 2631 C CA . SER A 1 338 ? 4.102 -7.159 37.325 1.00 44.94 338 SER A CA 1
ATOM 2632 C C . SER A 1 338 ? 4.455 -5.793 36.729 1.00 44.94 338 SER A C 1
ATOM 2634 O O . SER A 1 338 ? 3.557 -5.016 36.439 1.00 44.94 338 SER A O 1
ATOM 2636 N N . GLU A 1 339 ? 5.738 -5.486 36.520 1.00 45.59 339 GLU A N 1
ATOM 2637 C CA . GLU A 1 339 ? 6.180 -4.123 36.174 1.00 45.59 339 GLU A CA 1
ATOM 2638 C C . GLU A 1 339 ? 6.467 -3.910 34.674 1.00 45.59 339 GLU A C 1
ATOM 2640 O O . GLU A 1 339 ? 6.657 -2.782 34.233 1.00 45.59 339 GLU A O 1
ATOM 2645 N N . ILE A 1 340 ? 6.429 -4.967 33.848 1.00 41.19 340 ILE A N 1
ATOM 2646 C CA . ILE A 1 340 ? 6.617 -4.857 32.383 1.00 41.19 340 ILE A CA 1
ATOM 2647 C C . ILE A 1 340 ? 5.380 -5.249 31.559 1.00 41.19 340 ILE A C 1
ATOM 2649 O O . ILE A 1 340 ? 5.429 -5.330 30.334 1.00 41.19 340 ILE A O 1
ATOM 2653 N N . ALA A 1 341 ? 4.240 -5.415 32.230 1.00 41.16 341 ALA A N 1
ATOM 2654 C CA . ALA A 1 341 ? 2.917 -5.492 31.623 1.00 41.16 341 ALA A CA 1
ATOM 2655 C C . ALA A 1 341 ? 2.090 -4.299 32.123 1.00 41.16 341 ALA A C 1
ATOM 2657 O O . ALA A 1 341 ? 1.205 -4.437 32.958 1.00 41.16 341 ALA A O 1
ATOM 2658 N N . GLY A 1 342 ? 2.434 -3.098 31.651 1.00 32.44 342 GLY A N 1
ATOM 2659 C CA . GLY A 1 342 ? 1.794 -1.830 32.019 1.00 32.44 342 GLY A CA 1
ATOM 2660 C C . GLY A 1 342 ? 0.352 -1.677 31.519 1.00 32.44 342 GLY A C 1
ATOM 2661 O O . GLY A 1 342 ? 0.049 -0.729 30.799 1.00 32.44 342 GLY A O 1
ATOM 2662 N N . ARG A 1 343 ? -0.551 -2.581 31.909 1.00 39.00 343 ARG A N 1
ATOM 2663 C CA . ARG A 1 343 ? -1.988 -2.308 31.963 1.00 39.00 343 ARG A CA 1
ATOM 2664 C C . ARG A 1 343 ? -2.412 -2.314 33.423 1.00 39.00 343 ARG A C 1
ATOM 2666 O O 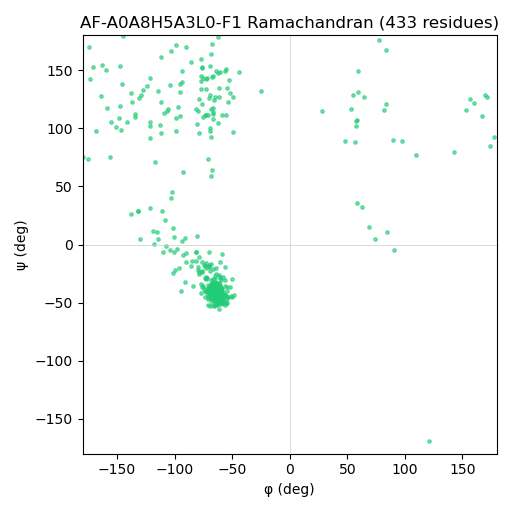. ARG A 1 343 ? -2.583 -3.357 34.041 1.00 39.00 343 ARG A O 1
ATOM 2673 N N . GLN A 1 344 ? -2.605 -1.114 33.948 1.00 39.59 344 GLN A N 1
ATOM 2674 C CA . GLN A 1 344 ? -3.332 -0.840 35.180 1.00 39.59 344 GLN A CA 1
ATOM 2675 C C . GLN A 1 344 ? -4.825 -1.161 34.984 1.00 39.59 344 GLN A C 1
ATOM 2677 O O . GLN A 1 344 ? -5.659 -0.267 34.984 1.00 39.59 344 GLN A O 1
ATOM 2682 N N . VAL A 1 345 ? -5.175 -2.419 34.738 1.00 46.50 345 VAL A N 1
ATOM 2683 C CA . VAL A 1 345 ? -6.561 -2.892 34.729 1.00 46.50 345 VAL A CA 1
ATOM 2684 C C . VAL A 1 345 ? -6.480 -4.344 35.138 1.00 46.50 345 VAL A C 1
ATOM 2686 O O . VAL A 1 345 ? -6.025 -5.127 34.332 1.00 46.50 345 VAL A O 1
ATOM 2689 N N . PHE A 1 346 ? -6.789 -4.664 36.389 1.00 40.50 346 PHE A N 1
ATOM 2690 C CA . PHE A 1 346 ? -7.425 -5.915 36.817 1.00 40.50 346 PHE A CA 1
ATOM 2691 C C . PHE A 1 346 ? -7.585 -5.811 38.334 1.00 40.50 346 PHE A C 1
ATOM 2693 O O . PHE A 1 346 ? -6.839 -6.402 39.109 1.00 40.50 346 PHE A O 1
ATOM 2700 N N . ASN A 1 347 ? -8.564 -5.015 38.766 1.00 45.41 347 ASN A N 1
ATOM 2701 C CA . ASN A 1 347 ? -9.299 -5.411 39.957 1.00 45.41 347 ASN A CA 1
ATOM 2702 C C . ASN A 1 347 ? -10.197 -6.562 39.486 1.00 45.41 347 ASN A C 1
ATOM 2704 O O . ASN A 1 347 ? -11.108 -6.292 38.706 1.00 45.41 347 ASN A O 1
ATOM 2708 N N . PRO A 1 348 ? -9.977 -7.819 39.913 1.00 53.84 348 PRO A N 1
ATOM 2709 C CA . PRO A 1 348 ? -10.774 -8.962 39.449 1.00 53.84 348 PRO A CA 1
ATOM 2710 C C . PRO A 1 348 ? -12.268 -8.831 39.787 1.00 53.84 348 PRO A C 1
ATOM 2712 O O . PRO A 1 348 ? -13.091 -9.541 39.235 1.00 53.84 348 PRO A O 1
ATOM 2715 N N . ASN A 1 349 ? -12.610 -7.902 40.689 1.00 58.84 349 ASN A N 1
ATOM 2716 C CA . ASN A 1 349 ? -13.973 -7.575 41.104 1.00 58.84 349 ASN A CA 1
ATOM 2717 C C . ASN A 1 349 ? -14.585 -6.349 40.399 1.00 58.84 349 ASN A C 1
ATOM 2719 O O . ASN A 1 349 ? -15.742 -6.015 40.683 1.00 58.84 349 ASN A O 1
ATOM 2723 N N . SER A 1 350 ? -13.849 -5.633 39.536 1.00 76.12 350 SER A N 1
ATOM 2724 C CA . SER A 1 350 ? -14.436 -4.490 38.824 1.00 76.12 350 SER A CA 1
ATOM 2725 C C . SER A 1 350 ? -15.403 -4.991 37.755 1.00 76.12 350 SER A C 1
ATOM 2727 O O . SER A 1 350 ? -15.055 -5.890 36.991 1.00 76.12 350 SER A O 1
ATOM 2729 N N . ALA A 1 351 ? -16.600 -4.396 37.682 1.00 78.81 351 ALA A N 1
ATOM 2730 C CA . ALA A 1 351 ? -17.634 -4.757 36.706 1.00 78.81 351 ALA A CA 1
ATOM 2731 C C . ALA A 1 351 ? -17.076 -4.841 35.278 1.00 78.81 351 ALA A C 1
ATOM 2733 O O . ALA A 1 351 ? -17.285 -5.827 34.584 1.00 78.81 351 ALA A O 1
ATOM 2734 N N . HIS A 1 352 ? -16.236 -3.877 34.901 1.00 81.38 352 HIS A N 1
ATOM 2735 C CA . HIS A 1 352 ? -15.565 -3.849 33.604 1.00 81.38 352 HIS A CA 1
ATOM 2736 C C . HIS A 1 352 ? -14.653 -5.062 33.322 1.00 81.38 352 HIS A C 1
ATOM 2738 O O . HIS A 1 352 ? -14.607 -5.526 32.189 1.00 81.38 352 HIS A O 1
ATOM 2744 N N . SER A 1 353 ? -13.938 -5.596 34.324 1.00 81.88 353 SER A N 1
ATOM 2745 C CA . SER A 1 353 ? -13.064 -6.767 34.114 1.00 81.88 353 SER A CA 1
ATOM 2746 C C . SER A 1 353 ? -13.888 -8.038 33.900 1.00 81.88 353 SER A C 1
ATOM 2748 O O . SER A 1 353 ? -13.559 -8.831 33.027 1.00 81.88 353 SER A O 1
ATOM 2750 N N . ILE A 1 354 ? -14.976 -8.192 34.664 1.00 84.88 354 ILE A N 1
ATOM 2751 C CA . ILE A 1 354 ? -15.913 -9.319 34.543 1.00 84.88 354 ILE A CA 1
ATOM 2752 C C . ILE A 1 354 ? -16.607 -9.284 33.177 1.00 84.88 354 ILE A C 1
ATOM 2754 O O . ILE A 1 354 ? -16.744 -10.316 32.534 1.00 84.88 354 ILE A O 1
ATOM 2758 N N . VAL A 1 355 ? -16.994 -8.093 32.711 1.00 88.56 355 VAL A N 1
ATOM 2759 C CA . VAL A 1 355 ? -17.612 -7.898 31.392 1.00 88.56 355 VAL A CA 1
ATOM 2760 C C . VAL A 1 355 ? -16.662 -8.305 30.275 1.00 88.56 355 VAL A C 1
ATOM 2762 O O . VAL A 1 355 ? -17.032 -9.140 29.463 1.00 88.56 355 VAL A O 1
ATOM 2765 N N . ILE A 1 356 ? -15.423 -7.804 30.266 1.00 87.94 356 ILE A N 1
ATOM 2766 C CA . ILE A 1 356 ? -14.438 -8.193 29.243 1.00 87.94 356 ILE A CA 1
ATOM 2767 C C . ILE A 1 356 ? -14.236 -9.712 29.220 1.00 87.94 356 ILE A C 1
ATOM 2769 O O . ILE A 1 356 ? -14.202 -10.308 28.150 1.00 87.94 356 ILE A O 1
ATOM 2773 N N . GLU A 1 357 ? -14.137 -10.347 30.387 1.00 85.19 357 GLU A N 1
ATOM 2774 C CA . GLU A 1 357 ? -13.925 -11.792 30.467 1.00 85.19 357 GLU A CA 1
ATOM 2775 C C . GLU A 1 357 ? -15.150 -12.599 30.009 1.00 85.19 357 GLU A C 1
ATOM 2777 O O . GLU A 1 357 ? -15.018 -13.593 29.294 1.00 85.19 357 GLU A O 1
ATOM 2782 N N . ALA A 1 358 ? -16.356 -12.156 30.367 1.00 87.00 358 ALA A N 1
ATOM 2783 C CA . ALA A 1 358 ? -17.596 -12.788 29.930 1.00 87.00 358 ALA A CA 1
ATOM 2784 C C . ALA A 1 358 ? -17.827 -12.642 28.418 1.00 87.00 358 ALA A C 1
ATOM 2786 O O . ALA A 1 358 ? -18.441 -13.514 27.800 1.00 87.00 358 ALA A O 1
ATOM 2787 N N . LEU A 1 359 ? -17.322 -11.564 27.815 1.00 89.81 359 LEU A N 1
ATOM 2788 C CA . LEU A 1 359 ? -17.372 -11.331 26.374 1.00 89.81 359 LEU A CA 1
ATOM 2789 C C . LEU A 1 359 ? -16.448 -12.273 25.579 1.00 89.81 359 LEU A C 1
ATOM 2791 O O . LEU A 1 359 ? -16.706 -12.504 24.401 1.00 89.81 359 LEU A O 1
ATOM 2795 N N . GLU A 1 360 ? -15.442 -12.903 26.207 1.00 87.00 360 GLU A N 1
ATOM 2796 C CA . GLU A 1 360 ? -14.543 -13.856 25.525 1.00 87.00 360 GLU A CA 1
ATOM 2797 C C . GLU A 1 360 ? -15.218 -15.185 25.135 1.00 87.00 360 GLU A C 1
ATOM 2799 O O . GLU A 1 360 ? -14.683 -15.979 24.353 1.00 87.00 360 GLU A O 1
ATOM 2804 N N . LYS A 1 361 ? -16.372 -15.498 25.735 1.00 87.25 361 LYS A N 1
ATOM 2805 C CA . LYS A 1 361 ? -17.094 -16.754 25.508 1.00 87.25 361 LYS A CA 1
ATOM 2806 C C . LYS A 1 361 ? -18.554 -16.468 25.225 1.00 87.25 361 LYS A C 1
ATOM 2808 O O . LYS A 1 361 ? -19.257 -15.959 26.088 1.00 87.25 361 LYS A O 1
ATOM 2813 N N . THR A 1 362 ? -19.054 -16.979 24.103 1.00 90.00 362 THR A N 1
ATOM 2814 C CA . THR A 1 362 ? -20.464 -16.831 23.706 1.00 90.00 362 THR A CA 1
ATOM 2815 C C . THR A 1 362 ? -21.445 -17.218 24.816 1.00 90.00 362 THR A C 1
ATOM 2817 O O . THR A 1 362 ? -22.357 -16.461 25.112 1.00 90.00 362 THR A O 1
ATOM 2820 N N . LYS A 1 363 ? -21.219 -18.346 25.505 1.00 89.50 363 LYS A N 1
ATOM 2821 C CA . LYS A 1 363 ? -22.080 -18.798 26.615 1.00 89.50 363 LYS A CA 1
ATOM 2822 C C . LYS A 1 363 ? -22.103 -17.836 27.807 1.00 89.50 363 LYS A C 1
ATOM 2824 O O . LYS A 1 363 ? -23.149 -17.667 28.426 1.00 89.50 363 LYS A O 1
ATOM 2829 N N . SER A 1 364 ? -20.960 -17.237 28.137 1.00 90.00 364 SER A N 1
ATOM 2830 C CA . SER A 1 364 ? -20.847 -16.274 29.236 1.00 90.00 364 SER A CA 1
ATOM 2831 C C . SER A 1 364 ? -21.450 -14.924 28.836 1.00 90.00 364 SER A C 1
ATOM 2833 O O . SER A 1 364 ? -22.139 -14.313 29.646 1.00 90.00 364 SER A O 1
ATOM 2835 N N . SER A 1 365 ? -21.305 -14.518 27.571 1.00 92.00 365 SER A N 1
ATOM 2836 C CA . SER A 1 365 ? -21.965 -13.334 27.007 1.00 92.00 365 SER A CA 1
ATOM 2837 C C . SER A 1 365 ? -23.491 -13.487 26.991 1.00 92.00 365 SER A C 1
ATOM 2839 O O . SER A 1 365 ? -24.211 -12.577 27.386 1.00 92.00 365 SER A O 1
ATOM 2841 N N . GLU A 1 366 ? -24.004 -14.664 26.617 1.00 93.31 366 GLU A N 1
ATOM 2842 C CA . GLU A 1 366 ? -25.439 -14.961 26.667 1.00 93.31 366 GLU A CA 1
ATOM 2843 C C . GLU A 1 366 ? -25.995 -14.896 28.096 1.00 93.31 366 GLU A C 1
ATOM 2845 O O . GLU A 1 366 ? -27.056 -14.318 28.322 1.00 93.31 366 GLU A O 1
ATOM 2850 N N . ALA A 1 367 ? -25.284 -15.481 29.067 1.00 91.94 367 ALA A N 1
ATOM 2851 C CA . ALA A 1 367 ? -25.670 -15.417 30.475 1.00 91.94 367 ALA A CA 1
ATOM 2852 C C . ALA A 1 367 ? -25.641 -13.974 31.007 1.00 91.94 367 ALA A C 1
ATOM 2854 O O . ALA A 1 367 ? -26.551 -13.570 31.726 1.00 91.94 367 ALA A O 1
ATOM 2855 N N . MET A 1 368 ? -24.650 -13.178 30.596 1.00 92.44 368 MET A N 1
ATOM 2856 C CA . MET A 1 368 ? -24.560 -11.758 30.937 1.00 92.44 368 MET A CA 1
ATOM 2857 C C . MET A 1 368 ? -25.730 -10.952 30.374 1.00 92.44 368 MET A C 1
ATOM 2859 O O . MET A 1 368 ? -26.343 -10.189 31.116 1.00 92.44 368 MET A O 1
ATOM 2863 N N . GLY A 1 369 ? -26.083 -11.158 29.102 1.00 93.06 369 GLY A N 1
ATOM 2864 C CA . GLY A 1 369 ? -27.242 -10.511 28.487 1.00 93.06 369 GLY A CA 1
ATOM 2865 C C . GLY A 1 369 ? -28.548 -10.860 29.203 1.00 93.06 369 GLY A C 1
ATOM 2866 O O . GLY A 1 369 ? -29.320 -9.961 29.526 1.00 93.06 369 GLY A O 1
ATOM 2867 N N . ARG A 1 370 ? -28.760 -12.142 29.542 1.00 93.44 370 ARG A N 1
ATOM 2868 C CA . ARG A 1 370 ? -29.941 -12.576 30.311 1.00 93.44 370 ARG A CA 1
ATOM 2869 C C . ARG A 1 370 ? -30.002 -11.937 31.694 1.00 93.44 370 ARG A C 1
ATOM 2871 O O . ARG A 1 370 ? -31.049 -11.429 32.084 1.00 93.44 370 ARG A O 1
ATOM 2878 N N . ARG A 1 371 ? -28.877 -11.931 32.413 1.00 92.31 371 ARG A N 1
ATOM 2879 C CA . ARG A 1 371 ? -28.777 -11.345 33.753 1.00 92.31 371 ARG A CA 1
ATOM 2880 C C . ARG A 1 371 ? -29.098 -9.854 33.745 1.00 92.31 371 ARG A C 1
ATOM 2882 O O . ARG A 1 371 ? -29.879 -9.399 34.570 1.00 92.31 371 ARG A O 1
ATOM 2889 N N . ILE A 1 372 ? -28.506 -9.102 32.815 1.00 93.25 372 ILE A N 1
ATOM 2890 C CA . ILE A 1 372 ? -28.756 -7.662 32.693 1.00 93.25 372 ILE A CA 1
ATOM 2891 C C . ILE A 1 372 ? -30.227 -7.427 32.355 1.00 93.25 372 ILE A C 1
ATOM 2893 O O . ILE A 1 372 ? -30.888 -6.689 33.076 1.00 93.25 372 ILE A O 1
ATOM 2897 N N . TRP A 1 373 ? -30.772 -8.109 31.346 1.00 94.75 373 TRP A N 1
ATOM 2898 C CA . TRP A 1 373 ? -32.169 -7.922 30.948 1.00 94.75 373 TRP A CA 1
ATOM 2899 C C . TRP A 1 373 ? -33.148 -8.146 32.106 1.00 94.75 373 TRP A C 1
ATOM 2901 O O . TRP A 1 373 ? -33.965 -7.284 32.416 1.00 94.75 373 TRP A O 1
ATOM 2911 N N . MET A 1 374 ? -33.011 -9.274 32.803 1.00 91.06 374 MET A N 1
ATOM 2912 C CA . MET A 1 374 ? -33.929 -9.658 33.877 1.00 91.06 374 MET A CA 1
ATOM 2913 C C . MET A 1 374 ? -33.809 -8.752 35.114 1.00 91.06 374 MET A C 1
ATOM 2915 O O . MET A 1 374 ? -34.740 -8.664 35.902 1.00 91.06 374 MET A O 1
ATOM 2919 N N . SER A 1 375 ? -32.667 -8.080 35.300 1.00 90.69 375 SER A N 1
ATOM 2920 C CA . SER A 1 375 ? -32.490 -7.113 36.391 1.00 90.69 375 SER A CA 1
ATOM 2921 C C . SER A 1 375 ? -33.111 -5.740 36.116 1.00 90.69 375 SER A C 1
ATOM 2923 O O . SER A 1 375 ? -33.326 -4.987 37.061 1.00 90.69 375 SER A O 1
ATOM 2925 N N . TYR A 1 376 ? -33.376 -5.418 34.847 1.00 91.31 376 TYR A N 1
ATOM 2926 C CA . TYR A 1 376 ? -33.958 -4.140 34.425 1.00 91.31 376 TYR A CA 1
ATOM 2927 C C . TYR A 1 376 ? -35.462 -4.242 34.150 1.00 91.31 376 TYR A C 1
ATOM 2929 O O . TYR A 1 376 ? -36.150 -3.229 34.182 1.00 91.31 376 TYR A O 1
ATOM 2937 N N . VAL A 1 377 ? -35.980 -5.442 33.869 1.00 91.19 377 VAL A N 1
ATOM 2938 C CA . VAL A 1 377 ? -37.386 -5.621 33.492 1.00 91.19 377 VAL A CA 1
ATOM 2939 C C . VAL A 1 377 ? -38.306 -5.542 34.707 1.00 91.19 377 VAL A C 1
ATOM 2941 O O . VAL A 1 377 ? -38.065 -6.169 35.739 1.00 91.19 377 VAL A O 1
ATOM 2944 N N . VAL A 1 378 ? -39.396 -4.790 34.571 1.00 86.81 378 VAL A N 1
ATOM 2945 C CA . VAL A 1 378 ? -40.448 -4.711 35.590 1.00 86.81 378 VAL A CA 1
ATOM 2946 C C . VAL A 1 378 ? -41.256 -6.014 35.614 1.00 86.81 378 VAL A C 1
ATOM 2948 O O . VAL A 1 378 ? -41.551 -6.606 34.572 1.00 86.81 378 VAL A O 1
ATOM 2951 N N . GLU A 1 379 ? -41.661 -6.463 36.805 1.00 81.56 379 GLU A N 1
ATOM 2952 C CA . GLU A 1 379 ? -42.471 -7.674 36.966 1.00 81.56 379 GLU A CA 1
ATOM 2953 C C . GLU A 1 379 ? -43.744 -7.630 36.098 1.00 81.56 379 GLU A C 1
ATOM 2955 O O . GLU A 1 379 ? -44.574 -6.728 36.209 1.00 81.56 379 GLU A O 1
ATOM 2960 N N . GLY A 1 380 ? -43.912 -8.633 35.231 1.00 78.94 380 GLY A N 1
ATOM 2961 C CA . GLY A 1 380 ? -45.068 -8.751 34.334 1.00 78.94 380 GLY A CA 1
ATOM 2962 C C . GLY A 1 380 ? -44.903 -8.093 32.959 1.00 78.94 380 GLY A C 1
ATOM 2963 O O . GLY A 1 380 ? -45.781 -8.273 32.112 1.00 78.94 380 GLY A O 1
ATOM 2964 N N . HIS A 1 381 ? -43.792 -7.397 32.706 1.00 85.38 381 HIS A N 1
ATOM 2965 C CA . HIS A 1 381 ? -43.419 -6.901 31.380 1.00 85.38 381 HIS A CA 1
ATOM 2966 C C . HIS A 1 381 ? -42.502 -7.894 30.644 1.00 85.38 381 HIS A C 1
ATOM 2968 O O . HIS A 1 381 ? -41.746 -8.638 31.261 1.00 85.38 381 HIS A O 1
ATOM 2974 N N . ASN A 1 382 ? -42.593 -7.921 29.308 1.00 87.56 382 ASN A N 1
ATOM 2975 C CA . ASN A 1 382 ? -41.808 -8.818 28.440 1.00 87.56 382 ASN A CA 1
ATOM 2976 C C . ASN A 1 382 ? -40.816 -8.074 27.526 1.00 87.56 382 ASN A C 1
ATOM 2978 O O . ASN A 1 382 ? -40.172 -8.704 26.688 1.00 87.56 382 ASN A O 1
ATOM 2982 N N . SER A 1 383 ? -40.698 -6.756 27.670 1.00 90.75 383 SER A N 1
ATOM 2983 C CA . SER A 1 383 ? -39.724 -5.921 26.967 1.00 90.75 383 SER A CA 1
ATOM 2984 C C . SER A 1 383 ? -39.304 -4.748 27.852 1.00 90.75 383 SER A C 1
ATOM 2986 O O . SER A 1 383 ? -40.045 -4.367 28.761 1.00 90.75 383 SER A O 1
ATOM 2988 N N . LEU A 1 384 ? -38.093 -4.238 27.620 1.00 91.75 384 LEU A N 1
ATOM 2989 C CA . LEU A 1 384 ? -37.546 -3.070 28.312 1.00 91.75 384 LEU A CA 1
ATOM 2990 C C . LEU A 1 384 ? -37.829 -1.810 27.507 1.00 91.75 384 LEU A C 1
ATOM 2992 O O . LEU A 1 384 ? -37.641 -1.804 26.292 1.00 91.75 384 LEU A O 1
ATOM 2996 N N . VAL A 1 385 ? -38.184 -0.732 28.190 1.00 93.19 385 VAL A N 1
ATOM 2997 C CA . VAL A 1 385 ? -38.362 0.598 27.604 1.00 93.19 385 VAL A CA 1
ATOM 2998 C C . VAL A 1 385 ? -37.259 1.522 28.124 1.00 93.19 385 VAL A C 1
ATOM 3000 O O . VAL A 1 385 ? -36.622 1.253 29.142 1.00 93.19 385 VAL A O 1
ATOM 3003 N N . LEU A 1 386 ? -37.011 2.634 27.433 1.00 92.38 386 LEU A N 1
ATOM 3004 C CA . LEU A 1 386 ? -36.007 3.626 27.825 1.00 92.38 386 LEU A CA 1
ATOM 3005 C C . LEU A 1 386 ? -36.149 4.097 29.287 1.00 92.38 386 LEU A C 1
ATOM 3007 O O . LEU A 1 386 ? -35.141 4.324 29.961 1.00 92.38 386 LEU A O 1
ATOM 3011 N N . ASP A 1 387 ? -37.381 4.221 29.782 1.00 91.06 387 ASP A N 1
ATOM 3012 C CA . ASP A 1 387 ? -37.656 4.647 31.157 1.00 91.06 387 ASP A CA 1
ATOM 3013 C C . ASP A 1 387 ? -37.067 3.669 32.192 1.00 91.06 387 ASP A C 1
ATOM 3015 O O . ASP A 1 387 ? -36.512 4.124 33.192 1.00 91.06 387 ASP A O 1
ATOM 3019 N N . ASP A 1 388 ? -37.061 2.359 31.911 1.00 91.75 388 ASP A N 1
ATOM 3020 C CA . ASP A 1 388 ? -36.490 1.333 32.799 1.00 91.75 388 ASP A CA 1
ATOM 3021 C C . ASP A 1 388 ? -34.973 1.534 32.965 1.00 91.75 388 ASP A C 1
ATOM 3023 O O . ASP A 1 388 ? -34.417 1.441 34.062 1.00 91.75 388 ASP A O 1
ATOM 3027 N N . PHE A 1 389 ? -34.278 1.887 31.878 1.00 91.56 389 PHE A N 1
ATOM 3028 C CA . PHE A 1 389 ? -32.846 2.187 31.923 1.00 91.56 389 PHE A CA 1
ATOM 3029 C C . PHE A 1 389 ? -32.559 3.444 32.749 1.00 91.56 389 PHE A C 1
ATOM 3031 O O . PHE A 1 389 ? -31.596 3.464 33.520 1.00 91.56 389 PHE A O 1
ATOM 3038 N N . GLN A 1 390 ? -33.384 4.484 32.603 1.00 91.75 390 GLN A N 1
ATOM 3039 C CA . GLN A 1 390 ? -33.236 5.738 33.347 1.00 91.75 390 GLN A CA 1
ATOM 3040 C C . GLN A 1 390 ? -33.557 5.570 34.835 1.00 91.75 390 GLN A C 1
ATOM 3042 O O . GLN A 1 390 ? -32.892 6.186 35.672 1.00 91.75 390 GLN A O 1
ATOM 3047 N N . GLU A 1 391 ? -34.542 4.737 35.172 1.00 88.94 391 GLU A N 1
ATOM 3048 C CA . GLU A 1 391 ? -34.901 4.424 36.554 1.00 88.94 391 GLU A CA 1
ATOM 3049 C C . GLU A 1 391 ? -33.766 3.675 37.261 1.00 88.94 391 GLU A C 1
ATOM 3051 O O . GLU A 1 391 ? -33.334 4.086 38.341 1.00 88.94 391 GLU A O 1
ATOM 3056 N N . VAL A 1 392 ? -33.223 2.631 36.626 1.00 89.00 392 VAL A N 1
ATOM 3057 C CA . VAL A 1 392 ? -32.178 1.782 37.216 1.00 89.00 392 VAL A CA 1
ATOM 3058 C C . VAL A 1 392 ? -30.827 2.498 37.323 1.00 89.00 392 VAL A C 1
ATOM 3060 O O . VAL A 1 392 ? -30.147 2.393 38.346 1.00 89.00 392 VAL A O 1
ATOM 3063 N N . LEU A 1 393 ? -30.411 3.228 36.284 1.00 87.69 393 LEU A N 1
ATOM 3064 C CA . LEU A 1 393 ? -29.132 3.953 36.283 1.00 87.69 393 LEU A CA 1
ATOM 3065 C C . LEU A 1 393 ? -29.194 5.269 37.073 1.00 87.69 393 LEU A C 1
ATOM 3067 O O . LEU A 1 393 ? -28.172 5.765 37.558 1.00 87.69 393 LEU A O 1
ATOM 3071 N N . GLY A 1 394 ? -30.393 5.824 37.233 1.00 87.25 394 GLY A N 1
ATOM 3072 C CA . GLY A 1 394 ? -30.641 7.055 37.961 1.00 87.25 394 GLY A CA 1
ATOM 3073 C C . GLY A 1 394 ? -30.265 8.329 37.188 1.00 87.25 394 GLY A C 1
ATOM 3074 O O . GLY A 1 394 ? -29.689 8.300 36.099 1.00 87.25 394 GLY A O 1
ATOM 3075 N N . PRO A 1 395 ? -30.547 9.508 37.774 1.00 84.75 395 PRO A N 1
ATOM 3076 C CA . PRO A 1 395 ? -30.456 10.793 37.076 1.00 84.75 395 PRO A CA 1
ATOM 3077 C C . PRO A 1 395 ? -29.024 11.219 36.719 1.00 84.75 395 PRO A C 1
ATOM 3079 O O . PRO A 1 395 ? -28.847 12.111 35.894 1.00 84.75 395 PRO A O 1
ATOM 3082 N N . ALA A 1 396 ? -28.005 10.617 37.342 1.00 85.31 396 ALA A N 1
ATOM 3083 C CA . ALA A 1 396 ? -26.600 10.938 37.090 1.00 85.31 396 ALA A CA 1
ATOM 3084 C C . ALA A 1 396 ? -26.067 10.350 35.773 1.00 85.31 396 ALA A C 1
ATOM 3086 O O . ALA A 1 396 ? -25.106 10.891 35.237 1.00 85.31 396 ALA A O 1
ATOM 3087 N N . TYR A 1 397 ? -26.692 9.282 35.269 1.00 88.69 397 TYR A N 1
ATOM 3088 C CA . TYR A 1 397 ? -26.269 8.540 34.076 1.00 88.69 397 TYR A CA 1
ATOM 3089 C C . TYR A 1 397 ? -27.361 8.520 33.001 1.00 88.69 397 TYR A C 1
ATOM 3091 O O . TYR A 1 397 ? -27.522 7.544 32.271 1.00 88.69 397 TYR A O 1
ATOM 3099 N N . LYS A 1 398 ? -28.173 9.583 32.934 1.00 90.25 398 LYS A N 1
ATOM 3100 C CA . LYS A 1 398 ? -29.320 9.647 32.021 1.00 90.25 398 LYS A CA 1
ATOM 3101 C C . LYS A 1 398 ? -28.895 9.592 30.549 1.00 90.25 398 LYS A C 1
ATOM 3103 O O . LYS A 1 398 ? -29.533 8.907 29.758 1.00 90.25 398 LYS A O 1
ATOM 3108 N N . GLU A 1 399 ? -27.812 10.282 30.193 1.00 91.25 399 GLU A N 1
ATOM 3109 C CA . GLU A 1 399 ? -27.277 10.272 28.825 1.00 91.25 399 GLU A CA 1
ATOM 3110 C C . GLU A 1 399 ? -26.744 8.880 28.454 1.00 91.25 399 GLU A C 1
ATOM 3112 O O . GLU A 1 399 ? -27.011 8.380 27.365 1.00 91.25 399 GLU A O 1
ATOM 3117 N N . GLU A 1 400 ? -26.045 8.211 29.375 1.00 92.44 400 GLU A N 1
ATOM 3118 C CA . GLU A 1 400 ? -25.570 6.842 29.178 1.00 92.44 400 GLU A CA 1
ATOM 3119 C C . GLU A 1 400 ? -26.709 5.819 29.140 1.00 92.44 400 GLU A C 1
ATOM 3121 O O . GLU A 1 400 ? -26.584 4.815 28.442 1.00 92.44 400 GLU A O 1
ATOM 3126 N N . ALA A 1 401 ? -27.811 6.057 29.856 1.00 91.75 401 ALA A N 1
ATOM 3127 C CA . ALA A 1 401 ? -29.019 5.238 29.795 1.00 91.75 401 ALA A CA 1
ATOM 3128 C C . ALA A 1 401 ? -29.667 5.309 28.406 1.00 91.75 401 ALA A C 1
ATOM 3130 O O . ALA A 1 401 ? -29.950 4.271 27.811 1.00 91.75 401 ALA A O 1
ATOM 3131 N N . GLU A 1 402 ? -29.827 6.523 27.868 1.00 93.31 402 GLU A N 1
ATOM 3132 C CA . GLU A 1 402 ? -30.322 6.755 26.507 1.00 93.31 402 GLU A CA 1
ATOM 3133 C C . GLU A 1 402 ? -29.406 6.106 25.462 1.00 93.31 402 GLU A C 1
ATOM 3135 O O . GLU A 1 402 ? -29.872 5.343 24.619 1.00 93.31 402 GLU A O 1
ATOM 3140 N N . GLU A 1 403 ? -28.092 6.328 25.546 1.00 93.94 403 GLU A N 1
ATOM 3141 C CA . GLU A 1 403 ? -27.131 5.725 24.614 1.00 93.94 403 GLU A CA 1
ATOM 3142 C C . GLU A 1 403 ? -27.110 4.191 24.704 1.00 93.94 403 GLU A C 1
ATOM 3144 O O . GLU A 1 403 ? -27.039 3.521 23.677 1.00 93.94 403 GLU A O 1
ATOM 3149 N N . SER A 1 404 ? -27.199 3.625 25.912 1.00 93.31 404 SER A N 1
ATOM 3150 C CA . SER A 1 404 ? -27.245 2.171 26.116 1.00 93.31 404 SER A CA 1
ATOM 3151 C C . SER A 1 404 ? -28.499 1.549 25.512 1.00 93.31 404 SER A C 1
ATOM 3153 O O . SER A 1 404 ? -28.409 0.474 24.925 1.00 93.31 404 SER A O 1
ATOM 3155 N N . PHE A 1 405 ? -29.645 2.225 25.630 1.00 94.38 405 PHE A N 1
ATOM 3156 C CA . PHE A 1 405 ? -30.901 1.776 25.040 1.00 94.38 405 PHE A CA 1
ATOM 3157 C C . PHE A 1 405 ? -30.784 1.694 23.511 1.00 94.38 405 PHE A C 1
ATOM 3159 O O . PHE A 1 405 ? -30.917 0.610 22.950 1.00 94.38 405 PHE A O 1
ATOM 3166 N N . TYR A 1 406 ? -30.399 2.791 22.849 1.00 93.25 406 TYR A N 1
ATOM 3167 C CA . TYR A 1 406 ? -30.234 2.825 21.386 1.00 93.25 406 TYR A CA 1
ATOM 3168 C C . TYR A 1 406 ? -29.078 1.959 20.868 1.00 93.25 406 TYR A C 1
ATOM 3170 O O . TYR A 1 406 ? -29.041 1.596 19.697 1.00 93.25 406 TYR A O 1
ATOM 3178 N N . MET A 1 407 ? -28.097 1.631 21.714 1.00 92.69 407 MET A N 1
ATOM 3179 C CA . MET A 1 407 ? -27.053 0.665 21.364 1.00 92.69 407 MET A CA 1
ATOM 3180 C C . MET A 1 407 ? -27.629 -0.754 21.218 1.00 92.69 407 MET A C 1
ATOM 3182 O O . MET A 1 407 ? -27.115 -1.537 20.416 1.00 92.69 407 MET A O 1
ATOM 3186 N N . ILE A 1 408 ? -28.646 -1.106 22.011 1.00 93.69 408 ILE A N 1
ATOM 3187 C CA . ILE A 1 408 ? -29.227 -2.454 22.064 1.00 93.69 408 ILE A CA 1
ATOM 3188 C C . ILE A 1 408 ? -30.439 -2.581 21.139 1.00 93.69 408 ILE A C 1
ATOM 3190 O O . ILE A 1 408 ? -30.564 -3.612 20.478 1.00 93.69 408 ILE A O 1
ATOM 3194 N N . ASP A 1 409 ? -31.279 -1.546 21.076 1.00 93.19 409 ASP A N 1
ATOM 3195 C CA . ASP A 1 409 ? -32.411 -1.432 20.154 1.00 93.19 409 ASP A CA 1
ATOM 3196 C C . ASP A 1 409 ? -31.899 -1.285 18.709 1.00 93.19 409 ASP A C 1
ATOM 3198 O O . ASP A 1 409 ? -31.526 -0.207 18.244 1.00 93.19 409 ASP A O 1
ATOM 3202 N N . GLY A 1 410 ? -31.779 -2.419 18.018 1.00 83.25 410 GLY A N 1
ATOM 3203 C CA . GLY A 1 410 ? -31.222 -2.482 16.669 1.00 83.25 410 GLY A CA 1
ATOM 3204 C C . GLY A 1 410 ? -32.241 -2.224 15.559 1.00 83.25 410 GLY A C 1
ATOM 3205 O O . GLY A 1 410 ? -31.829 -1.968 14.423 1.00 83.25 410 GLY A O 1
ATOM 3206 N N . ASP A 1 411 ? -33.539 -2.338 15.849 1.00 87.94 411 ASP A N 1
ATOM 3207 C CA . ASP A 1 411 ? -34.629 -2.144 14.892 1.00 87.94 411 ASP A CA 1
ATOM 3208 C C . ASP A 1 411 ? -35.415 -0.833 15.103 1.00 87.94 411 ASP A C 1
ATOM 3210 O O . ASP A 1 411 ? -36.253 -0.510 14.256 1.00 87.94 411 ASP A O 1
ATOM 3214 N N . ASP A 1 412 ? -35.059 -0.040 16.125 1.00 87.88 412 ASP A N 1
ATOM 3215 C CA . ASP A 1 412 ? -35.610 1.289 16.449 1.00 87.88 412 ASP A CA 1
ATOM 3216 C C . ASP A 1 412 ? -37.129 1.227 16.686 1.00 87.88 412 ASP A C 1
ATOM 3218 O O . ASP A 1 412 ? -37.898 2.108 16.283 1.00 87.88 412 ASP A O 1
ATOM 3222 N N . ASN A 1 413 ? -37.579 0.121 17.286 1.00 90.12 413 ASN A N 1
ATOM 3223 C CA . ASN A 1 413 ? -38.984 -0.123 17.600 1.00 90.12 413 ASN A CA 1
ATOM 3224 C C . ASN A 1 413 ? -39.398 0.500 18.951 1.00 90.12 413 ASN A C 1
ATOM 3226 O O . ASN A 1 413 ? -40.597 0.679 19.196 1.00 90.12 413 ASN A O 1
ATOM 3230 N N . GLY A 1 414 ? -38.425 0.904 19.779 1.00 89.75 414 GLY A N 1
ATOM 3231 C CA . GLY A 1 414 ? -38.639 1.513 21.086 1.00 89.75 414 GLY A CA 1
ATOM 3232 C C . GLY A 1 414 ? -38.850 0.526 22.240 1.00 89.75 414 GLY A C 1
ATOM 3233 O O . GLY A 1 414 ? -39.214 0.976 23.331 1.00 89.75 414 GLY A O 1
ATOM 3234 N N . ASP A 1 415 ? -38.610 -0.776 22.051 1.00 91.88 415 ASP A N 1
ATOM 3235 C CA . ASP A 1 415 ? -38.628 -1.784 23.109 1.00 91.88 415 ASP A CA 1
ATOM 3236 C C . ASP A 1 415 ? -37.598 -2.916 22.917 1.00 91.88 415 ASP A C 1
ATOM 3238 O O . ASP A 1 415 ? -37.412 -3.461 21.840 1.00 91.88 415 ASP A O 1
ATOM 3242 N N . ILE A 1 416 ? -36.922 -3.324 23.996 1.00 94.38 416 ILE A N 1
ATOM 3243 C CA . ILE A 1 416 ? -35.848 -4.328 23.922 1.00 94.38 416 ILE A CA 1
ATOM 3244 C C . ILE A 1 416 ? -36.322 -5.667 24.481 1.00 94.38 416 ILE A C 1
ATOM 3246 O O . ILE A 1 416 ? -36.581 -5.826 25.683 1.00 94.38 416 ILE A O 1
ATOM 3250 N N . SER A 1 417 ? -36.352 -6.675 23.615 1.00 94.19 417 SER A N 1
ATOM 3251 C CA . SER A 1 417 ? -36.627 -8.060 23.998 1.00 94.19 417 SER A CA 1
ATOM 3252 C C . SER A 1 417 ? -35.418 -8.752 24.655 1.00 94.19 417 SER A C 1
ATOM 3254 O O . SER A 1 417 ? -34.261 -8.361 24.474 1.00 94.19 417 SER A O 1
ATOM 3256 N N . LEU A 1 418 ? -35.665 -9.840 25.398 1.00 93.81 418 LEU A N 1
ATOM 3257 C CA . LEU A 1 418 ? -34.595 -10.665 25.983 1.00 93.81 418 LEU A CA 1
ATOM 3258 C C . LEU A 1 418 ? -33.623 -11.181 24.911 1.00 93.81 418 LEU A C 1
ATOM 3260 O O . LEU A 1 418 ? -32.404 -11.156 25.096 1.00 93.81 418 LEU A O 1
ATOM 3264 N N . ASP A 1 419 ? -34.170 -11.637 23.784 1.00 92.88 419 ASP A N 1
ATOM 3265 C CA . ASP A 1 419 ? -33.388 -12.181 22.677 1.00 92.88 419 ASP A CA 1
ATOM 3266 C C . ASP A 1 419 ? -32.517 -11.108 22.011 1.00 92.88 419 ASP A C 1
ATOM 3268 O O . ASP A 1 419 ? -31.398 -11.414 21.594 1.00 92.88 419 ASP A O 1
ATOM 3272 N N . GLU A 1 420 ? -32.979 -9.856 21.928 1.00 93.38 420 GLU A N 1
ATOM 3273 C CA . GLU A 1 420 ? -32.168 -8.734 21.438 1.00 93.38 420 GLU A CA 1
ATOM 3274 C C . GLU A 1 420 ? -31.033 -8.375 22.372 1.00 93.38 420 GLU A C 1
ATOM 3276 O O . GLU A 1 420 ? -29.899 -8.267 21.907 1.00 93.38 420 GLU A O 1
ATOM 3281 N N . MET A 1 421 ? -31.299 -8.274 23.677 1.00 94.31 421 MET A N 1
ATOM 3282 C CA . MET A 1 421 ? -30.242 -8.033 24.658 1.00 94.31 421 MET A CA 1
ATOM 3283 C C . MET A 1 421 ? -29.161 -9.114 24.556 1.00 94.31 421 MET A C 1
ATOM 3285 O O . MET A 1 421 ? -27.973 -8.816 24.433 1.00 94.31 421 MET A O 1
ATOM 3289 N N . VAL A 1 422 ? -29.563 -10.388 24.551 1.00 94.56 422 VAL A N 1
ATOM 3290 C CA . VAL A 1 422 ? -28.633 -11.518 24.429 1.00 94.56 422 VAL A CA 1
ATOM 3291 C C . VAL A 1 422 ? -27.866 -11.460 23.109 1.00 94.56 422 VAL A C 1
ATOM 3293 O O . VAL A 1 422 ? -26.641 -11.600 23.107 1.00 94.56 422 VAL A O 1
ATOM 3296 N N . ARG A 1 423 ? -28.555 -11.223 21.986 1.00 93.62 423 ARG A N 1
ATOM 3297 C CA . ARG A 1 423 ? -27.925 -11.119 20.665 1.00 93.62 423 ARG A CA 1
ATOM 3298 C C . ARG A 1 423 ? -26.902 -9.986 20.627 1.00 93.62 423 ARG A C 1
ATOM 3300 O O . ARG A 1 423 ? -25.799 -10.214 20.134 1.00 93.62 423 ARG A O 1
ATOM 3307 N N . LYS A 1 424 ? -27.236 -8.809 21.162 1.00 93.94 424 LYS A N 1
ATOM 3308 C CA . LYS A 1 424 ? -26.344 -7.647 21.169 1.00 93.94 424 LYS A CA 1
ATOM 3309 C C . LYS A 1 424 ? -25.111 -7.883 22.035 1.00 93.94 424 LYS A C 1
ATOM 3311 O O . LYS A 1 424 ? -23.998 -7.623 21.591 1.00 93.94 424 LYS A O 1
ATOM 3316 N N . VAL A 1 425 ? -25.274 -8.443 23.234 1.00 93.94 425 VAL A N 1
ATOM 3317 C CA . VAL A 1 425 ? -24.139 -8.748 24.122 1.00 93.94 425 VAL A CA 1
ATOM 3318 C C . VAL A 1 425 ? -23.201 -9.789 23.498 1.00 93.94 425 VAL A C 1
ATOM 3320 O O . VAL A 1 425 ? -21.981 -9.653 23.582 1.00 93.94 425 VAL A O 1
ATOM 3323 N N . VAL A 1 426 ? -23.744 -10.798 22.809 1.00 93.31 426 VAL A N 1
ATOM 3324 C CA . VAL A 1 426 ? -22.934 -11.760 22.042 1.00 93.31 426 VAL A CA 1
ATOM 3325 C C . VAL A 1 426 ? -22.225 -11.083 20.863 1.00 93.31 426 VAL A C 1
ATOM 3327 O O . VAL A 1 426 ? -21.053 -11.371 20.620 1.00 93.31 426 VAL A O 1
ATOM 3330 N N . GLU A 1 427 ? -22.896 -10.178 20.143 1.00 91.94 427 GLU A N 1
ATOM 3331 C CA . GLU A 1 427 ? -22.297 -9.419 19.039 1.00 91.94 427 GLU A CA 1
ATOM 3332 C C . GLU A 1 427 ? -21.071 -8.629 19.516 1.00 91.94 427 GLU A C 1
ATOM 3334 O O . GLU A 1 427 ? -19.988 -8.809 18.952 1.00 91.94 427 GLU A O 1
ATOM 3339 N N . ILE A 1 428 ? -21.204 -7.861 20.605 1.00 91.12 428 ILE A N 1
ATOM 3340 C CA . ILE A 1 428 ? -20.112 -7.079 21.211 1.00 91.12 428 ILE A CA 1
ATOM 3341 C C . ILE A 1 428 ? -18.897 -7.979 21.503 1.00 91.12 428 ILE A C 1
ATOM 3343 O O . ILE A 1 428 ? -17.772 -7.645 21.130 1.00 91.12 428 ILE A O 1
ATOM 3347 N N . GLY A 1 429 ? -19.114 -9.168 22.080 1.00 85.69 429 GLY A N 1
ATOM 3348 C CA . GLY A 1 429 ? -18.028 -10.110 22.383 1.00 85.69 429 GLY A CA 1
ATOM 3349 C C . GLY A 1 429 ? -17.360 -10.710 21.143 1.00 85.69 429 GLY A C 1
ATOM 3350 O O . GLY A 1 429 ? -16.144 -10.891 21.098 1.00 85.69 429 GLY A O 1
ATOM 3351 N N . THR A 1 430 ? -18.122 -10.966 20.076 1.00 81.00 430 THR A N 1
ATOM 3352 C CA . THR A 1 430 ? -17.552 -11.481 18.817 1.00 81.00 430 THR A CA 1
ATOM 3353 C C . THR A 1 430 ? -16.754 -10.441 18.029 1.00 81.00 430 THR A C 1
ATOM 3355 O O . THR A 1 430 ? -15.817 -10.812 17.317 1.00 81.00 430 THR A O 1
ATOM 3358 N N . VAL A 1 431 ? -17.090 -9.154 18.154 1.00 67.00 431 VAL A N 1
ATOM 3359 C CA . VAL A 1 431 ? -16.403 -8.055 17.457 1.00 67.00 431 VAL A CA 1
ATOM 3360 C C . VAL A 1 431 ? -15.003 -7.815 18.032 1.00 67.00 431 VAL A C 1
ATOM 3362 O O . VAL A 1 431 ? -14.071 -7.561 17.262 1.00 67.00 431 VAL A O 1
ATOM 3365 N N . ASP A 1 432 ? -14.825 -7.988 19.344 1.00 55.19 432 ASP A N 1
ATOM 3366 C CA . ASP A 1 432 ? -13.528 -7.854 20.024 1.00 55.19 432 ASP A CA 1
ATOM 3367 C C . ASP A 1 432 ? -12.538 -8.990 19.680 1.00 55.19 432 ASP A C 1
ATOM 3369 O O . ASP A 1 432 ? -11.324 -8.819 19.798 1.00 55.19 432 ASP A O 1
ATOM 3373 N N . HIS A 1 433 ? -13.009 -10.130 19.158 1.00 48.88 433 HIS A N 1
ATOM 3374 C CA . HIS A 1 433 ? -12.154 -11.250 18.731 1.00 48.88 433 HIS A CA 1
ATOM 3375 C C . HIS A 1 433 ? -11.512 -11.093 17.338 1.00 48.88 433 HIS A C 1
ATOM 3377 O O . HIS A 1 433 ? -10.891 -12.037 16.840 1.00 48.88 433 HIS A O 1
ATOM 3383 N N . ILE A 1 434 ? -11.649 -9.930 16.690 1.00 38.53 434 ILE A N 1
ATOM 3384 C CA . ILE A 1 434 ? -11.117 -9.673 15.337 1.00 38.53 434 ILE A CA 1
ATOM 3385 C C . ILE A 1 434 ? -9.791 -8.870 15.346 1.00 38.53 434 ILE A C 1
ATOM 3387 O O . ILE A 1 434 ? -9.273 -8.548 14.275 1.00 38.53 434 ILE A O 1
ATOM 3391 N N . GLU A 1 435 ? -9.173 -8.601 16.504 1.00 34.16 435 GLU A N 1
ATOM 3392 C CA . GLU A 1 435 ? -7.804 -8.032 16.567 1.00 34.16 435 GLU A CA 1
ATOM 3393 C C . GLU A 1 435 ? -6.678 -9.061 16.740 1.00 34.16 435 GLU A C 1
ATOM 3395 O O . GLU A 1 435 ? -6.651 -9.788 17.760 1.00 34.16 435 GLU A O 1
#

Sequence (435 aa):
MGDGIQLTPVKSNASARSGMRKADMPQPSTMDSNSPTEDEKLTGQGHRGRRRRMGDGLSRSGTGGEETTLNPMGRLYYKIIGFSVVTRYLVYVVPVGLLLAIPLIVLAAIGKQDGIPVGKWNGDGNRAGDDGPPLFKIFLWVLIMWLSCWVAKVVAWFLPSLFMFFTGVVSKGTRKYATVLGNLILPFSFFFWALASYVTFKNLWMEEDRGNNYVPWVRTMGRVLGALFVSSAVFLGEKAIVQLIGISYHQRSFANRIRESKREVHLLGLLFDASRTLFPLHCHEFADEDAIINDSIEVMLRGKKGHKRNGSATPMKLIGEVGKIGDKVTSVFGNLASEIAGRQVFNPNSAHSIVIEALEKTKSSEAMGRRIWMSYVVEGHNSLVLDDFQEVLGPAYKEEAEESFYMIDGDDNGDISLDEMVRKVVEIGTVDHIE

Secondary structu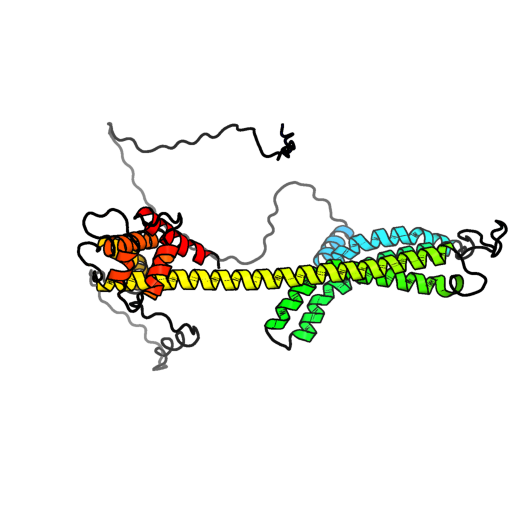re (DSSP, 8-state):
------PPPP---------------------------------------------S---------------HHHHHHHHHHHH-HHHHHHHHHHHHHHHHHHHHHHHHHTT-SSSSBSSEE-TTS-SSPEEPSBHHHHHHHHHHHHHHHHHHHHHHHHHHHHHHHHHTTS-TTTHHHHHHHHHTHHHHHHHHHHHHHHHHHHHHTHHHHSSTT--HHHHHHHHHHHHHHHHHHHHHHHHHHHHHHHHHHHHHHHHHHHHHHHHHHHHHHHHHHHHHHHS-TT-TTTHHHHHHHHHHHHHHHHTT-------------------------SSSSSSSSSSSS------TTSHHHHHHHHHTSHHHHHHHHHHHHHHHSPTT-SSB-HHHHHHHH-GGGHHHHHHHHHHH-SS-SS-B-HHHHHHHHHHHHHHHTT-

Solvent-accessible surface area (backbone atoms only — not comparable to full-atom values): 26411 Å² total; per-residue (Å²): 140,80,88,75,84,82,80,81,82,83,82,79,92,75,89,88,81,88,85,85,86,86,84,83,85,87,84,90,83,80,88,83,91,82,86,82,89,83,89,83,90,82,89,82,82,89,78,84,89,77,86,74,90,78,83,82,89,79,84,87,80,84,88,83,90,71,89,70,78,67,50,74,66,51,56,48,49,56,54,45,46,71,69,36,78,64,46,45,49,45,71,64,49,49,60,56,51,50,59,54,39,46,64,52,52,53,31,53,74,73,69,41,45,72,74,45,50,56,60,56,50,34,96,83,76,45,84,87,29,52,76,28,66,29,48,46,61,55,46,49,48,53,46,5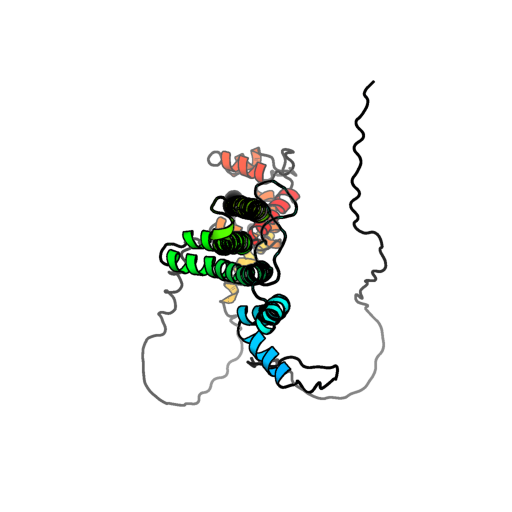0,43,56,54,38,42,54,52,19,39,52,51,25,66,45,44,30,58,52,48,42,63,72,41,64,85,47,66,81,74,48,56,59,56,32,54,52,44,54,75,39,28,64,46,43,15,52,30,46,22,31,45,48,42,33,54,53,51,53,63,75,42,48,66,44,62,52,70,89,75,49,42,69,67,60,51,51,50,52,50,51,36,48,50,49,27,55,51,30,50,51,52,34,52,53,53,51,52,54,55,53,49,52,52,55,48,51,54,50,50,51,54,49,52,53,54,48,53,53,48,53,54,47,44,52,20,51,50,49,41,45,31,39,71,77,47,55,88,66,36,88,94,41,37,69,36,46,46,50,38,41,46,62,56,50,56,64,57,52,75,74,59,80,82,86,73,88,79,86,89,85,90,84,91,83,88,82,91,76,80,93,82,79,85,85,89,90,81,78,87,79,73,78,71,68,77,83,56,89,61,99,72,76,56,84,82,38,47,56,50,49,45,58,59,15,27,76,35,64,70,15,12,38,28,48,20,47,52,40,48,64,61,53,43,56,93,93,55,81,52,39,43,65,64,41,41,32,64,69,58,28,86,90,36,42,69,58,25,54,52,47,42,59,70,46,38,82,82,76,80,73,59,39,40,62,68,42,40,20,48,44,38,30,47,58,25,59,61,68,71,75,120